Protein AF-A0AAD8BC76-F1 (afdb_monomer)

Mean predicted aligned error: 10.82 Å

Secondary structure (DSSP, 8-state):
-EEEEEEE-S-EEEEEE-SEEEEEEE-S-EEEEEE-SEEEEEEE-S-EEEEEE-SEEEEEEE-SEEEEEEE-SEEEEEEE-SEEEEEEE-SEEEEEEE-SEEEEEEE-SEEEEEEE-SEEEEEEE-SEEEEEEE-SEEEEEEE-SEEEEEEE-SEEEEEEE-SEEEEEEE-SEEEEEEE-SEEEEEEE-SEEEEEEE-SEEEEEEE-SEEEEEEE-SEEEEEEE-SEEEEEEE-SEEEEEEE-SEEEEEEE-SEEEEEEE-SEEEEEEE-SEEEEEEE-SEEEEEEE-SEEEEEEE-SEEEEEEE-SEEEEEEE-SEEEEEEE-SEEEEEEE-SEEEEEEE-SEEEEEEE-SEEEEEEE-SEEEEEEE-SEEEEEEE-SEEEEEEE-SEEEEEEE-SEEEEEEE-SEEEEEEE-SEEEEEEE-SEEEEEEE-SEEEEEEE-SEEEEEEE-SEEEEEEE-SEEEEEEE-SEEEEEEE-SEEEEEEE-SEEEEEEE-SEEEEEEE-SEEEEEEE-SEEEEEEE-SEEEEEEE-SEEEEEEE-SEEEEEEE-TEEE-

Structure (mmCIF, N/CA/C/O backbone):
data_AF-A0AAD8BC76-F1
#
_entry.id   AF-A0AAD8BC76-F1
#
loop_
_atom_site.group_PDB
_atom_site.id
_atom_site.type_symbol
_atom_site.label_atom_id
_atom_site.label_alt_id
_atom_site.label_comp_id
_atom_site.label_asym_id
_atom_site.label_entity_id
_atom_site.label_seq_id
_atom_site.pdbx_PDB_ins_code
_atom_site.Cartn_x
_atom_site.Cartn_y
_atom_site.Cartn_z
_atom_site.occupancy
_atom_site.B_iso_or_equiv
_atom_site.auth_seq_id
_atom_site.auth_comp_id
_atom_site.auth_asym_id
_atom_site.auth_atom_id
_atom_site.pdbx_PDB_model_num
ATOM 1 N N . MET A 1 1 ? -46.434 -8.918 62.837 1.00 54.94 1 MET A N 1
ATOM 2 C CA . MET A 1 1 ? -45.930 -7.985 63.876 1.00 54.94 1 MET A CA 1
ATOM 3 C C . MET A 1 1 ? -45.084 -6.885 63.249 1.00 54.94 1 MET A C 1
ATOM 5 O O . MET A 1 1 ? -44.309 -7.176 62.341 1.00 54.94 1 MET A O 1
ATOM 9 N N . ARG A 1 2 ? -45.252 -5.640 63.720 1.00 65.06 2 ARG A N 1
ATOM 10 C CA . ARG A 1 2 ? -44.377 -4.500 63.403 1.00 65.06 2 ARG A CA 1
ATOM 11 C C . ARG A 1 2 ? -43.345 -4.334 64.529 1.00 65.06 2 ARG A C 1
ATOM 13 O O . ARG A 1 2 ? -43.739 -4.364 65.686 1.00 65.06 2 ARG A O 1
ATOM 20 N N . CYS A 1 3 ? -42.068 -4.164 64.193 1.00 72.25 3 CYS A N 1
ATOM 21 C CA . CYS A 1 3 ? -40.969 -3.885 65.133 1.00 72.25 3 CYS A CA 1
ATOM 22 C C . CYS A 1 3 ? -40.515 -2.408 64.993 1.00 72.25 3 CYS A C 1
ATOM 24 O O . CYS A 1 3 ? -40.381 -1.932 63.861 1.00 72.25 3 CYS A O 1
ATOM 26 N N . ASP A 1 4 ? -40.249 -1.697 66.098 1.00 78.81 4 ASP A N 1
ATOM 27 C CA . ASP A 1 4 ? -39.513 -0.410 66.139 1.00 78.81 4 ASP A CA 1
ATOM 28 C C . ASP A 1 4 ? -38.579 -0.415 67.364 1.00 78.81 4 ASP A C 1
ATOM 30 O O . ASP A 1 4 ? -39.041 -0.346 68.499 1.00 78.81 4 ASP A O 1
ATOM 34 N N . LEU A 1 5 ? -37.275 -0.566 67.132 1.00 75.94 5 LEU A N 1
ATOM 35 C CA . LEU A 1 5 ? -36.228 -0.711 68.147 1.00 75.94 5 LEU A CA 1
ATOM 36 C C . LEU A 1 5 ? -35.259 0.485 68.052 1.00 75.94 5 LEU A C 1
ATOM 38 O O . LEU A 1 5 ? -34.800 0.820 66.956 1.00 75.94 5 LEU A O 1
ATOM 42 N N . ARG A 1 6 ? -34.920 1.141 69.176 1.00 80.62 6 ARG A N 1
ATOM 43 C CA . ARG A 1 6 ? -34.030 2.323 69.200 1.00 80.62 6 ARG A CA 1
ATOM 44 C C . ARG A 1 6 ? -33.035 2.314 70.368 1.00 80.62 6 ARG A C 1
ATOM 46 O O . ARG A 1 6 ? -33.428 1.952 71.467 1.00 80.62 6 ARG A O 1
ATOM 53 N N . ASN A 1 7 ? -31.827 2.841 70.129 1.00 71.75 7 ASN A N 1
ATOM 54 C CA . ASN A 1 7 ? -30.793 3.183 71.124 1.00 71.75 7 ASN A CA 1
ATOM 55 C C . ASN A 1 7 ? -30.302 1.991 71.971 1.00 71.75 7 ASN A C 1
ATOM 57 O O . ASN A 1 7 ? -30.657 1.871 73.141 1.00 71.75 7 ASN A O 1
ATOM 61 N N . PHE A 1 8 ? -29.435 1.148 71.403 1.00 66.19 8 PHE A N 1
ATOM 62 C CA . PHE A 1 8 ? -28.840 0.003 72.111 1.00 66.19 8 PHE A CA 1
ATOM 63 C C . PHE A 1 8 ? -27.307 0.078 72.128 1.00 66.19 8 PHE A C 1
ATOM 65 O O . PHE A 1 8 ? -26.685 0.428 71.120 1.00 66.19 8 PHE A O 1
ATOM 72 N N . GLY A 1 9 ? -26.704 -0.252 73.275 1.00 59.53 9 GLY A N 1
ATOM 73 C CA . GLY A 1 9 ? -25.257 -0.136 73.511 1.00 59.53 9 GLY A CA 1
ATOM 74 C C . GLY A 1 9 ? -24.481 -1.459 73.604 1.00 59.53 9 GLY A C 1
ATOM 75 O O . GLY A 1 9 ? -23.280 -1.458 73.363 1.00 59.53 9 GLY A O 1
ATOM 76 N N . GLU A 1 10 ? -25.140 -2.579 73.917 1.00 68.62 10 GLU A N 1
ATOM 77 C CA . GLU A 1 10 ? -24.494 -3.880 74.189 1.00 68.62 10 GLU A CA 1
ATOM 78 C C . GLU A 1 10 ? -24.547 -4.889 73.013 1.00 68.62 10 GLU A C 1
ATOM 80 O O . GLU A 1 10 ? -24.735 -4.508 71.855 1.00 68.62 10 GLU A O 1
ATOM 85 N N . LYS A 1 11 ? -24.337 -6.189 73.297 1.00 75.56 11 LYS A N 1
ATOM 86 C CA . LYS A 1 11 ? -24.374 -7.312 72.345 1.00 75.56 11 LYS A CA 1
ATOM 87 C C . LYS A 1 11 ? -25.778 -7.929 72.265 1.00 75.56 11 LYS A C 1
ATOM 89 O O . LYS A 1 11 ? -26.312 -8.339 73.288 1.00 75.56 11 LYS A O 1
ATOM 94 N N . TYR A 1 12 ? -26.344 -8.068 71.062 1.00 72.44 12 TYR A N 1
ATOM 95 C CA . TYR A 1 12 ? -27.711 -8.589 70.869 1.00 72.44 12 TYR A CA 1
ATOM 96 C C . TYR A 1 12 ? -27.808 -9.625 69.730 1.00 72.44 12 TYR A C 1
ATOM 98 O O . TYR A 1 12 ? -27.196 -9.442 68.679 1.00 72.44 12 TYR A O 1
ATOM 106 N N . ASP A 1 13 ? -28.625 -10.671 69.925 1.00 76.88 13 ASP A N 1
ATOM 107 C CA . ASP A 1 13 ? -29.062 -11.653 68.907 1.00 76.88 13 ASP A CA 1
ATOM 108 C C . ASP A 1 13 ? -30.597 -11.603 68.818 1.00 76.88 13 ASP A C 1
ATOM 110 O O . ASP A 1 13 ? -31.289 -11.951 69.777 1.00 76.88 13 ASP A O 1
ATOM 114 N N . LEU A 1 14 ? -31.139 -11.120 67.697 1.00 74.75 14 LEU A N 1
ATOM 115 C CA . LEU A 1 14 ? -32.585 -11.009 67.476 1.00 74.75 14 LEU A CA 1
ATOM 116 C C . LEU A 1 14 ? -32.988 -11.719 66.182 1.00 74.75 14 LEU A C 1
ATOM 118 O O . LEU A 1 14 ? -32.363 -11.566 65.130 1.00 74.75 14 LEU A O 1
ATOM 122 N N . ARG A 1 15 ? -34.087 -12.476 66.233 1.00 81.56 15 ARG A N 1
ATOM 123 C CA . ARG A 1 15 ? -34.521 -13.342 65.129 1.00 81.56 15 ARG A CA 1
ATOM 124 C C . ARG A 1 15 ? -36.005 -13.169 64.824 1.00 81.56 15 ARG A C 1
ATOM 126 O O . ARG A 1 15 ? -36.800 -12.933 65.725 1.00 81.56 15 ARG A O 1
ATOM 133 N N . ASN A 1 16 ? -36.365 -13.407 63.563 1.00 78.19 16 ASN A N 1
ATOM 134 C CA . ASN A 1 16 ? -37.738 -13.541 63.061 1.00 78.19 16 ASN A CA 1
ATOM 135 C C . ASN A 1 16 ? -38.572 -12.255 63.170 1.00 78.19 16 ASN A C 1
ATOM 137 O O . ASN A 1 16 ? -39.501 -12.131 63.966 1.00 78.19 16 ASN A O 1
ATOM 141 N N . PHE A 1 17 ? -38.284 -11.308 62.286 1.00 73.81 17 PHE A N 1
ATOM 142 C CA . PHE A 1 17 ? -39.037 -10.074 62.126 1.00 73.81 17 PHE A CA 1
ATOM 143 C C . PHE A 1 17 ? -40.103 -10.224 61.032 1.00 73.81 17 PHE A C 1
ATOM 145 O O . PHE A 1 17 ? -39.809 -10.619 59.903 1.00 73.81 17 PHE A O 1
ATOM 152 N N . GLY A 1 18 ? -41.353 -9.898 61.375 1.00 69.00 18 GLY A N 1
ATOM 153 C CA . GLY A 1 18 ? -42.517 -10.016 60.489 1.00 69.00 18 GLY A CA 1
ATOM 154 C C . GLY A 1 18 ? -42.582 -8.969 59.362 1.00 69.00 18 GLY A C 1
ATOM 155 O O . GLY A 1 18 ? -41.603 -8.668 58.685 1.00 69.00 18 GLY A O 1
ATOM 156 N N . GLU A 1 19 ? -43.769 -8.403 59.127 1.00 73.81 19 GLU A N 1
ATOM 157 C CA . GLU A 1 19 ? -44.063 -7.584 57.937 1.00 73.81 19 GLU A CA 1
ATOM 158 C C . GLU A 1 19 ? -43.306 -6.249 57.838 1.00 73.81 19 GLU A C 1
ATOM 160 O O . GLU A 1 19 ? -43.027 -5.783 56.731 1.00 73.81 19 GLU A O 1
ATOM 165 N N . ARG A 1 20 ? -43.004 -5.582 58.960 1.00 79.38 20 ARG A N 1
ATOM 166 C CA . ARG A 1 20 ? -42.225 -4.330 58.972 1.00 79.38 20 ARG A CA 1
ATOM 167 C C . ARG A 1 20 ? -41.359 -4.232 60.220 1.00 79.38 20 ARG A C 1
ATOM 169 O O . ARG A 1 20 ? -41.873 -4.407 61.320 1.00 79.38 20 ARG A O 1
ATOM 176 N N . CYS A 1 21 ? -40.089 -3.878 60.070 1.00 81.56 21 CYS A N 1
ATOM 177 C CA . CYS A 1 21 ? -39.179 -3.676 61.196 1.00 81.56 21 CYS A CA 1
ATOM 178 C C . CYS A 1 21 ? -38.303 -2.437 60.990 1.00 81.56 21 CYS A C 1
ATOM 180 O O . CYS A 1 21 ? -37.779 -2.212 59.899 1.00 81.56 21 CYS A O 1
ATOM 182 N N . LYS A 1 22 ? -38.170 -1.616 62.031 1.00 83.00 22 LYS A N 1
ATOM 183 C CA . LYS A 1 22 ? -37.277 -0.455 62.072 1.00 83.00 22 LYS A CA 1
ATOM 184 C C . LYS A 1 22 ? -36.306 -0.621 63.233 1.00 83.00 22 LYS A C 1
ATOM 186 O O . LYS A 1 22 ? -36.751 -0.875 64.347 1.00 83.00 22 LYS A O 1
ATOM 191 N N . VAL A 1 23 ? -35.010 -0.460 62.987 1.00 80.56 23 VAL A N 1
ATOM 192 C CA . VAL A 1 23 ? -33.983 -0.489 64.043 1.00 80.56 23 VAL A CA 1
ATOM 193 C C . VAL A 1 23 ? -33.061 0.708 63.871 1.00 80.56 23 VAL A C 1
ATOM 195 O O . VAL A 1 23 ? -32.634 1.006 62.752 1.00 80.56 23 VAL A O 1
ATOM 198 N N . ARG A 1 24 ? -32.782 1.433 64.956 1.00 84.19 24 ARG A N 1
ATOM 199 C CA . ARG A 1 24 ? -31.982 2.663 64.913 1.00 84.19 24 ARG A CA 1
ATOM 200 C C . ARG A 1 24 ? -30.987 2.759 66.063 1.00 84.19 24 ARG A C 1
ATOM 202 O O . ARG A 1 24 ? -31.338 2.420 67.189 1.00 84.19 24 ARG A O 1
ATOM 209 N N . ASN A 1 25 ? -29.834 3.363 65.778 1.00 78.62 25 ASN A N 1
ATOM 210 C CA . ASN A 1 25 ? -28.819 3.790 66.747 1.00 78.62 25 ASN A CA 1
ATOM 211 C C . ASN A 1 25 ? -28.280 2.624 67.583 1.00 78.62 25 ASN A C 1
ATOM 213 O O . ASN A 1 25 ? -28.744 2.363 68.694 1.00 78.62 25 ASN A O 1
ATOM 217 N N . PHE A 1 26 ? -27.291 1.932 67.033 1.00 73.75 26 PHE A N 1
ATOM 218 C CA . PHE A 1 26 ? -26.668 0.773 67.646 1.00 73.75 26 PHE A CA 1
ATOM 219 C C . PHE A 1 26 ? -25.158 0.985 67.766 1.00 73.75 26 PHE A C 1
ATOM 221 O O . PHE A 1 26 ? -24.488 1.237 66.765 1.00 73.75 26 PHE A O 1
ATOM 228 N N . GLY A 1 27 ? -24.619 0.902 68.980 1.00 69.12 27 GLY A N 1
ATOM 229 C CA . GLY A 1 27 ? -23.184 1.085 69.231 1.00 69.12 27 GLY A CA 1
ATOM 230 C C . GLY A 1 27 ? -22.379 -0.217 69.281 1.00 69.12 27 GLY A C 1
ATOM 231 O O . GLY A 1 27 ? -21.205 -0.208 68.931 1.00 69.12 27 GLY A O 1
ATOM 232 N N . GLY A 1 28 ? -23.008 -1.324 69.694 1.00 71.69 28 GLY A N 1
ATOM 233 C CA . GLY A 1 28 ? -22.334 -2.587 70.023 1.00 71.69 28 GLY A CA 1
ATOM 234 C C . GLY A 1 28 ? -22.345 -3.655 68.920 1.00 71.69 28 GLY A C 1
ATOM 235 O O . GLY A 1 28 ? -22.497 -3.358 67.736 1.00 71.69 28 GLY A O 1
ATOM 236 N N . MET A 1 29 ? -22.209 -4.925 69.320 1.00 77.88 29 MET A N 1
ATOM 237 C CA . MET A 1 29 ? -22.253 -6.095 68.426 1.00 77.88 29 MET A CA 1
ATOM 238 C C . MET A 1 29 ? -23.690 -6.580 68.167 1.00 77.88 29 MET A C 1
ATOM 240 O O . MET A 1 29 ? -24.432 -6.821 69.118 1.00 77.88 29 MET A O 1
ATOM 244 N N . CYS A 1 30 ? -24.080 -6.793 66.907 1.00 76.88 30 CYS A N 1
ATOM 245 C CA . CYS A 1 30 ? -25.434 -7.241 66.555 1.00 76.88 30 CYS A CA 1
ATOM 246 C C . CYS A 1 30 ? -25.470 -8.477 65.636 1.00 76.88 30 CYS A C 1
ATOM 248 O O . CYS A 1 30 ? -24.726 -8.539 64.662 1.00 76.88 30 CYS A O 1
ATOM 250 N N . ASP A 1 31 ? -26.359 -9.440 65.910 1.00 80.75 31 ASP A N 1
ATOM 251 C CA . ASP A 1 31 ? -26.755 -10.521 64.986 1.00 80.75 31 ASP A CA 1
ATOM 252 C C . ASP A 1 31 ? -28.277 -10.450 64.779 1.00 80.75 31 ASP A C 1
ATOM 254 O O . ASP A 1 31 ? -29.048 -10.707 65.705 1.00 80.75 31 ASP A O 1
ATOM 258 N N . LEU A 1 32 ? -28.727 -10.026 63.592 1.00 79.50 32 LEU A N 1
ATOM 259 C CA . LEU A 1 32 ? -30.155 -9.903 63.276 1.00 79.50 32 LEU A CA 1
ATOM 260 C C . LEU A 1 32 ? -30.534 -10.810 62.104 1.00 79.50 32 LEU A C 1
ATOM 262 O O . LEU A 1 32 ? -29.982 -10.693 61.005 1.00 79.50 32 LEU A O 1
ATOM 266 N N . ARG A 1 33 ? -31.531 -11.679 62.303 1.00 82.94 33 ARG A N 1
ATOM 267 C CA . ARG A 1 33 ? -31.908 -12.700 61.310 1.00 82.94 33 ARG A CA 1
ATOM 268 C C . ARG A 1 33 ? -33.392 -12.690 60.955 1.00 82.94 33 ARG A C 1
ATOM 270 O O . ARG A 1 33 ? -34.248 -12.515 61.820 1.00 82.94 33 ARG A O 1
ATOM 277 N N . ASN A 1 34 ? -33.683 -13.028 59.698 1.00 79.75 34 ASN A N 1
ATOM 278 C CA . ASN A 1 34 ? -35.011 -13.339 59.155 1.00 79.75 34 ASN A CA 1
ATOM 279 C C . ASN A 1 34 ? -35.990 -12.155 59.193 1.00 79.75 34 ASN A C 1
ATOM 281 O O . ASN A 1 34 ? -36.871 -12.093 60.043 1.00 79.75 34 ASN A O 1
ATOM 285 N N . PHE A 1 35 ? -35.879 -11.243 58.231 1.00 78.50 35 PHE A N 1
ATOM 286 C CA . PHE A 1 35 ? -36.813 -10.140 58.007 1.00 78.50 35 PHE A CA 1
ATOM 287 C C . PHE A 1 35 ? -37.760 -10.480 56.853 1.00 78.50 35 PHE A C 1
ATOM 289 O O . PHE A 1 35 ? -37.366 -10.400 55.695 1.00 78.50 35 PHE A O 1
ATOM 296 N N . GLY A 1 36 ? -39.012 -10.846 57.131 1.00 68.56 36 GLY A N 1
ATOM 297 C CA . GLY A 1 36 ? -39.945 -11.304 56.090 1.00 68.56 36 GLY A CA 1
ATOM 298 C C . GLY A 1 36 ? -40.450 -10.198 55.151 1.00 68.56 36 GLY A C 1
ATOM 299 O O . GLY A 1 36 ? -40.615 -10.424 53.952 1.00 68.56 36 GLY A O 1
ATOM 300 N N . GLY A 1 37 ? -40.690 -8.992 55.677 1.00 77.50 37 GLY A N 1
ATOM 301 C CA . GLY A 1 37 ? -41.317 -7.895 54.930 1.00 77.50 37 GLY A CA 1
ATOM 302 C C . GLY A 1 37 ? -40.382 -6.734 54.575 1.00 77.50 37 GLY A C 1
ATOM 303 O O . GLY A 1 37 ? -39.462 -6.892 53.773 1.00 77.50 37 GLY A O 1
ATOM 304 N N . MET A 1 38 ? -40.662 -5.539 55.105 1.00 81.81 38 MET A N 1
ATOM 305 C CA . MET A 1 38 ? -39.819 -4.347 54.925 1.00 81.81 38 MET A CA 1
ATOM 306 C C . MET A 1 38 ? -38.945 -4.099 56.154 1.00 81.81 38 MET A C 1
ATOM 308 O O . MET A 1 38 ? -39.469 -4.031 57.267 1.00 81.81 38 MET A O 1
ATOM 312 N N . CYS A 1 39 ? -37.651 -3.859 55.966 1.00 82.38 39 CYS A N 1
ATOM 313 C CA . CYS A 1 39 ? -36.760 -3.433 57.044 1.00 82.38 39 CYS A CA 1
ATOM 314 C C . CYS A 1 39 ? -36.077 -2.086 56.746 1.00 82.38 39 CYS A C 1
ATOM 316 O O . CYS A 1 39 ? -35.667 -1.834 55.614 1.00 82.38 39 CYS A O 1
ATOM 318 N N . ASP A 1 40 ? -35.946 -1.241 57.771 1.00 84.19 40 ASP A N 1
ATOM 319 C CA . ASP A 1 40 ? -35.204 0.033 57.752 1.00 84.19 40 ASP A CA 1
ATOM 320 C C . ASP A 1 40 ? -34.239 0.052 58.950 1.00 84.19 40 ASP A C 1
ATOM 322 O O . ASP A 1 40 ? -34.676 0.199 60.097 1.00 84.19 40 ASP A O 1
ATOM 326 N N . LEU A 1 41 ? -32.946 -0.162 58.692 1.00 83.06 41 LEU A N 1
ATOM 327 C CA . LEU A 1 41 ? -31.891 -0.235 59.709 1.00 83.06 41 LEU A CA 1
ATOM 328 C C . LEU A 1 41 ? -30.951 0.969 59.556 1.00 83.06 41 LEU A C 1
ATOM 330 O O . LEU A 1 41 ? -30.367 1.169 58.488 1.00 83.06 41 LEU A O 1
ATOM 334 N N . ARG A 1 42 ? -30.794 1.776 60.614 1.00 85.44 42 ARG A N 1
ATOM 335 C CA . ARG A 1 42 ? -29.984 3.007 60.576 1.00 85.44 42 ARG A CA 1
ATOM 336 C C . ARG A 1 42 ? -29.008 3.140 61.738 1.00 85.44 42 ARG A C 1
ATOM 338 O O . ARG A 1 42 ? -29.382 2.864 62.874 1.00 85.44 42 ARG A O 1
ATOM 345 N N . ASN A 1 43 ? -27.843 3.722 61.455 1.00 81.56 43 ASN A N 1
ATOM 346 C CA . ASN A 1 43 ? -26.842 4.174 62.428 1.00 81.56 43 ASN A CA 1
ATOM 347 C C . ASN A 1 43 ? -26.309 3.032 63.301 1.00 81.56 43 ASN A C 1
ATOM 349 O O . ASN A 1 43 ? -26.705 2.894 64.456 1.00 81.56 43 ASN A O 1
ATOM 353 N N . PHE A 1 44 ? -25.405 2.232 62.752 1.00 77.50 44 PHE A N 1
ATOM 354 C CA . PHE A 1 44 ? -24.735 1.149 63.466 1.00 77.50 44 PHE A CA 1
ATOM 355 C C . PHE A 1 44 ? -23.229 1.424 63.502 1.00 77.50 44 PHE A C 1
ATOM 357 O O . PHE A 1 44 ? -22.563 1.386 62.470 1.00 77.50 44 PHE A O 1
ATOM 364 N N . GLY A 1 45 ? -22.694 1.738 64.677 1.00 70.31 45 GLY A N 1
ATOM 365 C CA . GLY A 1 45 ? -21.266 1.992 64.867 1.00 70.31 45 GLY A CA 1
ATOM 366 C C . GLY A 1 45 ? -20.438 0.707 64.911 1.00 70.31 45 GLY A C 1
ATOM 367 O O . GLY A 1 45 ? -19.386 0.651 64.284 1.00 70.31 45 GLY A O 1
ATOM 368 N N . GLY A 1 46 ? -20.945 -0.320 65.601 1.00 70.62 46 GLY A N 1
ATOM 369 C CA . GLY A 1 46 ? -20.219 -1.560 65.880 1.00 70.62 46 GLY A CA 1
ATOM 370 C C . GLY A 1 46 ? -20.368 -2.671 64.834 1.00 70.62 46 GLY A C 1
ATOM 371 O O . GLY A 1 46 ? -20.921 -2.488 63.747 1.00 70.62 46 GLY A O 1
ATOM 372 N N . MET A 1 47 ? -19.847 -3.853 65.176 1.00 77.44 47 MET A N 1
ATOM 373 C CA . MET A 1 47 ? -19.865 -5.038 64.313 1.00 77.44 47 MET A CA 1
ATOM 374 C C . MET A 1 47 ? -21.265 -5.642 64.172 1.00 77.44 47 MET A C 1
ATOM 376 O O . MET A 1 47 ? -21.919 -5.933 65.173 1.00 77.44 47 MET A O 1
ATOM 380 N N . CYS A 1 48 ? -21.693 -5.925 62.941 1.00 76.62 48 CYS A N 1
ATOM 381 C CA . CYS A 1 48 ? -23.023 -6.478 62.683 1.00 76.62 48 CYS A CA 1
ATOM 382 C C . CYS A 1 48 ? -23.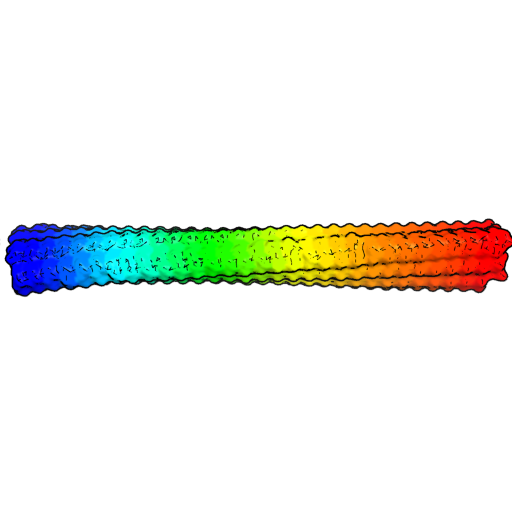047 -7.621 61.659 1.00 76.62 48 CYS A C 1
ATOM 384 O O . CYS A 1 48 ? -22.465 -7.511 60.580 1.00 76.62 48 CYS A O 1
ATOM 386 N N . ASP A 1 49 ? -23.790 -8.683 61.977 1.00 80.00 49 ASP A N 1
ATOM 387 C CA . ASP A 1 49 ? -24.155 -9.785 61.077 1.00 80.00 49 ASP A CA 1
ATOM 388 C C . ASP A 1 49 ? -25.664 -9.717 60.799 1.00 80.00 49 ASP A C 1
ATOM 390 O O . ASP A 1 49 ? -26.479 -9.804 61.720 1.00 80.00 49 ASP A O 1
ATOM 394 N N . LEU A 1 50 ? -26.053 -9.491 59.541 1.00 80.31 50 LEU A N 1
ATOM 395 C CA . LEU A 1 50 ? -27.462 -9.363 59.160 1.00 80.31 50 LEU A CA 1
ATOM 396 C C . LEU A 1 50 ? -27.840 -10.367 58.072 1.00 80.31 50 LEU A C 1
ATOM 398 O O . LEU A 1 50 ? -27.298 -10.337 56.963 1.00 80.31 50 LEU A O 1
ATOM 402 N N . ARG A 1 51 ? -28.824 -11.226 58.349 1.00 83.69 51 ARG A N 1
ATOM 403 C CA . ARG A 1 51 ? -29.175 -12.340 57.455 1.00 83.69 51 ARG A CA 1
ATOM 404 C C . ARG A 1 51 ? -30.651 -12.374 57.093 1.00 83.69 51 ARG A C 1
ATOM 406 O O . ARG A 1 51 ? -31.515 -12.192 57.949 1.00 83.69 51 ARG A O 1
ATOM 413 N N . ASN A 1 52 ? -30.913 -12.765 55.847 1.00 79.56 52 ASN A N 1
ATOM 414 C CA . ASN A 1 52 ? -32.230 -13.099 55.304 1.00 79.56 52 ASN A CA 1
ATOM 415 C C . ASN A 1 52 ? -33.201 -11.914 55.327 1.00 79.56 52 ASN A C 1
ATOM 417 O O . ASN A 1 52 ? -34.003 -11.760 56.245 1.00 79.56 52 ASN A O 1
ATOM 421 N N . PHE A 1 53 ? -33.161 -11.111 54.272 1.00 78.00 53 PHE A N 1
ATOM 422 C CA . PHE A 1 53 ? -34.086 -10.018 54.016 1.00 78.00 53 PHE A CA 1
ATOM 423 C C . PHE A 1 53 ? -35.055 -10.400 52.901 1.00 78.00 53 PHE A C 1
ATOM 425 O O . PHE A 1 53 ? -34.642 -10.766 51.806 1.00 78.00 53 PHE A O 1
ATOM 432 N N . GLY A 1 54 ? -36.350 -10.302 53.179 1.00 76.75 54 GLY A N 1
ATOM 433 C CA . GLY A 1 54 ? -37.430 -10.671 52.278 1.00 76.75 54 GLY A CA 1
ATOM 434 C C . GLY A 1 54 ? -37.663 -9.623 51.195 1.00 76.75 54 GLY A C 1
ATOM 435 O O . GLY A 1 54 ? -36.909 -9.506 50.232 1.00 76.75 54 GLY A O 1
ATOM 436 N N . MET A 1 55 ? -38.758 -8.870 51.288 1.00 77.00 55 MET A N 1
ATOM 437 C CA . MET A 1 55 ? -39.206 -8.062 50.148 1.00 77.00 55 MET A CA 1
ATOM 438 C C . MET A 1 55 ? -38.396 -6.782 49.915 1.00 77.00 55 MET A C 1
ATOM 440 O O . MET A 1 55 ? -38.089 -6.474 48.758 1.00 77.00 55 MET A O 1
ATOM 444 N N . ARG A 1 56 ? -38.084 -6.013 50.969 1.00 81.94 56 ARG A N 1
ATOM 445 C CA . ARG A 1 56 ? -37.389 -4.721 50.833 1.00 81.94 56 ARG A CA 1
ATOM 446 C C . ARG A 1 56 ? -36.497 -4.398 52.033 1.00 81.94 56 ARG A C 1
ATOM 448 O O . ARG A 1 56 ? -36.982 -4.407 53.162 1.00 81.94 56 ARG A O 1
ATOM 455 N N . CYS A 1 57 ? -35.249 -4.017 51.771 1.00 82.19 57 CYS A N 1
ATOM 456 C CA . CYS A 1 57 ? -34.293 -3.537 52.773 1.00 82.19 57 CYS A CA 1
ATOM 457 C C . CYS A 1 57 ? -33.773 -2.130 52.466 1.00 82.19 57 CYS A C 1
ATOM 459 O O . CYS A 1 57 ? -33.418 -1.846 51.326 1.00 82.19 57 CYS A O 1
ATOM 461 N N . ASP A 1 58 ? -33.717 -1.273 53.489 1.00 83.75 58 ASP A N 1
ATOM 462 C CA . ASP A 1 58 ? -33.001 0.011 53.492 1.00 83.75 58 ASP A CA 1
ATOM 463 C C . ASP A 1 58 ? -32.015 0.018 54.672 1.00 83.75 58 ASP A C 1
ATOM 465 O O . ASP A 1 58 ? -32.420 -0.121 55.830 1.00 83.75 58 ASP A O 1
ATOM 469 N N . LEU A 1 59 ? -30.719 0.100 54.372 1.00 83.00 59 LEU A N 1
ATOM 470 C CA . LEU A 1 59 ? -29.621 0.033 55.335 1.00 83.00 59 LEU A CA 1
ATOM 471 C C . LEU A 1 59 ? -28.773 1.303 55.230 1.00 83.00 59 LEU A C 1
ATOM 473 O O . LEU A 1 59 ? -28.188 1.566 54.179 1.00 83.00 59 LEU A O 1
ATOM 477 N N . ARG A 1 60 ? -28.662 2.084 56.310 1.00 85.75 60 ARG A N 1
ATOM 478 C CA . ARG A 1 60 ? -27.929 3.363 56.295 1.00 85.75 60 ARG A CA 1
ATOM 479 C C . ARG A 1 60 ? -26.962 3.527 57.460 1.00 85.75 60 ARG A C 1
ATOM 481 O O . ARG A 1 60 ? -27.339 3.264 58.599 1.00 85.75 60 ARG A O 1
ATOM 488 N N . ASN A 1 61 ? -25.794 4.101 57.172 1.00 81.19 61 ASN A N 1
ATOM 489 C CA . ASN A 1 61 ? -24.785 4.555 58.136 1.00 81.19 61 ASN A CA 1
ATOM 490 C C . ASN A 1 61 ? -24.236 3.416 59.006 1.00 81.19 61 ASN A C 1
ATOM 492 O O . ASN A 1 61 ? -24.754 3.148 60.092 1.00 81.19 61 ASN A O 1
ATOM 496 N N . PHE A 1 62 ? -23.175 2.771 58.530 1.00 77.88 62 PHE A N 1
ATOM 497 C CA . PHE A 1 62 ? -22.497 1.686 59.236 1.00 77.88 62 PHE A CA 1
ATOM 498 C C . PHE A 1 62 ? -20.989 1.948 59.341 1.00 77.88 62 PHE A C 1
ATOM 500 O O . PHE A 1 62 ? -20.345 2.313 58.354 1.00 77.88 62 PHE A O 1
ATOM 507 N N . GLY A 1 63 ? -20.449 1.789 60.549 1.00 66.00 63 GLY A N 1
ATOM 508 C CA . GLY A 1 63 ? -19.095 2.203 60.918 1.00 66.00 63 GLY A CA 1
ATOM 509 C C . GLY A 1 63 ? -18.016 1.174 60.596 1.00 66.00 63 GLY A C 1
ATOM 510 O O . GLY A 1 63 ? -17.258 1.368 59.653 1.00 66.00 63 GLY A O 1
ATOM 511 N N . GLU A 1 64 ? -17.924 0.101 61.385 1.00 72.44 64 GLU A N 1
ATOM 512 C CA . GLU A 1 64 ? -16.707 -0.727 61.430 1.00 72.44 64 GLU A CA 1
ATOM 513 C C . GLU A 1 64 ? -16.699 -1.961 60.517 1.00 72.44 64 GLU A C 1
ATOM 515 O O . GLU A 1 64 ? -15.954 -2.006 59.539 1.00 72.44 64 GLU A O 1
ATOM 520 N N . LYS A 1 65 ? -17.469 -3.007 60.845 1.00 74.75 65 LYS A N 1
ATOM 521 C CA . LYS A 1 65 ? -17.452 -4.279 60.105 1.00 74.75 65 LYS A CA 1
ATOM 522 C C . LYS A 1 65 ? -18.852 -4.857 59.981 1.00 74.75 65 LYS A C 1
ATOM 524 O O . LYS A 1 65 ? -19.573 -4.970 60.972 1.00 74.75 65 LYS A O 1
ATOM 529 N N . CYS A 1 66 ? -19.242 -5.232 58.769 1.00 70.75 66 CYS A N 1
ATOM 530 C CA . CYS A 1 66 ? -20.570 -5.777 58.496 1.00 70.75 66 CYS A CA 1
ATOM 531 C C . CYS A 1 66 ? -20.507 -6.977 57.539 1.00 70.75 66 CYS A C 1
ATOM 533 O O . CYS A 1 66 ? -20.017 -6.823 56.421 1.00 70.75 66 CYS A O 1
ATOM 535 N N . ASP A 1 67 ? -21.060 -8.126 57.947 1.00 73.62 67 ASP A N 1
ATOM 536 C CA . ASP A 1 67 ? -21.361 -9.274 57.065 1.00 73.62 67 ASP A CA 1
ATOM 537 C C . ASP A 1 67 ? -22.874 -9.316 56.844 1.00 73.62 67 ASP A C 1
ATOM 539 O O . ASP A 1 67 ? -23.654 -9.268 57.802 1.00 73.62 67 ASP A O 1
ATOM 543 N N . ARG A 1 68 ? -23.314 -9.343 55.584 1.00 77.94 68 ARG A N 1
ATOM 544 C CA . ARG A 1 68 ? -24.737 -9.453 55.272 1.00 77.94 68 ARG A CA 1
ATOM 545 C C . ARG A 1 68 ? -25.030 -10.385 54.131 1.00 77.94 68 ARG A C 1
ATOM 547 O O . ARG A 1 68 ? -24.369 -10.369 53.093 1.00 77.94 68 ARG A O 1
ATOM 554 N N . ARG A 1 69 ? -26.106 -11.150 54.297 1.00 81.12 69 ARG A N 1
ATOM 555 C CA . ARG A 1 69 ? -26.449 -12.223 53.367 1.00 81.12 69 ARG A CA 1
ATOM 556 C C . ARG A 1 69 ? -27.933 -12.273 53.065 1.00 81.12 69 ARG A C 1
ATOM 558 O O . ARG A 1 69 ? -28.765 -12.107 53.958 1.00 81.12 69 ARG A O 1
ATOM 565 N N . ASN A 1 70 ? -28.226 -12.647 51.823 1.00 77.88 70 ASN A N 1
ATOM 566 C CA . ASN A 1 70 ? -29.551 -12.995 51.321 1.00 77.88 70 ASN A CA 1
ATOM 567 C C . ASN A 1 70 ? -30.507 -11.803 51.355 1.00 77.88 70 ASN A C 1
ATOM 569 O O . ASN A 1 70 ? -31.360 -11.684 52.232 1.00 77.88 70 ASN A O 1
ATOM 573 N N . PHE A 1 71 ? -30.370 -10.932 50.367 1.00 78.19 71 PHE A N 1
ATOM 574 C CA . PHE A 1 71 ? -31.284 -9.843 50.088 1.00 78.19 71 PHE A CA 1
ATOM 575 C C . PHE A 1 71 ? -32.273 -10.268 49.009 1.00 78.19 71 PHE A C 1
ATOM 577 O O . PHE A 1 71 ? -31.874 -10.693 47.925 1.00 78.19 71 PHE A O 1
ATOM 584 N N . GLY A 1 72 ? -33.567 -10.165 49.299 1.00 74.06 72 GLY A N 1
ATOM 585 C CA . GLY A 1 72 ? -34.608 -10.525 48.349 1.00 74.06 72 GLY A CA 1
ATOM 586 C C . GLY A 1 72 ? -34.799 -9.466 47.264 1.00 74.06 72 GLY A C 1
ATOM 587 O O . GLY A 1 72 ? -33.870 -9.101 46.546 1.00 74.06 72 GLY A O 1
ATOM 588 N N . LYS A 1 73 ? -36.034 -9.002 47.059 1.00 79.38 73 LYS A N 1
ATOM 589 C CA . LYS A 1 73 ? -36.400 -8.353 45.784 1.00 79.38 73 LYS A CA 1
ATOM 590 C C . LYS A 1 73 ? -35.809 -6.954 45.579 1.00 79.38 73 LYS A C 1
ATOM 592 O O . LYS A 1 73 ? -35.536 -6.587 44.435 1.00 79.38 73 LYS A O 1
ATOM 597 N N . ARG A 1 74 ? -35.672 -6.144 46.633 1.00 83.31 74 ARG A N 1
ATOM 598 C CA . ARG A 1 74 ? -35.133 -4.774 46.542 1.00 83.31 74 ARG A CA 1
ATOM 599 C C . ARG A 1 74 ? -34.266 -4.436 47.746 1.00 83.31 74 ARG A C 1
ATOM 601 O O . ARG A 1 74 ? -34.754 -4.522 48.871 1.00 83.31 74 ARG A O 1
ATOM 608 N N . CYS A 1 75 ? -33.045 -3.970 47.509 1.00 84.06 75 CYS A N 1
ATOM 609 C CA . CYS A 1 75 ? -32.188 -3.457 48.570 1.00 84.06 75 CYS A CA 1
ATOM 610 C C . CYS A 1 75 ? -31.574 -2.100 48.250 1.00 84.06 75 CYS A C 1
ATOM 612 O O . CYS A 1 75 ? -31.150 -1.847 47.126 1.00 84.06 75 CYS A O 1
ATOM 614 N N . GLU A 1 76 ? -31.496 -1.254 49.266 1.00 84.56 76 GLU A N 1
ATOM 615 C CA . GLU A 1 76 ? -30.808 0.028 49.239 1.00 84.56 76 GLU A CA 1
ATOM 616 C C . GLU A 1 76 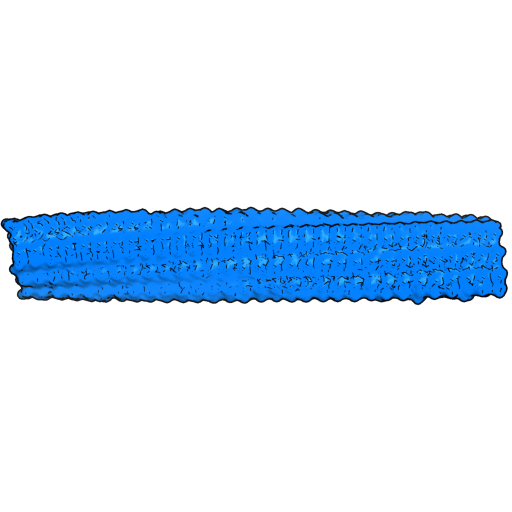? -29.838 0.068 50.422 1.00 84.56 76 GLU A C 1
ATOM 618 O O . GLU A 1 76 ? -30.241 -0.143 51.566 1.00 84.56 76 GLU A O 1
ATOM 623 N N . VAL A 1 77 ? -28.553 0.288 50.151 1.00 84.50 77 VAL A N 1
ATOM 624 C CA . VAL A 1 77 ? -27.505 0.305 51.179 1.00 84.50 77 VAL A CA 1
ATOM 625 C C . VAL A 1 77 ? -26.646 1.545 50.987 1.00 84.50 77 VAL A C 1
ATOM 627 O O . VAL A 1 77 ? -26.150 1.798 49.889 1.00 84.50 77 VAL A O 1
ATOM 630 N N . ARG A 1 78 ? -26.484 2.344 52.045 1.00 87.94 78 ARG A N 1
ATOM 631 C CA . ARG A 1 78 ? -25.781 3.629 51.979 1.00 87.94 78 ARG A CA 1
ATOM 632 C C . ARG A 1 78 ? -24.838 3.860 53.151 1.00 87.94 78 ARG A C 1
ATOM 634 O O . ARG A 1 78 ? -25.200 3.570 54.291 1.00 87.94 78 ARG A O 1
ATOM 641 N N . ASN A 1 79 ? -23.721 4.523 52.857 1.00 82.31 79 ASN A N 1
ATOM 642 C CA . ASN A 1 79 ? -22.767 5.097 53.811 1.00 82.31 79 ASN A CA 1
ATOM 643 C C . ASN A 1 79 ? -22.112 4.044 54.721 1.00 82.31 79 ASN A C 1
ATOM 645 O O . ASN A 1 79 ? -22.599 3.761 55.819 1.00 82.31 79 ASN A O 1
ATOM 649 N N . PHE A 1 80 ? -20.991 3.496 54.259 1.00 80.50 80 PHE A N 1
ATOM 650 C CA . PHE A 1 80 ? -20.162 2.534 54.983 1.00 80.50 80 PHE A CA 1
ATOM 651 C C . PHE A 1 80 ? -18.743 3.066 55.106 1.00 80.50 80 PHE A C 1
ATOM 653 O O . PHE A 1 80 ? -18.131 3.407 54.097 1.00 80.50 80 PHE A O 1
ATOM 660 N N . GLY A 1 81 ? -18.232 3.139 56.333 1.00 75.06 81 GLY A N 1
ATOM 661 C CA . GLY A 1 81 ? -16.865 3.593 56.595 1.00 75.06 81 GLY A CA 1
ATOM 662 C C . GLY A 1 81 ? -15.832 2.472 56.503 1.00 75.06 81 GLY A C 1
ATOM 663 O O . GLY A 1 81 ? -14.766 2.678 55.936 1.00 75.06 81 GLY A O 1
ATOM 664 N N . GLY A 1 82 ? -16.155 1.293 57.038 1.00 76.44 82 GLY A N 1
ATOM 665 C CA . GLY A 1 82 ? -15.206 0.196 57.222 1.00 76.44 82 GLY A CA 1
ATOM 666 C C . GLY A 1 82 ? -15.410 -1.008 56.300 1.00 76.44 82 GLY A C 1
ATOM 667 O O . GLY A 1 82 ? -15.808 -0.874 55.144 1.00 76.44 82 GLY A O 1
ATOM 668 N N . MET A 1 83 ? -15.097 -2.201 56.811 1.00 82.06 83 MET A N 1
ATOM 669 C CA . MET A 1 83 ? -15.097 -3.454 56.050 1.00 82.06 83 MET A CA 1
ATOM 670 C C . MET A 1 83 ? -16.514 -3.984 55.806 1.00 82.06 83 MET A C 1
ATOM 672 O O . MET A 1 83 ? -17.276 -4.212 56.752 1.00 82.06 83 MET A O 1
ATOM 676 N N . CYS A 1 84 ? -16.843 -4.255 54.544 1.00 82.50 84 CYS A N 1
ATOM 677 C CA . CYS A 1 84 ? -18.150 -4.759 54.140 1.00 82.50 84 CYS A CA 1
ATOM 678 C C . CYS A 1 84 ? -18.052 -6.081 53.351 1.00 82.50 84 CYS A C 1
ATOM 680 O O . CYS A 1 84 ? -17.304 -6.170 52.385 1.00 82.50 84 CYS A O 1
ATOM 682 N N . ASP A 1 85 ? -18.817 -7.104 53.746 1.0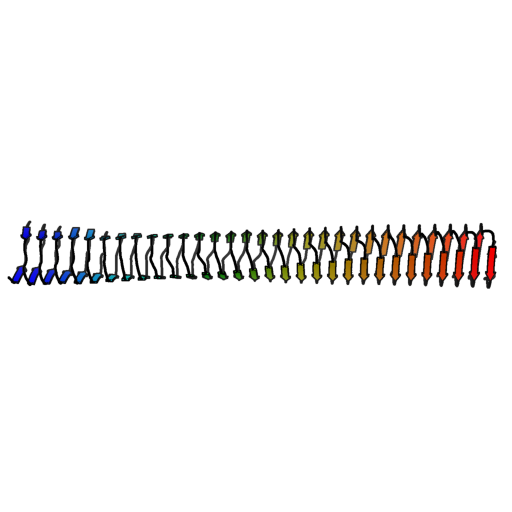0 84.31 85 ASP A N 1
ATOM 683 C CA . ASP A 1 85 ? -19.040 -8.331 52.958 1.00 84.31 85 ASP A CA 1
ATOM 684 C C . ASP A 1 85 ? -20.547 -8.475 52.716 1.00 84.31 85 ASP A C 1
ATOM 686 O O . ASP A 1 85 ? -21.314 -8.687 53.660 1.00 84.31 85 ASP A O 1
ATOM 690 N N . LEU A 1 86 ? -20.995 -8.280 51.472 1.00 84.19 86 LEU A N 1
ATOM 691 C CA . LEU A 1 86 ? -22.409 -8.375 51.104 1.00 84.19 86 LEU A CA 1
ATOM 692 C C . LEU A 1 86 ? -22.614 -9.458 50.047 1.00 84.19 86 LEU A C 1
ATOM 694 O O . LEU A 1 86 ? -22.027 -9.413 48.963 1.00 84.19 86 LEU A O 1
ATOM 698 N N . ARG A 1 87 ? -23.510 -10.407 50.335 1.00 87.94 87 ARG A N 1
ATOM 699 C CA . ARG A 1 87 ? -23.748 -11.571 49.473 1.00 87.94 87 ARG A CA 1
ATOM 700 C C . ARG A 1 87 ? -25.221 -11.794 49.153 1.00 87.94 87 ARG A C 1
ATOM 702 O O . ARG A 1 87 ? -26.083 -11.649 50.021 1.00 87.94 87 ARG A O 1
ATOM 709 N N . ASN A 1 88 ? -25.466 -12.305 47.947 1.00 83.81 88 ASN A N 1
ATOM 710 C CA . ASN A 1 88 ? -26.742 -12.841 47.466 1.00 83.81 88 ASN A CA 1
ATOM 711 C C . ASN A 1 88 ? -27.855 -11.785 47.396 1.00 83.81 88 ASN A C 1
ATOM 713 O O . ASN A 1 88 ? -28.693 -11.694 48.290 1.00 83.81 88 ASN A O 1
ATOM 717 N N . PHE A 1 89 ? -27.893 -11.023 46.306 1.00 83.75 89 PHE A N 1
ATOM 718 C CA . PHE A 1 89 ? -28.946 -10.063 45.984 1.00 83.75 89 PHE A CA 1
ATOM 719 C C . PHE A 1 89 ? -29.818 -10.604 44.850 1.00 83.75 89 PHE A C 1
ATOM 721 O O . PHE A 1 89 ? -29.394 -10.647 43.697 1.00 83.75 89 PHE A O 1
ATOM 728 N N . GLY A 1 90 ? -31.047 -11.014 45.164 1.00 73.12 90 GLY A N 1
ATOM 729 C CA . GLY A 1 90 ? -31.915 -11.702 44.202 1.00 73.12 90 GLY A CA 1
ATOM 730 C C . GLY A 1 90 ? -32.619 -10.793 43.189 1.00 73.12 90 GLY A C 1
ATOM 731 O O . GLY A 1 90 ? -33.087 -11.275 42.162 1.00 73.12 90 GLY A O 1
ATOM 732 N N . GLY A 1 91 ? -32.741 -9.492 43.464 1.00 80.12 91 GLY A N 1
ATOM 733 C CA . GLY A 1 91 ? -33.517 -8.573 42.627 1.00 80.12 91 GLY A CA 1
ATOM 734 C C . GLY A 1 91 ? -32.764 -7.318 42.203 1.00 80.12 91 GLY A C 1
ATOM 735 O O . GLY A 1 91 ? -31.810 -7.383 41.434 1.00 80.12 91 GLY A O 1
ATOM 736 N N . MET A 1 92 ? -33.251 -6.162 42.655 1.00 85.69 92 MET A N 1
ATOM 737 C CA . MET A 1 92 ? -32.636 -4.858 42.401 1.00 85.69 92 MET A CA 1
ATOM 738 C C . MET A 1 92 ? -31.852 -4.391 43.624 1.00 85.69 92 MET A C 1
ATOM 740 O O . MET A 1 92 ? -32.403 -4.375 44.728 1.00 85.69 92 MET A O 1
ATOM 744 N N . CYS A 1 93 ? -30.619 -3.940 43.432 1.00 86.69 93 CYS A N 1
ATOM 745 C CA . CYS A 1 93 ? -29.824 -3.331 44.493 1.00 86.69 93 CYS A CA 1
ATOM 746 C C . CYS A 1 93 ? -29.251 -1.966 44.084 1.00 86.69 93 CYS A C 1
ATOM 748 O O . CYS A 1 93 ? -28.792 -1.787 42.956 1.00 86.69 93 CYS A O 1
ATOM 750 N N . ASP A 1 94 ? -29.249 -1.028 45.028 1.00 88.31 94 ASP A N 1
ATOM 751 C CA . ASP A 1 94 ? -28.577 0.273 44.932 1.00 88.31 94 ASP A CA 1
ATOM 752 C C . ASP A 1 94 ? -27.628 0.412 46.133 1.00 88.31 94 ASP A C 1
ATOM 754 O O . ASP A 1 94 ? -28.084 0.506 47.280 1.00 88.31 94 ASP A O 1
ATOM 758 N N . LEU A 1 95 ? -26.318 0.354 45.880 1.00 88.62 95 LEU A N 1
ATOM 759 C CA . LEU A 1 95 ? -25.271 0.449 46.900 1.00 88.62 95 LEU A CA 1
ATOM 760 C C . LEU A 1 95 ? -24.477 1.746 46.683 1.00 88.62 95 LEU A C 1
ATOM 762 O O . LEU A 1 95 ? -23.894 1.948 45.615 1.00 88.62 95 LEU A O 1
ATOM 766 N N . ARG A 1 96 ? -24.438 2.629 47.693 1.00 91.06 96 ARG A N 1
ATOM 767 C CA . ARG A 1 96 ? -23.749 3.929 47.599 1.00 91.06 96 ARG A CA 1
ATOM 768 C C . ARG A 1 96 ? -22.832 4.235 48.778 1.00 91.06 96 ARG A C 1
ATOM 770 O O . ARG A 1 96 ? -23.222 4.031 49.926 1.00 91.06 96 ARG A O 1
ATOM 777 N N . ASN A 1 97 ? -21.708 4.887 48.485 1.00 86.56 97 ASN A N 1
ATOM 778 C CA . ASN A 1 97 ? -20.779 5.481 49.453 1.00 86.56 97 ASN A CA 1
ATOM 779 C C . ASN A 1 97 ? -20.174 4.443 50.411 1.00 86.56 97 ASN A C 1
ATOM 781 O O . ASN A 1 97 ? -20.582 4.343 51.569 1.00 86.56 97 ASN A O 1
ATOM 785 N N . PHE A 1 98 ? -19.192 3.693 49.927 1.00 85.12 98 PHE A N 1
ATOM 786 C CA . PHE A 1 98 ? -18.406 2.747 50.717 1.00 85.12 98 PHE A CA 1
ATOM 787 C C . PHE A 1 98 ? -16.956 3.228 50.739 1.00 85.12 98 PHE A C 1
ATOM 789 O O . PHE A 1 98 ? -16.314 3.237 49.701 1.00 85.12 98 PHE A O 1
ATOM 796 N N . GLY A 1 99 ? -16.454 3.687 51.882 1.00 79.00 99 GLY A N 1
ATOM 797 C CA . GLY A 1 99 ? -15.105 4.253 52.000 1.00 79.00 99 GLY A CA 1
ATOM 798 C C . GLY A 1 99 ? -14.001 3.207 52.167 1.00 79.00 99 GLY A C 1
ATOM 799 O O . GLY A 1 99 ? -12.902 3.402 51.657 1.00 79.00 99 GLY A O 1
ATOM 800 N N . GLY A 1 100 ? -14.304 2.103 52.854 1.00 80.25 100 GLY A N 1
ATOM 801 C CA . GLY A 1 100 ? -13.342 1.053 53.185 1.00 80.25 100 GLY A CA 1
ATOM 802 C C . GLY A 1 100 ? -13.299 -0.105 52.186 1.00 80.25 100 GLY A C 1
ATOM 803 O O . GLY A 1 100 ? -13.710 0.008 51.032 1.00 80.25 100 GLY A O 1
ATOM 804 N N . MET A 1 101 ? -12.797 -1.250 52.655 1.00 84.69 101 MET A N 1
ATOM 805 C CA . MET A 1 101 ? -12.713 -2.476 51.860 1.00 84.69 101 MET A CA 1
ATOM 806 C C . MET A 1 101 ? -14.077 -3.149 51.708 1.00 84.69 101 MET A C 1
ATOM 808 O O . MET A 1 101 ? -14.755 -3.408 52.706 1.00 84.69 101 MET A O 1
ATOM 812 N N . CYS A 1 102 ? -14.431 -3.519 50.481 1.00 85.94 102 CYS A N 1
ATOM 813 C CA . CYS A 1 102 ? -15.704 -4.170 50.195 1.00 85.94 102 CYS A CA 1
ATOM 814 C C . CYS A 1 102 ? -15.575 -5.418 49.320 1.00 85.94 102 CYS A C 1
ATOM 816 O O . CYS A 1 102 ? -14.919 -5.394 48.283 1.00 85.94 102 CYS A O 1
ATOM 818 N N . ASP A 1 103 ? -16.250 -6.492 49.733 1.00 87.00 103 ASP A N 1
ATOM 819 C CA . ASP A 1 103 ? -16.441 -7.730 48.972 1.00 87.00 103 ASP A CA 1
ATOM 820 C C . ASP A 1 103 ? -17.940 -7.902 48.687 1.00 87.00 103 ASP A C 1
ATOM 822 O O . ASP A 1 103 ? -18.758 -8.063 49.598 1.00 87.00 103 ASP A O 1
ATOM 826 N N . LEU A 1 104 ? -18.315 -7.802 47.414 1.00 88.19 104 LEU A N 1
ATOM 827 C CA . LEU A 1 104 ? -19.695 -7.860 46.952 1.00 88.19 104 LEU A CA 1
ATOM 828 C C . LEU A 1 104 ? -19.873 -9.061 46.023 1.00 88.19 104 LEU A C 1
ATOM 830 O O . LEU A 1 104 ? -19.248 -9.137 44.962 1.00 88.19 104 LEU A O 1
ATOM 834 N N . ARG A 1 105 ? -20.766 -9.989 46.389 1.00 90.62 105 ARG A N 1
ATOM 835 C CA . ARG A 1 105 ? -20.959 -11.244 45.644 1.00 90.62 105 ARG A CA 1
ATOM 836 C C . ARG A 1 105 ? -22.415 -11.549 45.317 1.00 90.62 105 ARG A C 1
ATOM 838 O O . ARG A 1 105 ? -23.289 -11.422 46.173 1.00 90.62 105 ARG A O 1
ATOM 845 N N . ASN A 1 106 ? -22.619 -12.124 44.133 1.00 85.94 106 ASN A N 1
ATOM 846 C CA . ASN A 1 106 ? -23.869 -12.725 43.661 1.00 85.94 106 ASN A CA 1
ATOM 847 C C . ASN A 1 106 ? -25.019 -11.715 43.580 1.00 85.94 106 ASN A C 1
ATOM 849 O O . ASN A 1 106 ? -25.785 -11.536 44.530 1.00 85.94 106 ASN A O 1
ATOM 853 N N . PHE A 1 107 ? -25.163 -11.103 42.414 1.00 86.81 107 PHE A N 1
ATOM 854 C CA . PHE A 1 107 ? -26.212 -10.151 42.088 1.00 86.81 107 PHE A CA 1
ATOM 855 C C . PHE A 1 107 ? -26.999 -10.643 40.879 1.00 86.81 107 PHE A C 1
ATOM 857 O O . PHE A 1 107 ? -26.421 -10.906 39.825 1.00 86.81 107 PHE A O 1
ATOM 864 N N . GLY A 1 108 ? -28.316 -10.742 41.040 1.00 81.56 108 GLY A N 1
ATOM 865 C CA . GLY A 1 108 ? -29.223 -11.195 39.991 1.00 81.56 108 GLY A CA 1
ATOM 866 C C . GLY A 1 108 ? -29.495 -10.115 38.942 1.00 81.56 108 GLY A C 1
ATOM 867 O O . GLY A 1 108 ? -28.654 -9.787 38.107 1.00 81.56 108 GLY A O 1
ATOM 868 N N . MET A 1 109 ? -30.709 -9.557 38.977 1.00 81.81 109 MET A N 1
ATOM 869 C CA . MET A 1 109 ? -31.275 -8.826 37.835 1.00 81.81 109 MET A CA 1
ATOM 870 C C . MET A 1 109 ? -30.668 -7.436 37.583 1.00 81.81 109 MET A C 1
ATOM 872 O O . MET A 1 109 ? -30.395 -7.075 36.437 1.00 81.81 109 MET A O 1
ATOM 876 N N . ARG A 1 110 ? -30.503 -6.592 38.612 1.00 87.31 110 ARG A N 1
ATOM 877 C CA . ARG A 1 110 ? -29.991 -5.226 38.394 1.00 87.31 110 ARG A CA 1
ATOM 878 C C . ARG A 1 110 ? -29.244 -4.657 39.592 1.00 87.31 110 ARG A C 1
ATOM 880 O O . ARG A 1 110 ? -29.790 -4.600 40.692 1.00 87.31 110 ARG A O 1
ATOM 887 N N . CYS A 1 111 ? -28.056 -4.128 39.330 1.00 88.75 111 CYS A N 1
ATOM 888 C CA . CYS A 1 111 ? -27.213 -3.432 40.298 1.00 88.75 111 CYS A CA 1
ATOM 889 C C . CYS A 1 111 ? -26.849 -2.022 39.834 1.00 88.75 111 CYS A C 1
ATOM 891 O O . CYS A 1 111 ? -26.500 -1.812 38.672 1.00 88.75 111 CYS A O 1
ATOM 893 N N . ASP A 1 112 ? -26.904 -1.076 40.769 1.00 90.38 112 ASP A N 1
ATOM 894 C CA . ASP A 1 112 ? -26.272 0.241 40.669 1.00 90.38 112 ASP A CA 1
ATOM 895 C C . ASP A 1 112 ? -25.307 0.391 41.856 1.00 90.38 112 ASP A C 1
ATOM 897 O O . ASP A 1 112 ? -25.724 0.327 43.016 1.00 90.38 112 ASP A O 1
ATOM 901 N N . LEU A 1 113 ? -24.013 0.509 41.561 1.00 90.75 113 LEU A N 1
ATOM 902 C CA . LEU A 1 113 ? -22.932 0.633 42.536 1.00 90.75 113 LEU A CA 1
ATOM 903 C C . LEU A 1 113 ? -22.242 1.982 42.340 1.00 90.75 113 LEU A C 1
ATOM 905 O O . LEU A 1 113 ? -21.709 2.254 41.261 1.00 90.75 113 LEU A O 1
ATOM 909 N N . ARG A 1 114 ? -22.225 2.833 43.372 1.00 92.81 114 ARG A N 1
ATOM 910 C CA . ARG A 1 114 ? -21.629 4.176 43.282 1.00 92.81 114 ARG A CA 1
ATOM 911 C C . ARG A 1 114 ? -20.742 4.525 44.464 1.00 92.81 114 ARG A C 1
ATOM 913 O O . ARG A 1 114 ? -21.154 4.350 45.608 1.00 92.81 114 ARG A O 1
ATOM 920 N N . ASN A 1 115 ? -19.620 5.177 44.170 1.00 88.62 115 ASN A N 1
ATOM 921 C CA . ASN A 1 115 ? -18.708 5.773 45.149 1.00 88.62 115 ASN A CA 1
ATOM 922 C C . ASN A 1 115 ? -18.155 4.725 46.114 1.00 88.62 115 ASN A C 1
ATOM 924 O O . ASN A 1 115 ? -18.637 4.569 47.239 1.00 88.62 115 ASN A O 1
ATOM 928 N N . PHE A 1 116 ? -17.142 4.019 45.648 1.00 87.50 116 PHE A N 1
ATOM 929 C CA . PHE A 1 116 ? -16.416 3.031 46.420 1.00 87.50 116 PHE A CA 1
ATOM 930 C C . PHE A 1 116 ? -14.958 3.475 46.575 1.00 87.50 116 PHE A C 1
ATOM 932 O O . PHE A 1 116 ? -14.383 4.041 45.649 1.00 87.50 116 PHE A O 1
ATOM 939 N N . GLY A 1 117 ? -14.409 3.293 47.770 1.00 82.00 117 GLY A N 1
ATOM 940 C CA . GLY A 1 117 ? -13.122 3.821 48.203 1.00 82.00 117 GLY A CA 1
ATOM 941 C C . GLY A 1 1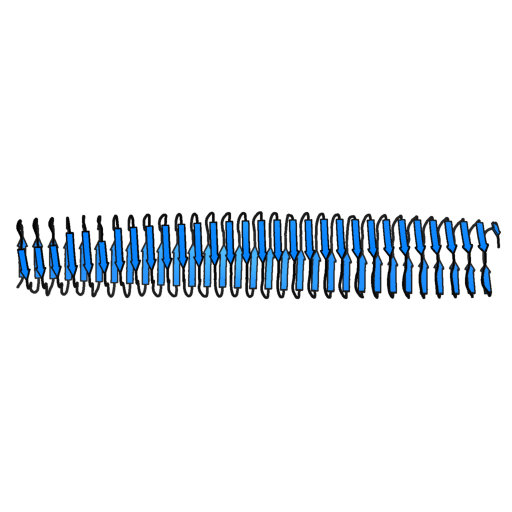17 ? -11.969 2.871 47.912 1.00 82.00 117 GLY A C 1
ATOM 942 O O . GLY A 1 117 ? -11.790 2.452 46.778 1.00 82.00 117 GLY A O 1
ATOM 943 N N . GLU A 1 118 ? -11.167 2.567 48.929 1.00 83.12 118 GLU A N 1
ATOM 944 C CA . GLU A 1 118 ? -9.797 2.053 48.776 1.00 83.12 118 GLU A CA 1
ATOM 945 C C . GLU A 1 118 ? -9.663 0.722 48.019 1.00 83.12 118 GLU A C 1
ATOM 947 O O . GLU A 1 118 ? -8.758 0.574 47.193 1.00 83.12 118 GLU A O 1
ATOM 952 N N . LYS A 1 119 ? -10.519 -0.269 48.309 1.00 87.88 119 LYS A N 1
ATOM 953 C CA . LYS A 1 119 ? -10.417 -1.598 47.691 1.00 87.88 119 LYS A CA 1
ATOM 954 C C . LYS A 1 119 ? -11.762 -2.289 47.540 1.00 87.88 119 LYS A C 1
ATOM 956 O O . LYS A 1 119 ? -12.495 -2.442 48.518 1.00 87.88 119 LYS A O 1
ATOM 961 N N . CYS A 1 120 ? -12.044 -2.778 46.336 1.00 88.75 120 CYS A N 1
ATOM 962 C CA . CYS A 1 120 ? -13.307 -3.436 46.020 1.00 88.75 120 CYS A CA 1
ATOM 963 C C . CYS A 1 120 ? -13.136 -4.719 45.213 1.00 88.75 120 CYS A C 1
ATOM 965 O O . CYS A 1 120 ? -12.593 -4.697 44.111 1.00 88.75 120 CYS A O 1
ATOM 967 N N . ASP A 1 121 ? -13.709 -5.804 45.728 1.00 90.06 121 ASP A N 1
ATOM 968 C CA . ASP A 1 121 ? -13.889 -7.070 45.024 1.00 90.06 121 ASP A CA 1
ATOM 969 C C . ASP A 1 121 ? -15.374 -7.221 44.658 1.00 90.06 121 ASP A C 1
ATOM 971 O O . ASP A 1 121 ? -16.236 -7.311 45.534 1.00 90.06 121 ASP A O 1
ATOM 975 N N . LEU A 1 122 ? -15.688 -7.269 43.363 1.00 90.75 122 LEU A N 1
ATOM 976 C CA . LEU A 1 122 ? -17.045 -7.454 42.848 1.00 90.75 122 LEU A CA 1
ATOM 977 C C . LEU A 1 122 ? -17.116 -8.765 42.059 1.00 90.75 122 LEU A C 1
ATOM 979 O O . LEU A 1 122 ? -16.391 -8.946 41.077 1.00 90.75 122 LEU A O 1
ATOM 983 N N . ARG A 1 123 ? -18.000 -9.689 42.451 1.00 93.25 123 ARG A N 1
ATOM 984 C CA . ARG A 1 123 ? -18.121 -11.004 41.799 1.00 93.25 123 ARG A CA 1
ATOM 985 C C . ARG A 1 123 ? -19.562 -11.387 41.478 1.00 93.25 123 ARG A C 1
ATOM 987 O O . ARG A 1 123 ? -20.436 -11.291 42.336 1.00 93.25 123 ARG A O 1
ATOM 994 N N . ASN A 1 124 ? -19.751 -11.969 40.294 1.00 89.25 124 ASN A N 1
ATOM 995 C CA . ASN A 1 124 ? -20.988 -12.608 39.830 1.00 89.25 124 ASN A CA 1
ATOM 996 C C . ASN A 1 124 ? -22.176 -11.637 39.745 1.00 89.25 124 ASN A C 1
ATOM 998 O O . ASN A 1 124 ? -22.973 -11.522 40.675 1.00 89.25 124 ASN A O 1
ATOM 1002 N N . PHE A 1 125 ? -22.305 -10.982 38.598 1.00 89.31 125 PHE A N 1
ATOM 1003 C CA . PHE A 1 125 ? -23.415 -10.101 38.247 1.00 89.31 125 PHE A CA 1
ATOM 1004 C C . PHE A 1 125 ? -24.062 -10.631 36.978 1.00 89.31 125 PHE A C 1
ATOM 1006 O O . PHE A 1 125 ? -23.354 -10.820 36.000 1.00 89.31 125 PHE A O 1
ATOM 1013 N N . GLU A 1 126 ? -25.360 -10.913 36.962 1.00 82.62 126 GLU A N 1
ATOM 1014 C CA . GLU A 1 126 ? -25.929 -11.722 35.873 1.00 82.62 126 GLU A CA 1
ATOM 1015 C C . GLU A 1 126 ? -26.433 -10.906 34.677 1.00 82.62 126 GLU A C 1
ATOM 1017 O O . GLU A 1 126 ? -26.058 -11.193 33.538 1.00 82.62 126 GLU A O 1
ATOM 1022 N N . GLU A 1 127 ? -27.282 -9.900 34.907 1.00 86.56 127 GLU A N 1
ATOM 1023 C CA . GLU A 1 127 ? -28.012 -9.241 33.813 1.00 86.56 127 GLU A CA 1
ATOM 1024 C C . GLU A 1 127 ? -27.558 -7.812 33.502 1.00 86.56 127 GLU A C 1
ATOM 1026 O O . GLU A 1 127 ? -27.162 -7.521 32.370 1.00 86.56 127 GLU A O 1
ATOM 1031 N N . ARG A 1 128 ? -27.706 -6.879 34.451 1.00 89.12 128 ARG A N 1
ATOM 1032 C CA . ARG A 1 128 ? -27.422 -5.454 34.227 1.00 89.12 128 ARG A CA 1
ATOM 1033 C C . ARG A 1 128 ? -26.686 -4.849 35.405 1.00 89.12 128 ARG A C 1
ATOM 1035 O O . ARG A 1 128 ? -27.248 -4.786 36.499 1.00 89.12 128 ARG A O 1
ATOM 1042 N N . CYS A 1 129 ? -25.495 -4.314 35.150 1.00 90.50 129 CYS A N 1
ATOM 1043 C CA . CYS A 1 129 ? -24.760 -3.566 36.161 1.00 90.50 129 CYS A CA 1
ATOM 1044 C C . CYS A 1 129 ? -24.282 -2.204 35.683 1.00 90.50 129 CYS A C 1
ATOM 1046 O O . CYS A 1 129 ? -23.665 -2.085 34.625 1.00 90.50 129 CYS A O 1
ATOM 1048 N N . GLU A 1 130 ? -24.535 -1.196 36.513 1.00 91.00 130 GLU A N 1
ATOM 1049 C CA . GLU A 1 130 ? -23.916 0.121 36.431 1.00 91.00 130 GLU A CA 1
ATOM 1050 C C . GLU A 1 130 ? -22.980 0.280 37.633 1.00 91.00 130 GLU A C 1
ATOM 1052 O O . GLU A 1 130 ? -23.411 0.160 38.780 1.00 91.00 130 GLU A O 1
ATOM 1057 N N . VAL A 1 131 ? -21.698 0.535 37.376 1.00 91.25 131 VAL A N 1
ATOM 1058 C CA . VAL A 1 131 ? -20.670 0.678 38.415 1.00 91.25 131 VAL A CA 1
ATOM 1059 C C . VAL A 1 131 ? -19.913 1.973 38.160 1.00 91.25 131 VAL A C 1
ATOM 1061 O O . VAL A 1 131 ? -19.370 2.182 37.072 1.00 91.25 131 VAL A O 1
ATOM 1064 N N . ARG A 1 132 ? -19.920 2.884 39.136 1.00 93.44 132 ARG A N 1
ATOM 1065 C CA . ARG A 1 132 ? -19.359 4.230 38.976 1.00 93.44 132 ARG A CA 1
ATOM 1066 C C . ARG A 1 132 ? -18.528 4.669 40.170 1.00 93.44 132 ARG A C 1
ATOM 1068 O O . ARG A 1 132 ? -18.952 4.496 41.310 1.00 93.44 132 ARG A O 1
ATOM 1075 N N . ASN A 1 133 ? -17.434 5.370 39.879 1.00 89.00 133 ASN A N 1
ATOM 1076 C CA . ASN A 1 133 ? -16.578 6.051 40.851 1.00 89.00 133 ASN A CA 1
ATOM 1077 C C . ASN A 1 133 ? -15.989 5.074 41.874 1.00 89.00 133 ASN A C 1
ATOM 1079 O O . ASN A 1 133 ? -16.454 4.996 43.012 1.00 89.00 133 ASN A O 1
ATOM 1083 N N . PHE A 1 134 ? -14.984 4.322 41.448 1.00 89.06 134 PHE A N 1
ATOM 1084 C CA . PHE A 1 134 ? -14.252 3.400 42.303 1.00 89.06 134 PHE A CA 1
ATOM 1085 C C . PHE A 1 134 ? -12.810 3.883 42.446 1.00 89.06 134 PHE A C 1
ATOM 1087 O O . PHE A 1 134 ? -12.102 4.035 41.451 1.00 89.06 134 PHE A O 1
ATOM 1094 N N . GLY A 1 135 ? -12.398 4.173 43.676 1.00 78.88 135 GLY A N 1
ATOM 1095 C CA . GLY A 1 135 ? -11.033 4.551 44.021 1.00 78.88 135 GLY A CA 1
ATOM 1096 C C . GLY A 1 135 ? -10.111 3.340 44.167 1.00 78.88 135 GLY A C 1
ATOM 1097 O O . GLY A 1 135 ? -10.556 2.197 44.207 1.00 78.88 135 GLY A O 1
ATOM 1098 N N . GLY A 1 136 ? -8.805 3.606 44.231 1.00 85.56 136 GLY A N 1
ATOM 1099 C CA . GLY A 1 136 ? -7.791 2.614 44.595 1.00 85.56 136 GLY A CA 1
ATOM 1100 C C . GLY A 1 136 ? -7.771 1.353 43.721 1.00 85.56 136 GLY A C 1
ATOM 1101 O O . GLY A 1 136 ? -7.540 1.432 42.513 1.00 85.56 136 GLY A O 1
ATOM 1102 N N . MET A 1 137 ? -7.952 0.191 44.360 1.00 88.56 137 MET A N 1
ATOM 1103 C CA . MET A 1 137 ? -7.808 -1.143 43.765 1.00 88.56 137 MET A CA 1
ATOM 1104 C C . MET A 1 137 ? -9.148 -1.844 43.544 1.00 88.56 137 MET A C 1
ATOM 1106 O O . MET A 1 137 ? -9.904 -2.065 44.491 1.00 88.56 137 MET A O 1
ATOM 1110 N N . CYS A 1 138 ? -9.403 -2.294 42.319 1.00 90.56 138 CYS A N 1
ATOM 1111 C CA . CYS A 1 138 ? -10.649 -2.970 41.961 1.00 90.56 138 CYS A CA 1
ATOM 1112 C C . CYS A 1 138 ? -10.409 -4.318 41.269 1.00 90.56 138 CYS A C 1
ATOM 1114 O O . CYS A 1 138 ? -9.693 -4.372 40.271 1.00 90.56 138 CYS A O 1
ATOM 1116 N N . ASP A 1 139 ? -11.057 -5.383 41.751 1.00 91.88 139 ASP A N 1
ATOM 1117 C CA . ASP A 1 139 ? -11.131 -6.694 41.086 1.00 91.88 139 ASP A CA 1
ATOM 1118 C C . ASP A 1 139 ? -12.595 -7.017 40.757 1.00 91.88 139 ASP A C 1
ATOM 1120 O O . ASP A 1 139 ? -13.440 -7.190 41.639 1.00 91.88 139 ASP A O 1
ATOM 1124 N N . LEU A 1 140 ? -12.912 -7.058 39.466 1.00 93.12 140 LEU A N 1
ATOM 1125 C CA . LEU A 1 140 ? -14.257 -7.266 38.946 1.00 93.12 140 LEU A CA 1
ATOM 1126 C C . LEU A 1 140 ? -14.296 -8.564 38.143 1.00 93.12 140 LEU A C 1
ATOM 1128 O O . LEU A 1 140 ? -13.655 -8.684 37.097 1.00 93.12 140 LEU A O 1
ATOM 1132 N N . ARG A 1 141 ? -15.105 -9.530 38.594 1.00 94.38 141 ARG A N 1
ATOM 1133 C CA . ARG A 1 141 ? -15.206 -10.854 37.966 1.00 94.38 141 ARG A CA 1
ATOM 1134 C C . ARG A 1 141 ? -16.637 -11.258 37.651 1.00 94.38 141 ARG A C 1
ATOM 1136 O O . ARG A 1 141 ? -17.522 -11.152 38.498 1.00 94.38 141 ARG A O 1
ATOM 1143 N N . ASN A 1 142 ? -16.814 -11.866 36.481 1.00 91.44 142 ASN A N 1
ATOM 1144 C CA . ASN A 1 142 ? -18.052 -12.518 36.048 1.00 91.44 142 ASN A CA 1
ATOM 1145 C C . ASN A 1 142 ? -19.238 -11.544 35.999 1.00 91.44 142 ASN A C 1
ATOM 1147 O O . ASN A 1 142 ? -20.183 -11.653 36.780 1.00 91.44 142 ASN A O 1
ATOM 1151 N N . PHE A 1 143 ? -19.188 -10.602 35.064 1.00 90.50 143 PHE A N 1
ATOM 1152 C CA . PHE A 1 143 ? -20.295 -9.697 34.768 1.00 90.50 143 PHE A CA 1
ATOM 1153 C C . PHE A 1 143 ? -20.985 -10.154 33.483 1.00 90.50 143 PHE A C 1
ATOM 1155 O O . PHE A 1 143 ? -20.509 -9.915 32.375 1.00 90.50 143 PHE A O 1
ATOM 1162 N N . GLY A 1 144 ? -22.102 -10.846 33.633 1.00 82.94 144 GLY A N 1
ATOM 1163 C CA . GLY A 1 144 ? -23.009 -11.235 32.570 1.00 82.94 144 GLY A CA 1
ATOM 1164 C C . GLY A 1 144 ? -23.810 -10.064 31.994 1.00 82.94 144 GLY A C 1
ATOM 1165 O O . GLY A 1 144 ? -23.818 -8.945 32.505 1.00 82.94 144 GLY A O 1
ATOM 1166 N N . GLY A 1 145 ? -24.471 -10.341 30.869 1.00 88.12 145 GLY A N 1
ATOM 1167 C CA . GLY A 1 145 ? -25.416 -9.417 30.248 1.00 88.12 145 GLY A CA 1
ATOM 1168 C C . GLY A 1 145 ? -24.796 -8.099 29.767 1.00 88.12 145 GLY A C 1
ATOM 1169 O O . GLY A 1 145 ? -24.020 -8.100 28.804 1.00 88.12 145 GLY A O 1
ATOM 1170 N N . MET A 1 146 ? -25.229 -6.985 30.366 1.00 90.31 146 MET A N 1
ATOM 1171 C CA . MET A 1 146 ? -24.855 -5.610 30.021 1.00 90.31 146 MET A CA 1
ATOM 1172 C C . MET A 1 146 ? -24.157 -4.912 31.191 1.00 90.31 146 MET A C 1
ATOM 1174 O O . MET A 1 146 ? -24.735 -4.782 32.271 1.00 90.31 146 MET A O 1
ATOM 1178 N N . CYS A 1 147 ? -22.952 -4.401 30.944 1.00 91.81 147 CYS A N 1
ATOM 1179 C CA . CYS A 1 147 ? -22.147 -3.706 31.942 1.00 91.81 147 CYS A CA 1
ATOM 1180 C C . CYS A 1 147 ? -21.787 -2.271 31.500 1.00 91.81 147 CYS A C 1
ATOM 1182 O O . CYS A 1 147 ? -21.380 -2.063 30.357 1.00 91.81 147 CYS A O 1
ATOM 1184 N N . ASP A 1 148 ? -21.946 -1.285 32.389 1.00 92.56 148 ASP A N 1
ATOM 1185 C CA . ASP A 1 148 ? -21.458 0.100 32.225 1.00 92.56 148 ASP A CA 1
ATOM 1186 C C . ASP A 1 148 ? -20.559 0.441 33.420 1.00 92.56 148 ASP A C 1
ATOM 1188 O O . ASP A 1 148 ? -21.044 0.596 34.546 1.00 92.56 148 ASP A O 1
ATOM 1192 N N . LEU A 1 149 ? -19.249 0.510 33.178 1.00 93.38 149 LEU A N 1
ATOM 1193 C CA . LEU A 1 149 ? -18.222 0.768 34.184 1.00 93.38 149 LEU A CA 1
ATOM 1194 C C . LEU A 1 149 ? -17.576 2.132 33.916 1.00 93.38 149 LEU A C 1
ATOM 1196 O O . LEU A 1 149 ? -17.010 2.357 32.842 1.00 93.38 149 LEU A O 1
ATOM 1200 N N . ARG A 1 150 ? -17.642 3.050 34.890 1.00 94.50 150 ARG A N 1
ATOM 1201 C CA . ARG A 1 150 ? -17.089 4.407 34.746 1.00 94.50 150 ARG A CA 1
ATOM 1202 C C . ARG A 1 150 ? -16.260 4.864 35.932 1.00 94.50 150 ARG A C 1
ATOM 1204 O O . ARG A 1 150 ? -16.696 4.718 37.071 1.00 94.50 150 ARG A O 1
ATOM 1211 N N . ASN A 1 151 ? -15.177 5.576 35.630 1.00 91.19 151 ASN A N 1
ATOM 1212 C CA . ASN A 1 151 ? -14.325 6.271 36.596 1.00 91.19 151 ASN A CA 1
ATOM 1213 C C . ASN A 1 151 ? -13.737 5.303 37.624 1.00 91.19 151 ASN A C 1
ATOM 1215 O O . ASN A 1 151 ? -14.225 5.197 38.752 1.00 91.19 151 ASN A O 1
ATOM 1219 N N . PHE A 1 152 ? -12.692 4.606 37.207 1.00 90.50 152 PHE A N 1
ATOM 1220 C CA . PHE A 1 152 ? -11.927 3.721 38.064 1.00 90.50 152 PHE A CA 1
ATOM 1221 C C . PHE A 1 152 ? -10.526 4.287 38.296 1.00 90.50 152 PHE A C 1
ATOM 1223 O O . PHE A 1 152 ? -9.922 4.846 37.380 1.00 90.50 152 PHE A O 1
ATOM 1230 N N . GLY A 1 153 ? -10.055 4.165 39.535 1.00 83.06 153 GLY A N 1
ATOM 1231 C CA . GLY A 1 153 ? -8.798 4.719 40.026 1.00 83.06 153 GLY A CA 1
ATOM 1232 C C . GLY A 1 153 ? -7.552 3.965 39.560 1.00 83.06 153 GLY A C 1
ATOM 1233 O O . GLY A 1 153 ? -7.450 3.539 38.413 1.00 83.06 153 GLY A O 1
ATOM 1234 N N . GLU A 1 154 ? -6.578 3.850 40.460 1.00 84.56 154 GLU A N 1
ATOM 1235 C CA . GLU A 1 154 ? -5.190 3.484 40.151 1.00 84.56 154 GLU A CA 1
ATOM 1236 C C . GLU A 1 154 ? -5.025 2.112 39.488 1.00 84.56 154 GLU A C 1
ATOM 1238 O O . GLU A 1 154 ? -4.288 2.005 38.505 1.00 84.56 154 GLU A O 1
ATOM 1243 N N . MET A 1 155 ? -5.678 1.066 40.010 1.00 90.12 155 MET A N 1
ATOM 1244 C CA . MET A 1 155 ? -5.443 -0.314 39.568 1.00 90.12 155 MET A CA 1
ATOM 1245 C C . MET A 1 155 ? -6.735 -1.113 39.416 1.00 90.12 155 MET A C 1
ATOM 1247 O O . MET A 1 155 ? -7.510 -1.252 40.364 1.00 90.12 155 MET A O 1
ATOM 1251 N N . CYS A 1 156 ? -6.938 -1.693 38.232 1.00 91.31 156 CYS A N 1
ATOM 1252 C CA . CYS A 1 156 ? -8.136 -2.465 37.903 1.00 91.31 156 CYS A CA 1
ATOM 1253 C C . CYS A 1 156 ? -7.811 -3.808 37.246 1.00 91.31 156 CYS A C 1
ATOM 1255 O O . CYS A 1 156 ? -7.089 -3.854 36.251 1.00 91.31 156 CYS A O 1
ATOM 1257 N N . ASP A 1 157 ? -8.414 -4.882 37.755 1.00 93.12 157 ASP A N 1
ATOM 1258 C CA . ASP A 1 157 ? -8.447 -6.209 37.131 1.00 93.12 157 ASP A CA 1
ATOM 1259 C C . ASP A 1 157 ? -9.901 -6.551 36.771 1.00 93.12 157 ASP A C 1
ATOM 1261 O O . ASP A 1 157 ? -10.786 -6.596 37.627 1.00 93.12 157 ASP A O 1
ATOM 1265 N N . LEU A 1 158 ? -10.164 -6.742 35.481 1.00 93.81 158 LEU A N 1
ATOM 1266 C CA . LEU A 1 158 ? -11.486 -6.966 34.907 1.00 93.81 158 LEU A CA 1
ATOM 1267 C C . LEU A 1 158 ? -11.500 -8.313 34.185 1.00 93.81 158 LEU A C 1
ATOM 1269 O O . LEU A 1 158 ? -10.845 -8.478 33.153 1.00 93.81 158 LEU A O 1
ATOM 1273 N N . ARG A 1 159 ? -12.287 -9.277 34.676 1.00 95.25 159 ARG A N 1
ATOM 1274 C CA . ARG A 1 159 ? -12.343 -10.633 34.109 1.00 95.25 159 ARG A CA 1
ATOM 1275 C C . ARG A 1 159 ? -13.756 -11.112 33.819 1.00 95.25 159 ARG A C 1
ATOM 1277 O O . ARG A 1 159 ? -14.629 -11.066 34.682 1.00 95.25 159 ARG A O 1
ATOM 1284 N N . ASN A 1 160 ? -13.921 -11.725 32.648 1.00 93.06 160 ASN A N 1
ATOM 1285 C CA . ASN A 1 160 ? -15.140 -12.412 32.213 1.00 93.06 160 ASN A CA 1
ATOM 1286 C C . ASN A 1 160 ? -16.348 -11.470 32.150 1.00 93.06 160 ASN A C 1
ATOM 1288 O O . ASN A 1 160 ? -17.213 -11.458 33.029 1.00 93.06 160 ASN A O 1
ATOM 1292 N N . PHE A 1 161 ? -16.407 -10.707 31.068 1.00 91.94 161 PHE A N 1
ATOM 1293 C CA . PHE A 1 161 ? -17.476 -9.765 30.784 1.00 91.94 161 PHE A CA 1
ATOM 1294 C C . PHE A 1 161 ? -18.325 -10.248 29.607 1.00 91.94 161 PHE A C 1
ATOM 1296 O O . PHE A 1 161 ? -17.810 -10.698 28.585 1.00 91.94 161 PHE A O 1
ATOM 1303 N N . GLY A 1 162 ? -19.643 -10.186 29.784 1.00 84.81 162 GLY A N 1
ATOM 1304 C CA . GLY A 1 162 ? -20.645 -10.847 28.961 1.00 84.81 162 GLY A CA 1
ATOM 1305 C C . GLY A 1 162 ? -20.932 -10.167 27.623 1.00 84.81 162 GLY A C 1
ATOM 1306 O O . GLY A 1 162 ? -20.048 -9.849 26.834 1.00 84.81 162 GLY A O 1
ATOM 1307 N N . MET A 1 163 ? -22.215 -10.023 27.292 1.00 86.38 163 MET A N 1
ATOM 1308 C CA . MET A 1 163 ? -22.642 -9.731 25.921 1.00 86.38 163 MET A CA 1
ATOM 1309 C C . MET A 1 163 ? -22.298 -8.318 25.444 1.00 86.38 163 MET A C 1
ATOM 1311 O O . MET A 1 163 ? -21.974 -8.154 24.263 1.00 86.38 163 MET A O 1
ATOM 1315 N N . ARG A 1 164 ? -22.427 -7.310 26.315 1.00 91.44 164 ARG A N 1
ATOM 1316 C CA . ARG A 1 164 ? -22.143 -5.905 25.995 1.00 91.44 164 ARG A CA 1
ATOM 1317 C C . ARG A 1 164 ? -21.490 -5.203 27.170 1.00 91.44 164 ARG A C 1
ATOM 1319 O O . ARG A 1 164 ? -22.040 -5.241 28.266 1.00 91.44 164 ARG A O 1
ATOM 1326 N N . CYS A 1 165 ? -20.398 -4.500 26.906 1.00 92.19 165 CYS A N 1
ATOM 1327 C CA . CYS A 1 165 ? -19.707 -3.728 27.926 1.00 92.19 165 CYS A CA 1
ATOM 1328 C C . CYS A 1 165 ? -19.236 -2.370 27.418 1.00 92.19 165 CYS A C 1
ATOM 1330 O O . CYS A 1 165 ? -18.679 -2.283 26.323 1.00 92.19 165 CYS A O 1
ATOM 1332 N N . ASP A 1 166 ? -19.477 -1.341 28.227 1.00 93.56 166 ASP A N 1
ATOM 1333 C CA . ASP A 1 166 ? -18.993 0.029 28.052 1.00 93.56 166 ASP A CA 1
ATOM 1334 C C . ASP A 1 166 ? -18.080 0.365 29.238 1.00 93.56 166 ASP A C 1
ATOM 1336 O O . ASP A 1 166 ? -18.511 0.333 30.392 1.00 93.56 166 ASP A O 1
ATOM 1340 N N . LEU A 1 167 ? -16.805 0.616 28.950 1.00 93.94 167 LEU A N 1
ATOM 1341 C CA . LEU A 1 167 ? -15.763 0.918 29.924 1.00 93.94 167 LEU A CA 1
ATOM 1342 C C . LEU A 1 167 ? -15.216 2.316 29.651 1.00 93.94 167 LEU A C 1
ATOM 1344 O O 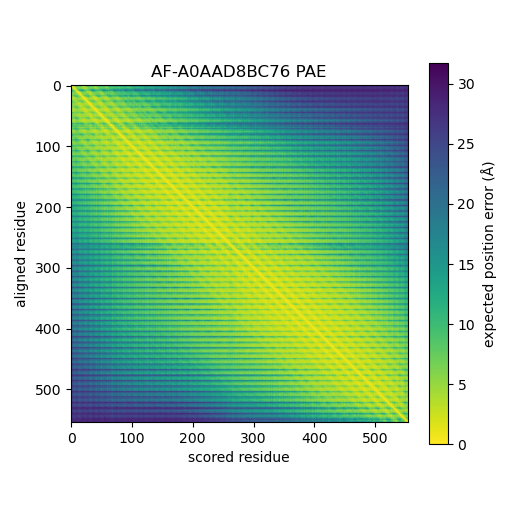. LEU A 1 167 ? -14.698 2.577 28.561 1.00 93.94 167 LEU A O 1
ATOM 1348 N N . ARG A 1 168 ? -15.291 3.217 30.635 1.00 95.06 168 ARG A N 1
ATOM 1349 C CA . ARG A 1 168 ? -14.815 4.599 30.479 1.00 95.06 168 ARG A CA 1
ATOM 1350 C C . ARG A 1 168 ? -14.001 5.085 31.665 1.00 95.06 168 ARG A C 1
ATOM 1352 O O . ARG A 1 168 ? -14.450 4.963 32.801 1.00 95.06 168 ARG A O 1
ATOM 1359 N N . ASN A 1 169 ? -12.904 5.778 31.364 1.00 92.06 169 ASN A N 1
ATOM 1360 C CA . ASN A 1 169 ? -12.063 6.492 32.328 1.00 92.06 169 ASN A CA 1
ATOM 1361 C C . ASN A 1 169 ? -11.484 5.548 33.386 1.00 92.06 169 ASN A C 1
ATOM 1363 O O . ASN A 1 169 ? -12.018 5.427 34.490 1.00 92.06 169 ASN A O 1
ATOM 1367 N N . PHE A 1 170 ? -10.392 4.890 33.031 1.00 91.88 170 PHE A N 1
ATOM 1368 C CA . PHE A 1 170 ? -9.641 4.033 33.936 1.00 91.88 170 PHE A CA 1
ATOM 1369 C C . PHE A 1 170 ? -8.236 4.602 34.143 1.00 91.88 170 PHE A C 1
ATOM 1371 O O . PHE A 1 170 ? -7.658 5.176 33.213 1.00 91.88 170 PHE A O 1
ATOM 1378 N N . GLY A 1 171 ? -7.732 4.486 35.372 1.00 84.06 171 GLY A N 1
ATOM 1379 C CA . GLY A 1 171 ? -6.464 5.066 35.800 1.00 84.06 171 GLY A CA 1
ATOM 1380 C C . GLY A 1 171 ? -5.233 4.328 35.283 1.00 84.06 171 GLY A C 1
ATOM 1381 O O . GLY A 1 171 ? -5.186 3.885 34.140 1.00 84.06 171 GLY A O 1
ATOM 1382 N N . GLU A 1 172 ? -4.193 4.270 36.111 1.00 86.50 172 GLU A N 1
ATOM 1383 C CA . GLU A 1 172 ? -2.822 4.016 35.660 1.00 86.50 172 GLU A CA 1
ATOM 1384 C C . GLU A 1 172 ? -2.528 2.584 35.217 1.00 86.50 172 GLU A C 1
ATOM 1386 O O . GLU A 1 172 ? -1.652 2.397 34.373 1.00 86.50 172 GLU A O 1
ATOM 1391 N N . LYS A 1 173 ? -3.172 1.566 35.801 1.00 92.06 173 LYS A N 1
ATOM 1392 C CA . LYS A 1 173 ? -2.896 0.160 35.468 1.00 92.06 173 LYS A CA 1
ATOM 1393 C C . LYS A 1 173 ? -4.171 -0.648 35.330 1.00 92.06 173 LYS A C 1
ATOM 1395 O O . LYS A 1 173 ? -4.927 -0.802 36.289 1.00 92.06 173 LYS A O 1
ATOM 1400 N N . CYS A 1 174 ? -4.373 -1.220 34.150 1.00 92.31 174 CYS A N 1
ATOM 1401 C CA . CYS A 1 174 ? -5.579 -1.977 33.840 1.00 92.31 174 CYS A CA 1
ATOM 1402 C C . CYS A 1 174 ? -5.255 -3.318 33.176 1.00 92.31 174 CYS A C 1
ATOM 1404 O O . CYS A 1 174 ? -4.564 -3.355 32.160 1.00 92.31 174 CYS A O 1
ATOM 1406 N N . ASP A 1 175 ? -5.806 -4.405 33.717 1.00 94.00 175 ASP A N 1
ATOM 1407 C CA . ASP A 1 175 ? -5.798 -5.740 33.107 1.00 94.00 175 ASP A CA 1
ATOM 1408 C C . ASP A 1 175 ? -7.238 -6.139 32.756 1.00 94.00 175 ASP A C 1
ATOM 1410 O O . ASP A 1 175 ? -8.112 -6.197 33.622 1.00 94.00 175 ASP A O 1
ATOM 1414 N N . LEU A 1 176 ? -7.506 -6.360 31.470 1.00 94.38 176 LEU A N 1
ATOM 1415 C CA . LEU A 1 176 ? -8.824 -6.682 30.936 1.00 94.38 176 LEU A CA 1
ATOM 1416 C C . LEU A 1 176 ? -8.767 -8.030 30.227 1.00 94.38 176 LEU A C 1
ATOM 1418 O O . LEU A 1 176 ? -8.105 -8.176 29.198 1.00 94.38 176 LEU A O 1
ATOM 1422 N N . ARG A 1 177 ? -9.524 -9.013 30.722 1.00 95.81 177 ARG A N 1
ATOM 1423 C CA . ARG A 1 177 ? -9.528 -10.375 30.174 1.00 95.81 177 ARG A CA 1
ATOM 1424 C C . ARG A 1 177 ? -10.926 -10.905 29.907 1.00 95.81 177 ARG A C 1
ATOM 1426 O O . ARG A 1 177 ? -11.799 -10.859 30.771 1.00 95.81 177 ARG A O 1
ATOM 1433 N N . ASN A 1 178 ? -11.073 -11.552 28.753 1.00 93.69 178 ASN A N 1
ATOM 1434 C CA . ASN A 1 178 ? -12.264 -12.302 28.347 1.00 93.69 178 ASN A CA 1
ATOM 1435 C C . ASN A 1 178 ? -13.510 -11.415 28.280 1.00 93.69 178 ASN A C 1
ATOM 1437 O O . ASN A 1 178 ? -14.385 -11.451 29.147 1.00 93.69 178 ASN A O 1
ATOM 1441 N N . PHE A 1 179 ? -13.585 -10.636 27.216 1.00 92.75 179 PHE A N 1
ATOM 1442 C CA . PHE A 1 179 ? -14.696 -9.746 26.931 1.00 92.75 179 PHE A CA 1
ATOM 1443 C C . PHE A 1 179 ? -15.522 -10.311 25.774 1.00 92.75 179 PHE A C 1
ATOM 1445 O O . PHE A 1 179 ? -14.969 -10.768 24.773 1.00 92.75 179 PHE A O 1
ATOM 1452 N N . GLY A 1 180 ? -16.846 -10.342 25.939 1.00 85.50 180 GLY A N 1
ATOM 1453 C CA . GLY A 1 180 ? -17.755 -11.016 25.019 1.00 85.50 180 GLY A CA 1
ATOM 1454 C C . GLY A 1 180 ? -17.992 -10.263 23.711 1.00 85.50 180 GLY A C 1
ATOM 1455 O O . GLY A 1 180 ? -17.068 -9.814 23.054 1.00 85.50 180 GLY A O 1
ATOM 1456 N N . LYS A 1 181 ? -19.242 -10.218 23.239 1.00 88.06 181 LYS A N 1
ATOM 1457 C CA . LYS A 1 181 ? -19.530 -9.969 21.810 1.00 88.06 181 LYS A CA 1
ATOM 1458 C C . LYS A 1 181 ? -19.363 -8.517 21.351 1.00 88.06 181 LYS A C 1
ATOM 1460 O O . LYS A 1 181 ? -19.168 -8.300 20.154 1.00 88.06 181 LYS A O 1
ATOM 1465 N N . ARG A 1 182 ? -19.574 -7.536 22.233 1.00 92.00 182 ARG A N 1
ATOM 1466 C CA . ARG A 1 182 ? -19.524 -6.103 21.904 1.00 92.00 182 ARG A CA 1
ATOM 1467 C C . ARG A 1 182 ? -18.910 -5.317 23.046 1.00 92.00 182 ARG A C 1
ATOM 1469 O O . ARG A 1 182 ? -19.489 -5.280 24.133 1.00 92.00 182 ARG A O 1
ATOM 1476 N N . CYS A 1 183 ? -17.797 -4.653 22.779 1.00 92.19 183 CYS A N 1
ATOM 1477 C CA . CYS A 1 183 ? -17.078 -3.900 23.797 1.00 92.19 183 CYS A CA 1
ATOM 1478 C C . CYS A 1 183 ? -16.698 -2.518 23.286 1.00 92.19 183 CYS A C 1
ATOM 1480 O O . CYS A 1 183 ? -16.153 -2.380 22.192 1.00 92.19 183 CYS A O 1
ATOM 1482 N N . GLU A 1 184 ? -16.987 -1.514 24.100 1.00 93.38 184 GLU A N 1
ATOM 1483 C CA . GLU A 1 184 ? -16.556 -0.136 23.915 1.00 93.38 184 GLU A CA 1
ATOM 1484 C C . GLU A 1 184 ? -15.666 0.220 25.103 1.00 93.38 184 GLU A C 1
ATOM 1486 O O . GLU A 1 184 ? -16.087 0.097 26.252 1.00 93.38 184 GLU A O 1
ATOM 1491 N N . VAL A 1 185 ? -14.418 0.595 24.836 1.00 93.38 185 VAL A N 1
ATOM 1492 C CA . VAL A 1 185 ? -13.422 0.868 25.878 1.00 93.38 185 VAL A CA 1
ATOM 1493 C C . VAL A 1 185 ? -12.751 2.192 25.558 1.00 93.38 185 VAL A C 1
ATOM 1495 O O . VAL A 1 185 ? -12.204 2.374 24.467 1.00 93.38 185 VAL A O 1
ATOM 1498 N N . ARG A 1 186 ? -12.841 3.149 26.481 1.00 94.75 186 ARG A N 1
ATOM 1499 C CA . ARG A 1 186 ? -12.381 4.520 26.252 1.00 94.75 186 ARG A CA 1
ATOM 1500 C C . ARG A 1 186 ? -11.629 5.103 27.434 1.00 94.75 186 ARG A C 1
ATOM 1502 O O . ARG A 1 186 ? -12.069 4.961 28.572 1.00 94.75 186 ARG A O 1
ATOM 1509 N N . ASN A 1 187 ? -10.598 5.883 27.116 1.00 91.56 187 ASN A N 1
ATOM 1510 C CA . ASN A 1 187 ? -9.837 6.709 28.055 1.00 91.56 187 ASN A CA 1
ATOM 1511 C C . ASN A 1 187 ? -9.174 5.867 29.149 1.00 91.56 187 ASN A C 1
ATOM 1513 O O . ASN A 1 187 ? -9.674 5.774 30.271 1.00 91.56 187 ASN A O 1
ATOM 1517 N N . PHE A 1 188 ? -8.055 5.251 28.797 1.00 91.06 188 PHE A N 1
ATOM 1518 C CA . PHE A 1 188 ? -7.248 4.452 29.709 1.00 91.06 188 PHE A CA 1
ATOM 1519 C C . PHE A 1 188 ? -5.862 5.080 29.834 1.00 91.06 188 PHE A C 1
ATOM 1521 O O . PHE A 1 188 ? -5.232 5.406 28.824 1.00 91.06 188 PHE A O 1
ATOM 1528 N N . GLY A 1 189 ? -5.414 5.298 31.068 1.00 83.31 189 GLY A N 1
ATOM 1529 C CA . GLY A 1 189 ? -4.100 5.860 31.363 1.00 83.31 189 GLY A CA 1
ATOM 1530 C C . GLY A 1 189 ? -3.016 4.794 31.543 1.00 83.31 189 GLY A C 1
ATOM 1531 O O . GLY A 1 189 ? -3.298 3.625 31.780 1.00 83.31 189 GLY A O 1
ATOM 1532 N N . GLY A 1 190 ? -1.756 5.226 31.467 1.00 87.31 190 GLY A N 1
ATOM 1533 C CA . GLY A 1 190 ? -0.603 4.457 31.942 1.00 87.31 190 GLY A CA 1
ATOM 1534 C C . GLY A 1 190 ? -0.322 3.144 31.200 1.00 87.31 190 GLY A C 1
ATOM 1535 O O . GLY A 1 190 ? 0.261 3.158 30.121 1.00 87.31 190 GLY A O 1
ATOM 1536 N N . MET A 1 191 ? -0.625 2.010 31.833 1.00 91.19 191 MET A N 1
ATOM 1537 C CA . MET A 1 191 ? -0.299 0.654 31.387 1.00 91.19 191 MET A CA 1
ATOM 1538 C C . MET A 1 191 ? -1.556 -0.201 31.258 1.00 91.19 191 MET A C 1
ATOM 1540 O O . MET A 1 191 ? -2.276 -0.420 32.233 1.00 91.19 191 MET A O 1
ATOM 1544 N N . CYS A 1 192 ? -1.785 -0.741 30.065 1.00 92.88 192 CYS A N 1
ATOM 1545 C CA . CYS A 1 192 ? -2.976 -1.529 29.763 1.00 92.88 192 CYS A CA 1
ATOM 1546 C C . CYS A 1 192 ? -2.622 -2.879 29.132 1.00 92.88 192 CYS A C 1
ATOM 1548 O O . CYS A 1 192 ? -1.926 -2.923 28.119 1.00 92.88 192 CYS A O 1
ATOM 1550 N N . ASP A 1 193 ? -3.153 -3.967 29.693 1.00 94.56 193 ASP A N 1
ATOM 1551 C CA . ASP A 1 193 ? -3.113 -5.313 29.107 1.00 94.56 193 ASP A CA 1
ATOM 1552 C C . ASP A 1 193 ? -4.545 -5.751 28.771 1.00 94.56 193 ASP A C 1
ATOM 1554 O O . ASP A 1 193 ? -5.403 -5.848 29.649 1.00 94.56 193 ASP A O 1
ATOM 1558 N N . LEU A 1 194 ? -4.833 -5.953 27.485 1.00 94.94 194 LEU A N 1
ATOM 1559 C CA . LEU A 1 194 ? -6.151 -6.337 26.986 1.00 94.94 194 LEU A CA 1
ATOM 1560 C C . LEU A 1 194 ? -6.052 -7.683 26.273 1.00 94.94 194 LEU A C 1
ATOM 1562 O O . LEU A 1 194 ? -5.398 -7.809 25.235 1.00 94.94 194 LEU A O 1
ATOM 1566 N N . ARG A 1 195 ? -6.766 -8.690 26.782 1.00 95.88 195 ARG A N 1
ATOM 1567 C CA . ARG A 1 195 ? -6.733 -10.058 26.252 1.00 95.88 195 ARG A CA 1
ATOM 1568 C C . ARG A 1 195 ? -8.115 -10.629 25.987 1.00 95.88 195 ARG A C 1
ATOM 1570 O O . ARG A 1 195 ? -9.002 -10.573 26.838 1.00 95.88 195 ARG A O 1
ATOM 1577 N N . ASN A 1 196 ? -8.239 -11.320 24.855 1.00 93.81 196 ASN A N 1
ATOM 1578 C CA . ASN A 1 196 ? -9.407 -12.124 24.482 1.00 93.81 196 ASN A CA 1
ATOM 1579 C C . ASN A 1 196 ? -10.690 -11.284 24.395 1.00 93.81 196 ASN A C 1
ATOM 1581 O O . ASN A 1 196 ? -11.598 -11.408 25.220 1.00 93.81 196 ASN A O 1
ATOM 1585 N N . PHE A 1 197 ? -10.762 -10.440 23.375 1.00 92.75 197 PHE A N 1
ATOM 1586 C CA . PHE A 1 197 ? -11.916 -9.591 23.096 1.00 92.75 197 PHE A CA 1
ATOM 1587 C C . PHE A 1 197 ? -12.691 -10.133 21.891 1.00 92.75 197 PHE A C 1
ATOM 1589 O O . PHE A 1 197 ? -12.161 -10.239 20.785 1.00 92.75 197 PHE A O 1
ATOM 1596 N N . GLY A 1 198 ? -13.948 -10.520 22.103 1.00 85.56 198 GLY A N 1
ATOM 1597 C CA . GLY A 1 198 ? -14.775 -11.187 21.103 1.00 85.56 198 GLY A CA 1
ATOM 1598 C C . GLY A 1 198 ? -15.575 -10.247 20.195 1.00 85.56 198 GLY A C 1
ATOM 1599 O O . GLY A 1 198 ? -15.901 -9.114 20.527 1.00 85.56 198 GLY A O 1
ATOM 1600 N N . GLY A 1 199 ? -15.980 -10.770 19.033 1.00 87.50 199 GLY A N 1
ATOM 1601 C CA . GLY A 1 199 ? -16.997 -10.150 18.177 1.00 87.50 199 GLY A CA 1
ATOM 1602 C C . GLY A 1 199 ? -16.604 -8.793 17.583 1.00 87.50 199 GLY A C 1
ATOM 1603 O O . GLY A 1 199 ? -15.972 -8.760 16.528 1.00 87.50 199 GLY A O 1
ATOM 1604 N N . MET A 1 200 ? -17.065 -7.706 18.208 1.00 91.81 200 MET A N 1
ATOM 1605 C CA . MET A 1 200 ? -16.878 -6.316 17.778 1.00 91.81 200 MET A CA 1
ATOM 1606 C C . MET A 1 200 ? -16.322 -5.460 18.917 1.00 91.81 200 MET A C 1
ATOM 1608 O O . MET A 1 200 ? -16.943 -5.369 19.978 1.00 91.81 200 MET A O 1
ATOM 1612 N N . CYS A 1 201 ? -15.205 -4.780 18.678 1.00 92.88 201 CYS A N 1
ATOM 1613 C CA . CYS A 1 201 ? -14.546 -3.957 19.692 1.00 92.88 201 CYS A CA 1
ATOM 1614 C C . CYS A 1 201 ? -14.211 -2.567 19.144 1.00 92.88 201 CYS A C 1
ATOM 1616 O O . CYS A 1 201 ? -13.683 -2.456 18.039 1.00 92.88 201 CYS A O 1
ATOM 1618 N N . ASP A 1 202 ? -14.508 -1.530 19.925 1.00 94.06 202 ASP A N 1
ATOM 1619 C CA . ASP A 1 202 ? -14.102 -0.141 19.679 1.00 94.06 202 ASP A CA 1
ATOM 1620 C C . ASP A 1 202 ? -13.278 0.334 20.880 1.00 94.06 202 ASP A C 1
ATOM 1622 O O . ASP A 1 202 ? -13.807 0.487 21.985 1.00 94.06 202 ASP A O 1
ATOM 1626 N N . LEU A 1 203 ? -11.976 0.507 20.669 1.00 94.12 203 LEU A N 1
ATOM 1627 C CA . LEU A 1 203 ? -11.008 0.862 21.697 1.00 94.12 203 LEU A CA 1
ATOM 1628 C C . LEU A 1 203 ? -10.389 2.223 21.349 1.00 94.12 203 LEU A C 1
ATOM 1630 O O . LEU A 1 203 ? -9.791 2.391 20.281 1.00 94.12 203 LEU A O 1
ATOM 1634 N N . ARG A 1 204 ? -10.543 3.214 22.237 1.00 95.56 204 ARG A N 1
ATOM 1635 C CA . ARG A 1 204 ? -10.076 4.586 21.986 1.00 95.56 204 ARG A CA 1
ATOM 1636 C C . ARG A 1 204 ? -9.332 5.206 23.157 1.00 95.56 204 ARG A C 1
ATOM 1638 O O . ARG A 1 204 ? -9.774 5.088 24.297 1.00 95.56 204 ARG A O 1
ATOM 1645 N N . ASN A 1 205 ? -8.324 6.011 22.832 1.00 93.25 205 ASN A N 1
ATOM 1646 C CA . ASN A 1 205 ? -7.591 6.867 23.766 1.00 93.25 205 ASN A CA 1
ATOM 1647 C C . ASN A 1 205 ? -6.915 6.052 24.873 1.00 93.25 205 ASN A C 1
ATOM 1649 O O . ASN A 1 205 ? -7.375 6.031 26.017 1.00 93.25 205 ASN A O 1
ATOM 1653 N N . PHE A 1 206 ? -5.822 5.393 24.514 1.00 91.75 206 PHE A N 1
ATOM 1654 C CA . PHE A 1 206 ? -4.973 4.684 25.458 1.00 91.75 206 PHE A CA 1
ATOM 1655 C C . PHE A 1 206 ? -3.632 5.405 25.574 1.00 91.75 206 PHE A C 1
ATOM 1657 O O . PHE A 1 206 ? -2.932 5.587 24.578 1.00 91.75 206 PHE A O 1
ATOM 1664 N N . GLY A 1 207 ? -3.294 5.847 26.782 1.00 84.69 207 GLY A N 1
ATOM 1665 C CA . GLY A 1 207 ? -2.008 6.466 27.090 1.00 84.69 207 GLY A CA 1
ATOM 1666 C C . GLY A 1 207 ? -0.917 5.436 27.385 1.00 84.69 207 GLY A C 1
ATOM 1667 O O . GLY A 1 207 ? -1.209 4.285 27.690 1.00 84.69 207 GLY A O 1
ATOM 1668 N N . GLY A 1 208 ? 0.342 5.875 27.318 1.00 88.81 208 GLY A N 1
ATOM 1669 C CA . GLY A 1 208 ? 1.506 5.105 27.765 1.00 88.81 208 GLY A CA 1
ATOM 1670 C C . GLY A 1 208 ? 1.755 3.804 26.993 1.00 88.81 208 GLY A C 1
ATOM 1671 O O . GLY A 1 208 ? 2.021 3.841 25.789 1.00 88.81 208 GLY A O 1
ATOM 1672 N N . MET A 1 209 ? 1.729 2.673 27.705 1.00 92.12 209 MET A N 1
ATOM 1673 C CA . MET A 1 209 ? 2.099 1.341 27.213 1.00 92.12 209 MET A CA 1
ATOM 1674 C C . MET A 1 209 ? 0.887 0.417 27.111 1.00 92.12 209 MET A C 1
ATOM 1676 O O . MET A 1 209 ? 0.186 0.191 28.098 1.00 92.12 209 MET A O 1
ATOM 1680 N N . CYS A 1 210 ? 0.675 -0.174 25.938 1.00 93.25 210 CYS A N 1
ATOM 1681 C CA . CYS A 1 210 ? -0.462 -1.058 25.689 1.00 93.25 210 CYS A CA 1
ATOM 1682 C C . CYS A 1 210 ? -0.036 -2.401 25.087 1.00 93.25 210 CYS A C 1
ATOM 1684 O O . CYS A 1 210 ? 0.665 -2.432 24.076 1.00 93.25 210 CYS A O 1
ATOM 1686 N N . ASP A 1 211 ? -0.521 -3.501 25.660 1.00 94.62 211 ASP A N 1
ATOM 1687 C CA . ASP A 1 211 ? -0.425 -4.852 25.093 1.00 94.62 211 ASP A CA 1
ATOM 1688 C C . ASP A 1 211 ? -1.838 -5.362 24.783 1.00 94.62 211 ASP A C 1
ATOM 1690 O O . ASP A 1 211 ? -2.690 -5.459 25.668 1.00 94.62 211 ASP A O 1
ATOM 1694 N N . LEU A 1 212 ? -2.116 -5.630 23.509 1.00 95.19 212 LEU A N 1
ATOM 1695 C CA . LEU A 1 212 ? -3.415 -6.088 23.032 1.00 95.19 212 LEU A CA 1
ATOM 1696 C C . LEU A 1 212 ? -3.265 -7.442 22.346 1.00 95.19 212 LEU A C 1
ATOM 1698 O O . LEU A 1 212 ? -2.599 -7.564 21.314 1.00 95.19 212 LEU A O 1
ATOM 1702 N N . ARG A 1 213 ? -3.951 -8.460 22.874 1.00 95.81 213 ARG A N 1
ATOM 1703 C CA . ARG A 1 213 ? -3.864 -9.836 22.376 1.00 95.81 213 ARG A CA 1
ATOM 1704 C C . ARG A 1 213 ? -5.223 -10.474 22.136 1.00 95.81 213 ARG A C 1
ATOM 1706 O O . ARG A 1 213 ? -6.095 -10.449 23.001 1.00 95.81 213 ARG A O 1
ATOM 1713 N N . ASN A 1 214 ? -5.333 -11.183 21.014 1.00 93.94 214 ASN A N 1
ATOM 1714 C CA . ASN A 1 214 ? -6.473 -12.033 20.657 1.00 93.94 214 ASN A CA 1
ATOM 1715 C C . ASN A 1 214 ? -7.783 -11.245 20.559 1.00 93.94 214 ASN A C 1
ATOM 1717 O O . ASN A 1 214 ? -8.618 -11.241 21.467 1.00 93.94 214 ASN A O 1
ATOM 1721 N N . PHE A 1 215 ? -7.963 -10.607 19.415 1.00 93.06 215 PHE A N 1
ATOM 1722 C CA . PHE A 1 215 ? -9.126 -9.793 19.113 1.00 93.06 215 PHE A CA 1
ATOM 1723 C C . PHE A 1 215 ? -9.951 -10.417 17.985 1.00 93.06 215 PHE A C 1
ATOM 1725 O O . PHE A 1 215 ? -9.410 -10.998 17.042 1.00 93.06 215 PHE A O 1
ATOM 1732 N N . GLY A 1 216 ? -11.273 -10.336 18.142 1.00 85.44 216 GLY A N 1
ATOM 1733 C CA . GLY A 1 216 ? -12.274 -11.044 17.353 1.00 85.44 216 GLY A CA 1
ATOM 1734 C C . GLY A 1 216 ? -12.447 -10.541 15.920 1.00 85.44 216 GLY A C 1
ATOM 1735 O O . GLY A 1 216 ? -11.504 -10.143 15.257 1.00 85.44 216 GLY A O 1
ATOM 1736 N N . MET A 1 217 ? -13.677 -10.618 15.407 1.00 86.38 217 MET A N 1
ATOM 1737 C CA . MET A 1 217 ? -13.960 -10.455 13.975 1.00 86.38 217 MET A CA 1
ATOM 1738 C C . MET A 1 217 ? -13.850 -9.016 13.465 1.00 86.38 217 MET A C 1
ATOM 1740 O O . MET A 1 217 ? -13.627 -8.821 12.271 1.00 86.38 217 MET A O 1
ATOM 1744 N N . ARG A 1 218 ? -14.091 -8.009 14.312 1.00 92.31 218 ARG A N 1
ATOM 1745 C CA . ARG A 1 218 ? -14.032 -6.604 13.903 1.00 92.31 218 ARG A CA 1
ATOM 1746 C C . ARG A 1 218 ? -13.517 -5.711 15.020 1.00 92.31 218 ARG A C 1
ATOM 1748 O O . ARG A 1 218 ? -14.125 -5.655 16.088 1.00 92.31 218 ARG A O 1
ATOM 1755 N N . CYS A 1 219 ? -12.457 -4.963 14.744 1.00 92.94 219 CYS A N 1
ATOM 1756 C CA . CYS A 1 219 ? -11.824 -4.093 15.731 1.00 92.94 219 CYS A CA 1
ATOM 1757 C C . CYS A 1 219 ? -11.533 -2.714 15.141 1.00 92.94 219 CYS A C 1
ATOM 1759 O O . CYS A 1 219 ? -11.001 -2.614 14.036 1.00 92.94 219 CYS A O 1
ATOM 1761 N N . ASP A 1 220 ? -11.888 -1.671 15.885 1.00 94.50 220 ASP A N 1
ATOM 1762 C CA . ASP A 1 220 ? -11.519 -0.279 15.619 1.00 94.50 220 ASP A CA 1
ATOM 1763 C C . ASP A 1 220 ? -10.662 0.208 16.794 1.00 94.50 220 ASP A C 1
ATOM 1765 O O . ASP A 1 220 ? -11.084 0.136 17.950 1.00 94.50 220 ASP A O 1
ATOM 1769 N N . LEU A 1 221 ? -9.436 0.621 16.492 1.00 94.44 221 LEU A N 1
ATOM 1770 C CA . LEU A 1 221 ? -8.397 0.984 17.448 1.00 94.44 221 LEU A CA 1
ATOM 1771 C C . LEU A 1 221 ? -7.898 2.387 17.121 1.00 94.44 221 LEU A C 1
ATOM 1773 O O . LEU A 1 221 ? -7.327 2.609 16.049 1.00 94.44 221 LEU A O 1
ATOM 1777 N N . ARG A 1 222 ? -8.100 3.340 18.038 1.00 95.75 222 ARG A N 1
ATOM 1778 C CA . ARG A 1 222 ? -7.750 4.747 17.799 1.00 95.75 222 ARG A CA 1
ATOM 1779 C C . ARG A 1 222 ? -7.016 5.396 18.958 1.00 95.75 222 ARG A C 1
ATOM 1781 O O . ARG A 1 222 ? -7.467 5.302 20.096 1.00 95.75 222 ARG A O 1
ATOM 1788 N N . ASN A 1 223 ? -6.007 6.195 18.622 1.00 93.50 223 ASN A N 1
ATOM 1789 C CA . ASN A 1 223 ? -5.268 7.057 19.548 1.00 93.50 223 ASN A CA 1
ATOM 1790 C C . ASN A 1 223 ? -4.584 6.246 20.651 1.00 93.50 223 ASN A C 1
ATOM 1792 O O . ASN A 1 223 ? -5.088 6.120 21.769 1.00 93.50 223 ASN A O 1
ATOM 1796 N N . TYR A 1 224 ? -3.431 5.708 20.296 1.00 92.19 224 TYR A N 1
ATOM 1797 C CA . TYR A 1 224 ? -2.585 4.904 21.155 1.00 92.19 224 TYR A CA 1
ATOM 1798 C C . TYR A 1 224 ? -1.269 5.635 21.414 1.00 92.19 224 TYR A C 1
ATOM 1800 O O . TYR A 1 224 ? -0.692 6.210 20.489 1.00 92.19 224 TYR A O 1
ATOM 1808 N N . GLY A 1 225 ? -0.850 5.642 22.680 1.00 85.25 225 GLY A N 1
ATOM 1809 C CA . GLY A 1 225 ? 0.300 6.379 23.195 1.00 85.25 225 GLY A CA 1
ATOM 1810 C C . GLY A 1 225 ? 1.657 5.859 22.718 1.00 85.25 225 GLY A C 1
ATOM 1811 O O . GLY A 1 225 ? 1.802 5.331 21.619 1.00 85.25 225 GLY A O 1
ATOM 1812 N N . GLU A 1 226 ? 2.672 6.054 23.555 1.00 87.00 226 GLU A N 1
ATOM 1813 C CA . GLU A 1 226 ? 4.089 5.904 23.206 1.00 87.00 226 GLU A CA 1
ATOM 1814 C C . GLU A 1 226 ? 4.463 4.517 22.671 1.00 87.00 226 GLU A C 1
ATOM 1816 O O . GLU A 1 226 ? 5.176 4.426 21.668 1.00 87.00 226 GLU A O 1
ATOM 1821 N N . MET A 1 227 ? 3.995 3.443 23.321 1.00 90.94 227 MET A N 1
ATOM 1822 C CA . MET A 1 227 ? 4.402 2.073 22.993 1.00 90.94 227 MET A CA 1
ATOM 1823 C C . MET A 1 227 ? 3.217 1.116 22.941 1.00 90.94 227 MET A C 1
ATOM 1825 O O . MET A 1 227 ? 2.468 0.986 23.909 1.00 90.94 227 MET A O 1
ATOM 1829 N N . CYS A 1 228 ? 3.068 0.408 21.823 1.00 92.44 228 CYS A N 1
ATOM 1830 C CA . CYS A 1 228 ? 1.975 -0.543 21.626 1.00 92.44 228 CYS A CA 1
ATOM 1831 C C . CYS A 1 228 ? 2.441 -1.855 20.996 1.00 92.44 228 CYS A C 1
ATOM 1833 O O . CYS A 1 228 ? 3.154 -1.849 19.991 1.00 92.44 228 CYS A O 1
ATOM 1835 N N . ASP A 1 229 ? 1.975 -2.973 21.551 1.00 93.62 229 ASP A N 1
ATOM 1836 C CA . ASP A 1 229 ? 2.116 -4.316 20.984 1.00 93.62 229 ASP A CA 1
ATOM 1837 C C . ASP A 1 229 ? 0.723 -4.877 20.671 1.00 93.62 229 ASP A C 1
ATOM 1839 O O . ASP A 1 229 ? -0.129 -5.014 21.550 1.00 93.62 229 ASP A O 1
ATOM 1843 N N . LEU A 1 230 ? 0.474 -5.163 19.395 1.00 94.00 230 LEU A N 1
ATOM 1844 C CA . LEU A 1 230 ? -0.783 -5.698 18.885 1.00 94.00 230 LEU A CA 1
ATOM 1845 C C . LEU A 1 230 ? -0.546 -7.103 18.329 1.00 94.00 230 LEU A C 1
ATOM 1847 O O . LEU A 1 230 ? 0.176 -7.274 17.342 1.00 94.00 230 LEU A O 1
ATOM 1851 N N . ARG A 1 231 ? -1.199 -8.119 18.903 1.00 95.19 231 ARG A N 1
ATOM 1852 C CA . ARG A 1 231 ? -1.057 -9.517 18.467 1.00 95.19 231 ARG A CA 1
ATOM 1853 C C . ARG A 1 231 ? -2.392 -10.211 18.235 1.00 95.19 231 ARG A C 1
ATOM 1855 O O . ARG A 1 231 ? -3.263 -10.213 19.101 1.00 95.19 231 ARG A O 1
ATOM 1862 N N . ASN A 1 232 ? -2.478 -10.933 17.117 1.00 92.94 232 ASN A N 1
ATOM 1863 C CA . ASN A 1 232 ? -3.584 -11.832 16.772 1.00 92.94 232 ASN A CA 1
ATOM 1864 C C . ASN A 1 232 ? -4.934 -11.106 16.685 1.00 92.94 232 ASN A C 1
ATOM 1866 O O . ASN A 1 232 ? -5.776 -11.221 17.578 1.00 92.94 232 ASN A O 1
ATOM 1870 N N . PHE A 1 233 ? -5.159 -10.397 15.585 1.00 92.19 233 PHE A N 1
ATOM 1871 C CA . PHE A 1 233 ? -6.459 -9.798 15.293 1.00 92.19 233 PHE A CA 1
ATOM 1872 C C . PHE A 1 233 ? -7.094 -10.485 14.089 1.00 92.19 233 PHE A C 1
ATOM 1874 O O . PHE A 1 233 ? -6.454 -10.657 13.049 1.00 92.19 233 PHE A O 1
ATOM 1881 N N . GLY A 1 234 ? -8.352 -10.893 14.230 1.00 85.62 234 GLY A N 1
ATOM 1882 C CA . GLY A 1 234 ? -9.104 -11.557 13.173 1.00 85.62 234 GLY A CA 1
ATOM 1883 C C . GLY A 1 234 ? -9.963 -10.611 12.330 1.00 85.62 234 GLY A C 1
ATOM 1884 O O . GLY A 1 234 ? -10.321 -9.508 12.728 1.00 85.62 234 GLY A O 1
ATOM 1885 N N . GLY A 1 235 ? -10.377 -11.103 11.161 1.00 88.31 235 GLY A N 1
ATOM 1886 C CA . GLY A 1 235 ? -11.469 -10.519 10.382 1.00 88.31 235 GLY A CA 1
ATOM 1887 C C . GLY A 1 235 ? -11.171 -9.148 9.769 1.00 88.31 235 GLY A C 1
ATOM 1888 O O . GLY A 1 235 ? -10.632 -9.078 8.670 1.00 88.31 235 GLY A O 1
ATOM 1889 N N . THR A 1 236 ? -11.652 -8.062 10.376 1.00 91.69 236 THR A N 1
ATOM 1890 C CA . THR A 1 236 ? -11.494 -6.688 9.867 1.00 91.69 236 THR A CA 1
ATOM 1891 C C . THR A 1 236 ? -10.972 -5.751 10.947 1.00 91.69 236 THR A C 1
ATOM 1893 O O . THR A 1 236 ? -11.616 -5.580 11.982 1.00 91.69 236 THR A O 1
ATOM 1896 N N . CYS A 1 237 ? -9.852 -5.086 10.684 1.00 92.69 237 CYS A N 1
ATOM 1897 C CA . CYS A 1 237 ? -9.197 -4.207 11.651 1.00 92.69 237 CYS A CA 1
ATOM 1898 C C . CYS A 1 237 ? -8.944 -2.821 11.055 1.00 92.69 237 CYS A C 1
ATOM 1900 O O . CYS A 1 237 ? -8.407 -2.717 9.953 1.00 92.69 237 CYS A O 1
ATOM 1902 N N . ASP A 1 238 ? -9.304 -1.778 11.797 1.00 94.12 238 ASP A N 1
ATOM 1903 C CA . ASP A 1 238 ? -8.977 -0.381 11.495 1.00 94.12 238 ASP A CA 1
ATOM 1904 C C . ASP A 1 238 ? -8.120 0.171 12.642 1.00 94.12 238 ASP A C 1
ATOM 1906 O O . ASP A 1 238 ? -8.580 0.235 13.782 1.00 94.12 238 ASP A O 1
ATOM 1910 N N . LEU A 1 239 ? -6.857 0.487 12.353 1.00 94.06 239 LEU A N 1
ATOM 1911 C CA . LEU A 1 239 ? -5.864 0.956 13.317 1.00 94.06 239 LEU A CA 1
ATOM 1912 C C . LEU A 1 239 ? -5.441 2.381 12.949 1.00 94.06 239 LEU A C 1
ATOM 1914 O O . LEU A 1 239 ? -4.882 2.606 11.871 1.00 94.06 239 LEU A O 1
ATOM 1918 N N . ARG A 1 240 ? -5.674 3.352 13.837 1.00 95.62 240 ARG A N 1
ATOM 1919 C CA . ARG A 1 240 ? -5.368 4.765 13.571 1.00 95.62 240 ARG A CA 1
ATOM 1920 C C . ARG A 1 240 ? -4.659 5.457 14.722 1.00 95.62 240 ARG A C 1
ATOM 1922 O O . ARG A 1 240 ? -5.098 5.355 15.865 1.00 95.62 240 ARG A O 1
ATOM 1929 N N . ASN A 1 241 ? -3.679 6.290 14.375 1.00 93.50 241 ASN A N 1
ATOM 1930 C CA . ASN A 1 241 ? -2.972 7.188 15.291 1.00 93.50 241 ASN A CA 1
ATOM 1931 C C . ASN A 1 241 ? -2.287 6.418 16.421 1.00 93.50 241 ASN A C 1
ATOM 1933 O O . ASN A 1 241 ? -2.779 6.355 17.548 1.00 93.50 241 ASN A O 1
ATOM 1937 N N . PHE A 1 242 ? -1.152 5.831 16.087 1.00 92.62 242 PHE A N 1
ATOM 1938 C CA . PHE A 1 242 ? -0.308 5.096 17.011 1.00 92.62 242 PHE A CA 1
ATOM 1939 C C . PHE A 1 242 ? 1.009 5.851 17.200 1.00 92.62 242 PHE A C 1
ATOM 1941 O O . PHE A 1 242 ? 1.539 6.397 16.227 1.00 92.62 242 PHE A O 1
ATOM 1948 N N . GLY A 1 243 ? 1.490 5.921 18.444 1.00 85.75 243 GLY A N 1
ATOM 1949 C CA . GLY A 1 243 ? 2.649 6.720 18.835 1.00 85.75 243 GLY A CA 1
ATOM 1950 C C . GLY A 1 243 ? 3.992 6.199 18.321 1.00 85.75 243 GLY A C 1
ATOM 1951 O O . GLY A 1 243 ? 4.109 5.676 17.216 1.00 85.75 243 GLY A O 1
ATOM 1952 N N . GLU A 1 244 ? 5.044 6.421 19.104 1.00 86.88 244 GLU A N 1
ATOM 1953 C CA . GLU A 1 244 ? 6.427 6.346 18.622 1.00 86.88 244 GLU A CA 1
ATOM 1954 C C . GLU A 1 244 ? 6.920 4.937 18.296 1.00 86.88 244 GLU A C 1
ATOM 1956 O O . GLU A 1 244 ? 7.751 4.780 17.400 1.00 86.88 244 GLU A O 1
ATOM 1961 N N . ARG A 1 245 ? 6.474 3.916 19.035 1.00 90.44 245 ARG A N 1
ATOM 1962 C CA . ARG A 1 245 ? 6.926 2.535 18.834 1.00 90.44 245 ARG A CA 1
ATOM 1963 C C . ARG A 1 245 ? 5.752 1.590 18.785 1.00 90.44 245 ARG A C 1
ATOM 1965 O O . ARG A 1 245 ? 5.009 1.454 19.756 1.00 90.44 245 ARG A O 1
ATOM 1972 N N . CYS A 1 246 ? 5.602 0.907 17.661 1.00 90.81 246 CYS A N 1
ATOM 1973 C CA . CYS A 1 246 ? 4.489 -0.005 17.463 1.00 90.81 246 CYS A CA 1
ATOM 1974 C C . CYS A 1 246 ? 4.934 -1.318 16.848 1.00 90.81 246 CYS A C 1
ATOM 1976 O O . CYS A 1 246 ? 5.566 -1.357 15.792 1.00 90.81 246 CYS A O 1
ATOM 1978 N N . GLU A 1 247 ? 4.534 -2.399 17.501 1.00 92.25 247 GLU A N 1
ATOM 1979 C CA . GLU A 1 247 ? 4.659 -3.746 16.983 1.00 92.25 247 GLU A CA 1
ATOM 1980 C C . GLU A 1 247 ? 3.270 -4.296 16.655 1.00 92.25 247 GLU A C 1
ATOM 1982 O O . GLU A 1 247 ? 2.367 -4.288 17.488 1.00 92.25 247 GLU A O 1
ATOM 1987 N N . VAL A 1 248 ? 3.093 -4.779 15.426 1.00 92.81 248 VAL A N 1
ATOM 1988 C CA . VAL A 1 248 ? 1.834 -5.380 14.979 1.00 92.81 248 VAL A CA 1
ATOM 1989 C C . VAL A 1 248 ? 2.110 -6.735 14.349 1.00 92.81 248 VAL A C 1
ATOM 1991 O O . VAL A 1 248 ? 2.818 -6.852 13.345 1.00 92.81 248 VAL A O 1
ATOM 1994 N N . ARG A 1 249 ? 1.534 -7.787 14.928 1.00 93.75 249 ARG A N 1
ATOM 1995 C CA . ARG A 1 249 ? 1.735 -9.167 14.489 1.00 93.75 249 ARG A CA 1
ATOM 1996 C C . ARG A 1 249 ? 0.409 -9.884 14.280 1.00 93.75 249 ARG A C 1
ATOM 1998 O O . ARG A 1 249 ? -0.473 -9.846 15.137 1.00 93.75 249 ARG A O 1
ATOM 2005 N N . ASN A 1 250 ? 0.334 -10.646 13.191 1.00 91.81 250 ASN A N 1
ATOM 2006 C CA . ASN A 1 250 ? -0.773 -11.553 12.885 1.00 91.81 250 ASN A CA 1
ATOM 2007 C C . ASN A 1 250 ? -2.119 -10.813 12.764 1.00 91.81 250 ASN A C 1
ATOM 2009 O O . ASN A 1 250 ? -3.009 -10.991 13.599 1.00 91.81 250 ASN A O 1
ATOM 2013 N N . LEU A 1 251 ? -2.274 -9.998 11.717 1.00 90.19 251 LEU A N 1
ATOM 2014 C CA . LEU A 1 251 ? -3.587 -9.478 11.323 1.00 90.19 251 LEU A CA 1
ATOM 2015 C C . LEU A 1 251 ? -4.176 -10.362 10.221 1.00 90.19 251 LEU A C 1
ATOM 2017 O O . LEU A 1 251 ? -3.567 -10.552 9.167 1.00 90.19 251 LEU A O 1
ATOM 2021 N N . GLY A 1 252 ? -5.363 -10.908 10.458 1.00 84.75 252 GLY A N 1
ATOM 2022 C CA . GLY A 1 252 ? -6.115 -11.680 9.475 1.00 84.75 252 GLY A CA 1
ATOM 2023 C C . GLY A 1 252 ? -7.126 -10.829 8.705 1.00 84.75 252 GLY A C 1
ATOM 2024 O O . GLY A 1 252 ? -7.660 -9.853 9.221 1.00 84.75 252 GLY A O 1
ATOM 2025 N N . GLY A 1 253 ? -7.455 -11.262 7.486 1.00 87.69 253 GLY A N 1
ATOM 2026 C CA . GLY A 1 253 ? -8.576 -10.730 6.709 1.00 87.69 253 GLY A CA 1
ATOM 2027 C C . GLY A 1 253 ? -8.309 -9.374 6.049 1.00 87.69 253 GLY A C 1
ATOM 2028 O O . GLY A 1 253 ? -7.560 -9.310 5.078 1.00 87.69 253 GLY A O 1
ATOM 2029 N N . ARG A 1 254 ? -9.004 -8.314 6.480 1.00 91.31 254 ARG A N 1
ATOM 2030 C CA . ARG A 1 254 ? -8.887 -6.961 5.912 1.00 91.31 254 ARG A CA 1
ATOM 2031 C C . ARG A 1 254 ? -8.353 -5.985 6.951 1.00 91.31 254 ARG A C 1
ATOM 2033 O O . ARG A 1 254 ? -8.991 -5.787 7.981 1.00 91.31 254 ARG A O 1
ATOM 2040 N N . CYS A 1 255 ? -7.243 -5.328 6.650 1.00 92.00 255 CYS A N 1
ATOM 2041 C CA . CYS A 1 255 ? -6.601 -4.398 7.566 1.00 92.00 255 CYS A CA 1
ATOM 2042 C C . CYS A 1 255 ? -6.434 -2.997 6.948 1.00 92.00 255 CYS A C 1
ATOM 2044 O O . CYS A 1 255 ? -6.063 -2.872 5.782 1.00 92.00 255 CYS A O 1
ATOM 2046 N N . ASP A 1 256 ? -6.722 -1.948 7.718 1.00 93.00 256 ASP A N 1
ATOM 2047 C CA . ASP A 1 256 ? -6.425 -0.548 7.382 1.00 93.00 256 ASP A CA 1
ATOM 2048 C C . ASP A 1 256 ? -5.610 0.053 8.531 1.00 93.00 256 ASP A C 1
ATOM 2050 O O . ASP A 1 256 ? -6.042 0.026 9.684 1.00 93.00 256 ASP A O 1
ATOM 2054 N N . LEU A 1 257 ? -4.395 0.508 8.236 1.00 93.50 257 LEU A N 1
ATOM 2055 C CA . LEU A 1 257 ? -3.448 1.037 9.210 1.00 93.50 257 LEU A CA 1
ATOM 2056 C C . LEU A 1 257 ? -3.021 2.439 8.783 1.00 93.50 257 LEU A C 1
ATOM 2058 O O . LEU A 1 257 ? -2.425 2.617 7.715 1.00 93.50 257 LEU A O 1
ATOM 2062 N N . ARG A 1 258 ? -3.283 3.434 9.635 1.00 94.25 258 ARG A N 1
ATOM 2063 C CA . ARG A 1 258 ? -3.016 4.845 9.334 1.00 94.25 258 ARG A CA 1
ATOM 2064 C C . ARG A 1 258 ? -2.317 5.573 10.471 1.00 94.25 258 ARG A C 1
ATOM 2066 O O . ARG A 1 258 ? -2.736 5.462 11.620 1.00 94.25 258 ARG A O 1
ATOM 2073 N N . ASN A 1 259 ? -1.359 6.425 10.111 1.00 91.62 259 ASN A N 1
ATOM 2074 C CA . ASN A 1 259 ? -0.677 7.355 11.016 1.00 91.62 259 ASN A CA 1
ATOM 2075 C C . ASN A 1 259 ? 0.027 6.625 12.168 1.00 91.62 259 ASN A C 1
ATOM 2077 O O . ASN A 1 259 ? -0.449 6.615 13.304 1.00 91.62 259 ASN A O 1
ATOM 2081 N N . PHE A 1 260 ? 1.158 6.008 11.855 1.00 89.56 260 PHE A N 1
ATOM 2082 C CA . PHE A 1 260 ? 2.003 5.326 12.831 1.00 89.56 260 PHE A CA 1
ATOM 2083 C C . PHE A 1 260 ? 3.353 6.044 12.929 1.00 89.56 260 PHE A C 1
ATOM 2085 O O . PHE A 1 260 ? 4.015 6.270 11.908 1.00 89.56 260 PHE A O 1
ATOM 2092 N N . GLY A 1 261 ? 3.739 6.429 14.144 1.00 80.81 261 GLY A N 1
ATOM 2093 C CA . GLY A 1 261 ? 4.953 7.195 14.415 1.00 80.81 261 GLY A CA 1
ATOM 2094 C C . GLY A 1 261 ? 6.241 6.365 14.473 1.00 80.81 261 GLY A C 1
ATOM 2095 O O . GLY A 1 261 ? 6.222 5.137 14.501 1.00 80.81 261 GLY A O 1
ATOM 2096 N N . GLY A 1 262 ? 7.372 7.081 14.482 1.00 80.94 262 GLY A N 1
ATOM 2097 C CA . GLY A 1 262 ? 8.709 6.591 14.843 1.00 80.94 262 GLY A CA 1
ATOM 2098 C C . GLY A 1 262 ? 9.151 5.271 14.202 1.00 80.94 262 GLY A C 1
ATOM 2099 O O . GLY A 1 262 ? 9.603 5.253 13.055 1.00 80.94 262 GLY A O 1
ATOM 2100 N N . MET A 1 263 ? 9.093 4.191 14.986 1.00 82.88 263 MET A N 1
ATOM 2101 C CA . MET A 1 263 ? 9.589 2.851 14.661 1.00 82.88 263 MET A CA 1
ATOM 2102 C C . MET A 1 263 ? 8.453 1.829 14.662 1.00 82.88 263 MET A C 1
ATOM 2104 O O . MET A 1 263 ? 7.814 1.590 15.688 1.00 82.88 263 MET A O 1
ATOM 2108 N N . CYS A 1 264 ? 8.234 1.193 13.513 1.00 83.56 264 CYS A N 1
ATOM 2109 C CA . CYS A 1 264 ? 7.106 0.288 13.317 1.00 83.56 264 CYS A CA 1
ATOM 2110 C C . CYS A 1 264 ? 7.510 -1.058 12.712 1.00 83.56 264 CYS A C 1
ATOM 2112 O O . CYS A 1 264 ? 7.840 -1.120 11.522 1.00 83.56 264 CYS A O 1
ATOM 2114 N N . ASP A 1 265 ? 7.336 -2.128 13.490 1.00 83.12 265 ASP A N 1
ATOM 2115 C CA . ASP A 1 265 ? 7.566 -3.518 13.081 1.00 83.12 265 ASP A CA 1
ATOM 2116 C C . ASP A 1 265 ? 6.236 -4.235 12.840 1.00 83.12 265 ASP A C 1
ATOM 2118 O O . ASP A 1 265 ? 5.375 -4.330 13.718 1.00 83.12 265 ASP A O 1
ATOM 2122 N N . ARG A 1 266 ? 6.054 -4.765 11.631 1.00 86.69 266 ARG A N 1
ATOM 2123 C CA . ARG A 1 266 ? 4.786 -5.360 11.194 1.00 86.69 266 ARG A CA 1
ATOM 2124 C C . ARG A 1 266 ? 5.028 -6.698 10.520 1.00 86.69 266 ARG A C 1
ATOM 2126 O O . ARG A 1 266 ? 5.747 -6.782 9.524 1.00 86.69 266 ARG A O 1
ATOM 2133 N N . ARG A 1 267 ? 4.409 -7.755 11.052 1.00 89.12 267 ARG A N 1
ATOM 2134 C CA . ARG A 1 267 ? 4.573 -9.123 10.542 1.00 89.12 267 ARG A CA 1
ATOM 2135 C C . ARG A 1 267 ? 3.251 -9.859 10.376 1.00 89.12 267 ARG A C 1
ATOM 2137 O O . ARG A 1 267 ? 2.397 -9.812 11.256 1.00 89.12 267 ARG A O 1
ATOM 2144 N N . ASN A 1 268 ? 3.164 -10.640 9.300 1.00 88.75 268 ASN A N 1
ATOM 2145 C CA . ASN A 1 268 ? 2.092 -11.602 9.026 1.00 88.75 268 ASN A CA 1
ATOM 2146 C C . ASN A 1 268 ? 0.718 -10.937 8.868 1.00 88.75 268 ASN A C 1
ATOM 2148 O O . ASN A 1 268 ? -0.110 -10.932 9.780 1.00 88.75 268 ASN A O 1
ATOM 2152 N N . PHE A 1 269 ? 0.476 -10.404 7.678 1.00 87.75 269 PHE A N 1
ATOM 2153 C CA . PHE A 1 269 ? -0.776 -9.770 7.294 1.00 87.75 269 PHE A CA 1
ATOM 2154 C C . PHE A 1 269 ? -1.464 -10.623 6.232 1.00 87.75 269 PHE A C 1
ATOM 2156 O O . PHE A 1 269 ? -0.995 -10.723 5.098 1.00 87.75 269 PHE A O 1
ATOM 2163 N N . GLY A 1 270 ? -2.562 -11.272 6.607 1.00 79.00 270 GLY A N 1
ATOM 2164 C CA . GLY A 1 270 ? -3.382 -12.056 5.690 1.00 79.00 270 GLY A CA 1
ATOM 2165 C C . GLY A 1 270 ? -4.323 -11.176 4.865 1.00 79.00 270 GLY A C 1
ATOM 2166 O O . GLY A 1 270 ? -4.722 -10.105 5.305 1.00 79.00 270 GLY A O 1
ATOM 2167 N N . GLY A 1 271 ? -4.718 -11.659 3.686 1.00 86.81 271 GLY A N 1
ATOM 2168 C CA . GLY A 1 271 ? -5.777 -11.050 2.876 1.00 86.81 271 GLY A CA 1
ATOM 2169 C C . GLY A 1 271 ? -5.421 -9.694 2.254 1.00 86.81 271 GLY A C 1
ATOM 2170 O O . GLY A 1 271 ? -4.501 -9.618 1.436 1.00 86.81 271 GLY A O 1
ATOM 2171 N N . MET A 1 272 ? -6.211 -8.661 2.572 1.00 89.94 272 MET A N 1
ATOM 2172 C CA . MET A 1 272 ? -6.150 -7.319 1.976 1.00 89.94 272 MET A CA 1
ATOM 2173 C C . MET A 1 272 ? -5.699 -6.280 2.997 1.00 89.94 272 MET A C 1
ATOM 2175 O O . MET A 1 272 ? -6.371 -6.094 4.011 1.00 89.94 272 MET A O 1
ATOM 2179 N N . CYS A 1 273 ? -4.643 -5.536 2.690 1.00 91.31 273 CYS A N 1
ATOM 2180 C CA . CYS A 1 273 ? -4.105 -4.536 3.604 1.00 91.31 273 CYS A CA 1
ATOM 2181 C C . CYS A 1 273 ? -3.832 -3.186 2.943 1.00 91.31 273 CYS A C 1
ATOM 2183 O O . CYS A 1 273 ? -3.328 -3.131 1.824 1.00 91.31 273 CYS A O 1
ATOM 2185 N N . ASP A 1 274 ? -4.176 -2.112 3.653 1.00 92.75 274 ASP A N 1
ATOM 2186 C CA . ASP A 1 274 ? -3.911 -0.718 3.286 1.00 92.75 274 ASP A CA 1
ATOM 2187 C C . ASP A 1 274 ? -3.102 -0.058 4.412 1.00 92.75 274 ASP A C 1
ATOM 2189 O O . ASP A 1 274 ? -3.505 -0.071 5.576 1.00 92.75 274 ASP A O 1
ATOM 2193 N N . LEU A 1 275 ? -1.924 0.458 4.071 1.00 92.69 275 LEU A N 1
ATOM 2194 C CA . LEU A 1 275 ? -0.952 1.042 4.989 1.00 92.69 275 LEU A CA 1
ATOM 2195 C C . LEU A 1 275 ? -0.651 2.472 4.538 1.00 92.69 275 LEU A C 1
ATOM 2197 O O . LEU A 1 275 ? -0.076 2.671 3.466 1.00 92.69 275 LEU A O 1
ATOM 2201 N N . ARG A 1 276 ? -0.983 3.472 5.365 1.00 93.56 276 ARG A N 1
ATOM 2202 C CA . ARG A 1 276 ? -0.758 4.891 5.048 1.00 93.56 276 ARG A CA 1
ATOM 2203 C C . ARG A 1 276 ? -0.071 5.669 6.165 1.00 93.56 276 ARG A C 1
ATOM 2205 O O . ARG A 1 276 ? -0.464 5.561 7.322 1.00 93.56 276 ARG A O 1
ATOM 2212 N N . ASN A 1 277 ? 0.843 6.558 5.775 1.00 90.50 277 ASN A N 1
ATOM 2213 C CA . ASN A 1 277 ? 1.495 7.547 6.641 1.00 90.50 277 ASN A CA 1
ATOM 2214 C C . ASN A 1 277 ? 2.281 6.896 7.788 1.00 90.50 277 ASN A C 1
ATOM 2216 O O . ASN A 1 277 ? 1.794 6.787 8.916 1.00 90.50 277 ASN A O 1
ATOM 2220 N N . PHE A 1 278 ? 3.505 6.477 7.485 1.00 87.00 278 PHE A N 1
ATOM 2221 C CA . PHE A 1 278 ? 4.413 5.878 8.460 1.00 87.00 278 PHE A CA 1
ATOM 2222 C C . PHE A 1 278 ? 5.660 6.739 8.660 1.00 87.00 278 PHE A C 1
ATOM 2224 O O . PHE A 1 278 ? 6.169 7.339 7.707 1.00 87.00 278 PHE A O 1
ATOM 2231 N N . GLY A 1 279 ? 6.102 6.797 9.919 1.00 79.56 279 GLY A N 1
ATOM 2232 C CA . GLY A 1 279 ? 7.249 7.571 10.386 1.00 79.56 279 GLY A CA 1
ATOM 2233 C C . GLY A 1 279 ? 8.610 7.055 9.909 1.00 79.56 279 GLY A C 1
ATOM 2234 O O . GLY A 1 279 ? 8.722 6.355 8.908 1.00 79.56 279 GLY A O 1
ATOM 2235 N N . GLU A 1 280 ? 9.655 7.437 10.639 1.00 83.81 280 GLU A N 1
ATOM 2236 C CA . GLU A 1 280 ? 11.056 7.391 10.204 1.00 83.81 280 GLU A CA 1
ATOM 2237 C C . GLU A 1 280 ? 11.623 6.003 9.885 1.00 83.81 280 GLU A C 1
ATOM 2239 O O . GLU A 1 280 ? 12.526 5.905 9.051 1.00 83.81 280 GLU A O 1
ATOM 2244 N N . LYS A 1 281 ? 11.170 4.941 10.567 1.00 89.44 281 LYS A N 1
ATOM 2245 C CA . LYS A 1 281 ? 11.662 3.573 10.344 1.00 89.44 281 LYS A CA 1
ATOM 2246 C C . LYS A 1 281 ? 10.526 2.564 10.325 1.00 89.44 281 LYS A C 1
ATOM 2248 O O . LYS A 1 281 ? 9.738 2.461 11.265 1.00 89.44 281 LYS A O 1
ATOM 2253 N N . SER A 1 282 ? 10.479 1.776 9.261 1.00 90.12 282 SER A N 1
ATOM 2254 C CA . SER A 1 282 ? 9.406 0.819 9.014 1.00 90.12 282 SER A CA 1
ATOM 2255 C C . SER A 1 282 ? 9.942 -0.520 8.516 1.00 90.12 282 SER A C 1
ATOM 2257 O O . SER A 1 282 ? 10.551 -0.565 7.452 1.00 90.12 282 SER A O 1
ATOM 2259 N N . ASP A 1 283 ? 9.644 -1.608 9.230 1.00 91.06 283 ASP A N 1
ATOM 2260 C CA . ASP A 1 283 ? 9.878 -2.984 8.768 1.00 91.06 283 ASP A CA 1
ATOM 2261 C C . ASP A 1 283 ? 8.530 -3.682 8.519 1.00 91.06 283 ASP A C 1
ATOM 2263 O O . ASP A 1 283 ? 7.683 -3.804 9.414 1.00 91.06 283 ASP A O 1
ATOM 2267 N N . LEU A 1 284 ? 8.312 -4.105 7.274 1.00 91.62 284 LEU A N 1
ATOM 2268 C CA . LEU A 1 284 ? 7.112 -4.784 6.801 1.00 91.62 284 LEU A CA 1
ATOM 2269 C C . LEU A 1 284 ? 7.458 -6.175 6.285 1.00 91.62 284 LEU A C 1
ATOM 2271 O O . LEU A 1 284 ? 8.140 -6.310 5.270 1.00 91.62 284 LEU A O 1
ATOM 2275 N N . ARG A 1 285 ? 6.915 -7.220 6.920 1.00 93.44 285 ARG A N 1
ATOM 2276 C CA . ARG A 1 285 ? 7.155 -8.611 6.508 1.00 93.44 285 ARG A CA 1
ATOM 2277 C C . ARG A 1 285 ? 5.880 -9.429 6.362 1.00 93.44 285 ARG A C 1
ATOM 2279 O O . ARG A 1 285 ? 5.011 -9.402 7.232 1.00 93.44 285 ARG A O 1
ATOM 2286 N N . ASN A 1 286 ? 5.859 -10.271 5.330 1.00 91.56 286 ASN A N 1
ATOM 2287 C CA . ASN A 1 286 ? 4.847 -11.304 5.087 1.00 91.56 286 ASN A CA 1
ATOM 2288 C C . ASN A 1 286 ? 3.440 -10.719 4.894 1.00 91.56 286 ASN A C 1
ATOM 2290 O O . ASN A 1 286 ? 2.608 -10.750 5.802 1.00 91.56 286 ASN A O 1
ATOM 2294 N N . PHE A 1 287 ? 3.176 -10.219 3.690 1.00 91.25 287 PHE A N 1
ATOM 2295 C CA . PHE A 1 287 ? 1.869 -9.717 3.270 1.00 91.25 287 PHE A CA 1
ATOM 2296 C C . PHE A 1 287 ? 1.202 -10.691 2.299 1.00 91.25 287 PHE A C 1
ATOM 2298 O O . PHE A 1 287 ? 1.866 -11.262 1.435 1.00 91.25 287 PHE A O 1
ATOM 2305 N N . GLY A 1 288 ? -0.105 -10.879 2.473 1.00 85.75 288 GLY A N 1
ATOM 2306 C CA . GLY A 1 288 ? -0.932 -11.841 1.753 1.00 85.75 288 GLY A CA 1
ATOM 2307 C C . GLY A 1 288 ? -1.251 -11.446 0.312 1.00 85.75 288 GLY A C 1
ATOM 2308 O O . GLY A 1 288 ? -0.368 -11.182 -0.492 1.00 85.75 288 GLY A O 1
ATOM 2309 N N . GLU A 1 289 ? -2.531 -11.488 -0.052 1.00 87.31 289 GLU A N 1
ATOM 2310 C CA . GLU A 1 289 ? -2.965 -11.455 -1.453 1.00 87.31 289 GLU A CA 1
ATOM 2311 C C . GLU A 1 289 ? -2.916 -10.068 -2.091 1.00 87.31 289 GLU A C 1
ATOM 2313 O O . GLU A 1 289 ? -2.629 -9.952 -3.287 1.00 87.31 289 GLU A O 1
ATOM 2318 N N . ARG A 1 290 ? -3.263 -9.021 -1.332 1.00 91.06 290 ARG A N 1
ATOM 2319 C CA . ARG A 1 290 ? -3.275 -7.641 -1.828 1.00 91.06 290 ARG A CA 1
ATOM 2320 C C . ARG A 1 290 ? -2.768 -6.677 -0.774 1.00 91.06 290 ARG A C 1
ATOM 2322 O O . ARG A 1 290 ? -3.287 -6.655 0.341 1.00 91.06 290 ARG A O 1
ATOM 2329 N N . CYS A 1 291 ? -1.812 -5.838 -1.149 1.00 92.44 291 CYS A N 1
ATOM 2330 C CA . CYS A 1 291 ? -1.272 -4.828 -0.252 1.00 92.44 291 CYS A CA 1
ATOM 2331 C C . CYS A 1 291 ? -1.098 -3.480 -0.954 1.00 92.44 291 CYS A C 1
ATOM 2333 O O . CYS A 1 291 ? -0.493 -3.399 -2.023 1.00 92.44 291 CYS A O 1
ATOM 2335 N N . GLU A 1 292 ? -1.617 -2.427 -0.338 1.00 93.00 292 GLU A N 1
ATOM 2336 C CA . GLU A 1 292 ? -1.385 -1.042 -0.727 1.00 93.00 292 GLU A CA 1
ATOM 2337 C C . GLU A 1 292 ? -0.561 -0.352 0.364 1.00 93.00 292 GLU A C 1
ATOM 2339 O O . GLU A 1 292 ? -0.923 -0.390 1.539 1.00 93.00 292 GLU A O 1
ATOM 2344 N N . VAL A 1 293 ? 0.557 0.263 -0.019 1.00 92.81 293 VAL A N 1
ATOM 2345 C CA . VAL A 1 293 ? 1.487 0.916 0.909 1.00 92.81 293 VAL A CA 1
ATOM 2346 C C . VAL A 1 293 ? 1.787 2.324 0.412 1.00 92.81 293 VAL A C 1
ATOM 2348 O O . VAL A 1 293 ? 2.280 2.501 -0.702 1.00 92.81 293 VAL A O 1
ATOM 2351 N N . ARG A 1 294 ? 1.469 3.349 1.208 1.00 93.75 294 ARG A N 1
ATOM 2352 C CA . ARG A 1 294 ? 1.607 4.754 0.800 1.00 93.75 294 ARG A CA 1
ATOM 2353 C C . ARG A 1 294 ? 2.218 5.638 1.879 1.00 93.75 294 ARG A C 1
ATOM 2355 O O . ARG A 1 294 ? 1.869 5.520 3.051 1.00 93.75 294 ARG A O 1
ATOM 2362 N N . ASN A 1 295 ? 3.025 6.603 1.441 1.00 91.50 295 ASN A N 1
ATOM 2363 C CA . ASN A 1 295 ? 3.568 7.699 2.251 1.00 91.50 295 ASN A CA 1
ATOM 2364 C C . ASN A 1 295 ? 4.422 7.200 3.424 1.00 91.50 295 ASN A C 1
ATOM 2366 O O . ASN A 1 295 ? 3.977 7.188 4.575 1.00 91.50 295 ASN A O 1
ATOM 2370 N N . PHE A 1 296 ? 5.648 6.786 3.125 1.00 90.12 296 PHE A N 1
ATOM 2371 C CA . PHE A 1 296 ? 6.609 6.355 4.134 1.00 90.12 296 PHE A CA 1
ATOM 2372 C C . PHE A 1 296 ? 7.818 7.289 4.132 1.00 90.12 296 PHE A C 1
ATOM 2374 O O . PHE A 1 296 ? 8.448 7.527 3.094 1.00 90.12 296 PHE A O 1
ATOM 2381 N N . GLY A 1 297 ? 8.118 7.840 5.307 1.00 79.31 297 GLY A N 1
ATOM 2382 C CA . GLY A 1 297 ? 9.320 8.631 5.540 1.00 79.31 297 GLY A CA 1
ATOM 2383 C C . GLY A 1 297 ? 10.526 7.752 5.877 1.00 79.31 297 GLY A C 1
ATOM 2384 O O . GLY A 1 297 ? 10.383 6.621 6.326 1.00 79.31 297 GLY A O 1
ATOM 2385 N N . GLY A 1 298 ? 11.731 8.287 5.680 1.00 86.12 298 GLY A N 1
ATOM 2386 C CA . GLY A 1 298 ? 12.958 7.687 6.209 1.00 86.12 298 GLY A CA 1
ATOM 2387 C C . GLY A 1 298 ? 13.319 6.312 5.630 1.00 86.12 298 GLY A C 1
ATOM 2388 O O . GLY A 1 298 ? 13.424 6.156 4.414 1.00 86.12 298 GLY A O 1
ATOM 2389 N N . MET A 1 299 ? 13.607 5.344 6.505 1.00 89.12 299 MET A N 1
ATOM 2390 C CA . MET A 1 299 ? 14.117 4.013 6.157 1.00 89.12 299 MET A CA 1
ATOM 2391 C C . MET A 1 299 ? 13.014 2.954 6.159 1.00 89.12 299 MET A C 1
ATOM 2393 O O . MET A 1 299 ? 12.324 2.762 7.162 1.00 89.12 299 MET A O 1
ATOM 2397 N N . CYS A 1 300 ? 12.898 2.214 5.060 1.00 91.62 300 CYS A N 1
ATOM 2398 C CA . CYS A 1 300 ? 11.880 1.183 4.885 1.00 91.62 300 CYS A CA 1
ATOM 2399 C C . CYS A 1 300 ? 12.494 -0.149 4.448 1.00 91.62 300 CYS A C 1
ATOM 2401 O O . CYS A 1 300 ? 13.229 -0.194 3.465 1.00 91.62 300 CYS A O 1
ATOM 2403 N N . ASP A 1 301 ? 12.141 -1.234 5.135 1.00 92.69 301 ASP A N 1
ATOM 2404 C CA . ASP A 1 301 ? 12.444 -2.612 4.730 1.00 92.69 301 ASP A CA 1
ATOM 2405 C C . ASP A 1 301 ? 11.127 -3.355 4.469 1.00 92.69 301 ASP A C 1
ATOM 2407 O O . ASP A 1 301 ? 10.267 -3.451 5.347 1.00 92.69 301 ASP A O 1
ATOM 2411 N N . LEU A 1 302 ? 10.934 -3.827 3.239 1.00 93.25 302 LEU A N 1
ATOM 2412 C CA . LEU A 1 302 ? 9.698 -4.432 2.750 1.00 93.25 302 LEU A CA 1
ATOM 2413 C C . LEU A 1 302 ? 10.007 -5.832 2.216 1.00 93.25 302 LEU A C 1
ATOM 2415 O O . LEU A 1 302 ? 10.636 -5.982 1.167 1.00 93.25 302 LEU A O 1
ATOM 2419 N N . ARG A 1 303 ? 9.537 -6.876 2.906 1.00 94.81 303 ARG A N 1
ATOM 2420 C CA . ARG A 1 303 ? 9.838 -8.275 2.565 1.00 94.81 303 ARG A CA 1
ATOM 2421 C C . ARG A 1 303 ? 8.598 -9.145 2.418 1.00 94.81 303 ARG A C 1
ATOM 2423 O O . ARG A 1 303 ? 7.698 -9.116 3.256 1.00 94.81 303 ARG A O 1
ATOM 2430 N N . ASN A 1 304 ? 8.626 -10.029 1.423 1.00 93.44 304 ASN A N 1
ATOM 2431 C CA . ASN A 1 304 ? 7.644 -11.099 1.217 1.00 93.44 304 ASN A CA 1
ATOM 2432 C C . ASN A 1 304 ? 6.214 -10.563 1.030 1.00 93.44 304 ASN A C 1
ATOM 2434 O O . ASN A 1 304 ? 5.343 -10.767 1.877 1.00 93.44 304 ASN A O 1
ATOM 2438 N N . PHE A 1 305 ? 5.970 -9.885 -0.087 1.00 92.44 305 PHE A N 1
ATOM 2439 C CA . PHE A 1 305 ? 4.642 -9.400 -0.464 1.00 92.44 305 PHE A CA 1
ATOM 2440 C C . PHE A 1 305 ? 4.042 -10.319 -1.527 1.00 92.44 305 PHE A C 1
ATOM 2442 O O . PHE A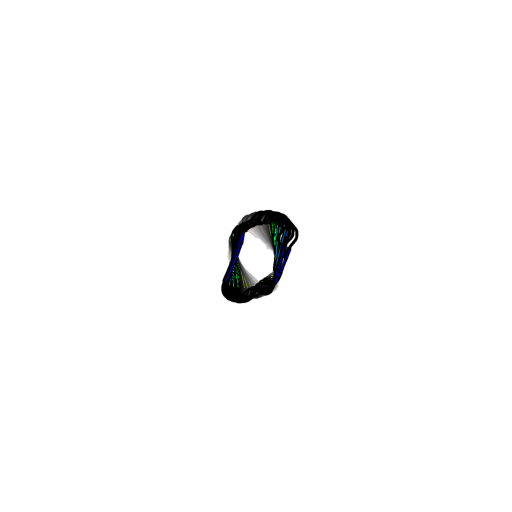 1 305 ? 4.522 -10.374 -2.660 1.00 92.44 305 PHE A O 1
ATOM 2449 N N . GLY A 1 306 ? 3.000 -11.061 -1.161 1.00 85.31 306 GLY A N 1
ATOM 2450 C CA . GLY A 1 306 ? 2.279 -11.954 -2.058 1.00 85.31 306 GLY A CA 1
ATOM 2451 C C . GLY A 1 306 ? 1.354 -11.224 -3.038 1.00 85.31 306 GLY A C 1
ATOM 2452 O O . GLY A 1 306 ? 1.065 -10.037 -2.915 1.00 85.31 306 GLY A O 1
ATOM 2453 N N . GLY A 1 307 ? 0.888 -11.967 -4.047 1.00 89.31 307 GLY A N 1
ATOM 2454 C CA . GLY A 1 307 ? -0.201 -11.544 -4.932 1.00 89.31 307 GLY A CA 1
ATOM 2455 C C . GLY A 1 307 ? 0.032 -10.224 -5.680 1.00 89.31 307 GLY A C 1
ATOM 2456 O O . GLY A 1 307 ? 0.841 -10.185 -6.613 1.00 89.31 307 GLY A O 1
ATOM 2457 N N . MET A 1 308 ? -0.749 -9.194 -5.339 1.00 90.88 308 MET A N 1
ATOM 2458 C CA . MET A 1 308 ? -0.741 -7.863 -5.958 1.00 90.88 308 MET A CA 1
ATOM 2459 C C . MET A 1 308 ? -0.335 -6.786 -4.952 1.00 90.88 308 MET A C 1
ATOM 2461 O O . MET A 1 308 ? -0.945 -6.660 -3.893 1.00 90.88 308 MET A O 1
ATOM 2465 N N . CYS A 1 309 ? 0.630 -5.950 -5.316 1.00 92.69 309 CYS A N 1
ATOM 2466 C CA . CYS A 1 309 ? 1.091 -4.860 -4.464 1.00 92.69 309 CYS A CA 1
ATOM 2467 C C . CYS A 1 309 ? 1.185 -3.529 -5.221 1.00 92.69 309 CYS A C 1
ATOM 2469 O O . CYS A 1 309 ? 1.595 -3.500 -6.383 1.00 92.69 309 CYS A O 1
ATOM 2471 N N . ASP A 1 310 ? 0.795 -2.446 -4.551 1.00 93.81 310 ASP A N 1
ATOM 2472 C CA . ASP A 1 310 ? 0.944 -1.059 -5.010 1.00 93.81 310 ASP A CA 1
ATOM 2473 C C . ASP A 1 310 ? 1.665 -0.267 -3.916 1.00 93.81 310 ASP A C 1
ATOM 2475 O O . ASP A 1 310 ? 1.192 -0.204 -2.777 1.00 93.81 310 ASP A O 1
ATOM 2479 N N . GLN A 1 311 ? 2.821 0.303 -4.246 1.00 93.06 311 GLN A N 1
ATOM 2480 C CA . GLN A 1 311 ? 3.649 1.064 -3.319 1.00 93.06 311 GLN A CA 1
ATOM 2481 C C . GLN A 1 311 ? 3.933 2.457 -3.863 1.00 93.06 311 GLN A C 1
ATOM 2483 O O . GLN A 1 311 ? 4.436 2.606 -4.980 1.00 93.06 311 GLN A O 1
ATOM 2488 N N . ARG A 1 312 ? 3.623 3.489 -3.070 1.00 95.00 312 ARG A N 1
ATOM 2489 C CA . ARG A 1 312 ? 3.771 4.886 -3.495 1.00 95.00 312 ARG A CA 1
ATOM 2490 C C . ARG A 1 312 ? 4.382 5.788 -2.433 1.00 95.00 312 ARG A C 1
ATOM 2492 O O . ARG A 1 312 ? 3.991 5.725 -1.271 1.00 95.00 312 ARG A O 1
ATOM 2499 N N . ASN A 1 313 ? 5.206 6.731 -2.885 1.00 93.19 313 ASN A N 1
ATOM 2500 C CA . ASN A 1 313 ? 5.739 7.846 -2.096 1.00 93.19 313 ASN A CA 1
ATOM 2501 C C . ASN A 1 313 ? 6.607 7.381 -0.917 1.00 93.19 313 ASN A C 1
ATOM 2503 O O . ASN A 1 313 ? 6.176 7.397 0.239 1.00 93.19 313 ASN A O 1
ATOM 2507 N N . PHE A 1 314 ? 7.841 7.000 -1.226 1.00 92.31 314 PHE A N 1
ATOM 2508 C CA . PHE A 1 314 ? 8.861 6.630 -0.251 1.00 92.31 314 PHE A CA 1
ATOM 2509 C C . PHE A 1 314 ? 10.004 7.639 -0.310 1.00 92.31 314 PHE A C 1
ATOM 2511 O O . PHE A 1 314 ? 10.632 7.789 -1.353 1.00 92.31 314 PHE A O 1
ATOM 2518 N N . GLY A 1 315 ? 10.250 8.368 0.780 1.00 82.62 315 GLY A N 1
ATOM 2519 C CA . GLY A 1 315 ? 11.147 9.532 0.757 1.00 82.62 315 GLY A CA 1
ATOM 2520 C C . GLY A 1 315 ? 12.641 9.230 0.923 1.00 82.62 315 GLY A C 1
ATOM 2521 O O . GLY A 1 315 ? 13.460 9.984 0.409 1.00 82.62 315 GLY A O 1
ATOM 2522 N N . GLY A 1 316 ? 13.007 8.158 1.633 1.00 87.38 316 GLY A N 1
ATOM 2523 C CA . GLY A 1 316 ? 14.399 7.882 2.011 1.00 87.38 316 GLY A CA 1
ATOM 2524 C C . GLY A 1 316 ? 14.957 6.580 1.434 1.00 87.38 316 GLY A C 1
ATOM 2525 O O . GLY A 1 316 ? 14.836 6.318 0.239 1.00 87.38 316 GLY A O 1
ATOM 2526 N N . MET A 1 317 ? 15.615 5.784 2.283 1.00 91.88 317 MET A N 1
ATOM 2527 C CA . MET A 1 317 ? 16.272 4.536 1.881 1.00 91.88 317 MET A CA 1
ATOM 2528 C C . MET A 1 317 ? 15.301 3.360 1.949 1.00 91.88 317 MET A C 1
ATOM 2530 O O . MET A 1 317 ? 14.689 3.124 2.990 1.00 91.88 317 MET A O 1
ATOM 2534 N N . CYS A 1 318 ? 15.194 2.603 0.861 1.00 93.25 318 CYS A N 1
ATOM 2535 C CA . CYS A 1 318 ? 14.240 1.503 0.751 1.00 93.25 318 CYS A CA 1
ATOM 2536 C C . CYS A 1 318 ? 14.929 0.195 0.343 1.00 93.25 318 CYS A C 1
ATOM 2538 O O . CYS A 1 318 ? 15.640 0.164 -0.660 1.00 93.25 318 CYS A O 1
ATOM 2540 N N . ASP A 1 319 ? 14.684 -0.885 1.084 1.00 95.12 319 ASP A N 1
ATOM 2541 C CA . ASP A 1 319 ? 15.057 -2.258 0.715 1.00 95.12 319 ASP A CA 1
ATOM 2542 C C . ASP A 1 319 ? 13.779 -3.070 0.474 1.00 95.12 319 ASP A C 1
ATOM 2544 O O . ASP A 1 319 ? 12.936 -3.210 1.360 1.00 95.12 319 ASP A O 1
ATOM 2548 N N . LEU A 1 320 ? 13.594 -3.547 -0.755 1.00 95.75 320 LEU A N 1
ATOM 2549 C CA . LEU A 1 320 ? 12.408 -4.259 -1.213 1.00 95.75 320 LEU A CA 1
ATOM 2550 C C . LEU A 1 320 ? 12.806 -5.658 -1.676 1.00 95.75 320 LEU A C 1
ATOM 2552 O O . LEU A 1 320 ? 13.523 -5.811 -2.666 1.00 95.75 320 LEU A O 1
ATOM 2556 N N . ARG A 1 321 ? 12.287 -6.700 -1.016 1.00 96.19 321 ARG A N 1
ATOM 2557 C CA . ARG A 1 321 ? 12.614 -8.097 -1.332 1.00 96.19 321 ARG A CA 1
ATOM 2558 C C . ARG A 1 321 ? 11.393 -8.997 -1.455 1.00 96.19 321 ARG A C 1
ATOM 2560 O O . ARG A 1 321 ? 10.518 -9.000 -0.593 1.00 96.19 321 ARG A O 1
ATOM 2567 N N . ASN A 1 322 ? 11.421 -9.879 -2.453 1.00 95.12 322 ASN A N 1
ATOM 2568 C CA . ASN A 1 322 ? 10.456 -10.966 -2.649 1.00 95.12 322 ASN A CA 1
ATOM 2569 C C . ASN A 1 322 ? 9.021 -10.456 -2.846 1.00 95.12 322 ASN A C 1
ATOM 2571 O O . ASN A 1 322 ? 8.169 -10.547 -1.959 1.00 95.12 322 ASN A O 1
ATOM 2575 N N . PHE A 1 323 ? 8.755 -9.949 -4.042 1.00 93.94 323 PHE A N 1
ATOM 2576 C CA . PHE A 1 323 ? 7.443 -9.468 -4.455 1.00 93.94 323 PHE A CA 1
ATOM 2577 C C . PHE A 1 323 ? 6.798 -10.437 -5.445 1.00 93.94 323 PHE A C 1
ATOM 2579 O O . PHE A 1 323 ? 7.444 -10.918 -6.374 1.00 93.94 323 PHE A O 1
ATOM 2586 N N . GLY A 1 324 ? 5.519 -10.735 -5.216 1.00 87.38 324 GLY A N 1
ATOM 2587 C CA . GLY A 1 324 ? 4.761 -11.793 -5.871 1.00 87.38 324 GLY A CA 1
ATOM 2588 C C . GLY A 1 324 ? 4.368 -11.507 -7.322 1.00 87.38 324 GLY A C 1
ATOM 2589 O O . GLY A 1 324 ? 5.158 -11.069 -8.151 1.00 87.38 324 GLY A O 1
ATOM 2590 N N . MET A 1 325 ? 3.129 -11.840 -7.680 1.00 89.06 325 MET A N 1
ATOM 2591 C CA . MET A 1 325 ? 2.712 -11.933 -9.083 1.00 89.06 325 MET A CA 1
ATOM 2592 C C . MET A 1 325 ? 2.706 -10.593 -9.823 1.00 89.06 325 MET A C 1
ATOM 2594 O O . MET A 1 325 ? 3.071 -10.565 -11.002 1.00 89.06 325 MET A O 1
ATOM 2598 N N . ARG A 1 326 ? 2.259 -9.516 -9.167 1.00 93.00 326 ARG A N 1
ATOM 2599 C CA . ARG A 1 326 ? 2.165 -8.182 -9.765 1.00 93.00 326 ARG A CA 1
ATOM 2600 C C . ARG A 1 326 ? 2.603 -7.102 -8.783 1.00 93.00 326 ARG A C 1
ATOM 2602 O O . ARG A 1 326 ? 2.078 -7.046 -7.672 1.00 93.00 326 ARG A O 1
ATOM 2609 N N . CYS A 1 327 ? 3.492 -6.225 -9.234 1.00 94.19 327 CYS A N 1
ATOM 2610 C CA . CYS A 1 327 ? 3.964 -5.086 -8.461 1.00 94.19 327 CYS A CA 1
ATOM 2611 C C . CYS A 1 327 ? 3.852 -3.767 -9.240 1.00 94.19 327 CYS A C 1
ATOM 2613 O O . CYS A 1 327 ? 4.144 -3.730 -10.436 1.00 94.19 327 CYS A O 1
ATOM 2615 N N . ASP A 1 328 ? 3.413 -2.703 -8.568 1.00 95.75 328 ASP A N 1
ATOM 2616 C CA . ASP A 1 328 ? 3.482 -1.317 -9.048 1.00 95.75 328 ASP A CA 1
ATOM 2617 C C . ASP A 1 328 ? 4.197 -0.477 -7.982 1.00 95.75 328 ASP A C 1
ATOM 2619 O O . ASP A 1 328 ? 3.745 -0.406 -6.839 1.00 95.75 328 ASP A O 1
ATOM 2623 N N . LEU A 1 329 ? 5.341 0.102 -8.339 1.00 95.88 329 LEU A N 1
ATOM 2624 C CA . LEU A 1 329 ? 6.187 0.905 -7.462 1.00 95.88 329 LEU A CA 1
ATOM 2625 C C . LEU A 1 329 ? 6.330 2.308 -8.052 1.00 95.88 329 LEU A C 1
ATOM 2627 O O . LEU A 1 329 ? 6.798 2.464 -9.184 1.00 95.88 329 LEU A O 1
ATOM 2631 N N . ARG A 1 330 ? 5.960 3.344 -7.293 1.00 96.44 330 ARG A N 1
ATOM 2632 C CA . ARG A 1 330 ? 6.009 4.737 -7.760 1.00 96.44 330 ARG A CA 1
ATOM 2633 C C . ARG A 1 330 ? 6.588 5.694 -6.729 1.00 96.44 330 ARG A C 1
ATOM 2635 O O . ARG A 1 330 ? 6.186 5.666 -5.570 1.00 96.44 330 ARG A O 1
ATOM 2642 N N . ASN A 1 331 ? 7.404 6.636 -7.195 1.00 94.88 331 ASN A N 1
ATOM 2643 C CA . ASN A 1 331 ? 7.934 7.752 -6.405 1.00 94.88 331 ASN A CA 1
ATOM 2644 C C . ASN A 1 331 ? 8.764 7.270 -5.210 1.00 94.88 331 ASN A C 1
ATOM 2646 O O . ASN A 1 331 ? 8.292 7.261 -4.071 1.00 94.88 331 ASN A O 1
ATOM 2650 N N . PHE A 1 332 ? 10.000 6.883 -5.489 1.00 94.12 332 PHE A N 1
ATOM 2651 C CA . PHE A 1 332 ? 10.967 6.470 -4.484 1.00 94.12 332 PHE A CA 1
ATOM 2652 C C . PHE A 1 332 ? 12.158 7.434 -4.458 1.00 94.12 332 PHE A C 1
ATOM 2654 O O . PHE A 1 332 ? 12.590 7.934 -5.499 1.00 94.12 332 PHE A O 1
ATOM 2661 N N . GLY A 1 333 ? 12.629 7.719 -3.247 1.00 86.81 333 GLY A N 1
ATOM 2662 C CA . GLY A 1 333 ? 13.620 8.738 -2.932 1.00 86.81 333 GLY A CA 1
ATOM 2663 C C . GLY A 1 333 ? 15.057 8.312 -3.206 1.00 86.81 333 GLY A C 1
ATOM 2664 O O . GLY A 1 333 ? 15.370 7.763 -4.254 1.00 86.81 333 GLY A O 1
ATOM 2665 N N . GLU A 1 334 ? 15.951 8.638 -2.275 1.00 87.31 334 GLU A N 1
ATOM 2666 C CA . GLU A 1 334 ? 17.394 8.746 -2.528 1.00 87.31 334 GLU A CA 1
ATOM 2667 C C . GLU A 1 334 ? 18.125 7.434 -2.837 1.00 87.31 334 GLU A C 1
ATOM 2669 O O . GLU A 1 334 ? 19.068 7.441 -3.631 1.00 87.31 334 GLU A O 1
ATOM 2674 N N . LYS A 1 335 ? 17.769 6.322 -2.180 1.00 93.00 335 LYS A N 1
ATOM 2675 C CA . LYS A 1 335 ? 18.445 5.031 -2.389 1.00 93.00 335 LYS A CA 1
ATOM 2676 C C . LYS A 1 335 ? 17.472 3.872 -2.311 1.00 93.00 335 LYS A C 1
ATOM 2678 O O . LYS A 1 335 ? 16.766 3.734 -1.313 1.00 93.00 335 LYS A O 1
ATOM 2683 N N . CYS A 1 336 ? 17.499 3.005 -3.315 1.00 94.31 336 CYS A N 1
ATOM 2684 C CA . CYS A 1 336 ? 16.615 1.849 -3.374 1.00 94.31 336 CYS A CA 1
ATOM 2685 C C . CYS A 1 336 ? 17.369 0.575 -3.767 1.00 94.31 336 CYS A C 1
ATOM 2687 O O . CYS A 1 336 ? 18.092 0.566 -4.762 1.00 94.31 336 CYS A O 1
ATOM 2689 N N . ASP A 1 337 ? 17.155 -0.504 -3.017 1.00 96.44 337 ASP A N 1
ATOM 2690 C CA . ASP A 1 337 ? 17.575 -1.865 -3.368 1.00 96.44 337 ASP A CA 1
ATOM 2691 C C . ASP A 1 337 ? 16.320 -2.717 -3.592 1.00 96.44 337 ASP A C 1
ATOM 2693 O O . ASP A 1 337 ? 15.462 -2.825 -2.717 1.00 96.44 337 ASP A O 1
ATOM 2697 N N . LEU A 1 338 ? 16.170 -3.265 -4.794 1.00 96.50 338 LEU A N 1
ATOM 2698 C CA . LEU A 1 338 ? 15.003 -4.017 -5.235 1.00 96.50 338 LEU A CA 1
ATOM 2699 C C . LEU A 1 338 ? 15.448 -5.409 -5.677 1.00 96.50 338 LEU A C 1
ATOM 2701 O O . LEU A 1 338 ? 16.153 -5.556 -6.676 1.00 96.50 338 LEU A O 1
ATOM 2705 N N . ARG A 1 339 ? 14.988 -6.455 -4.983 1.00 96.88 339 ARG A N 1
ATOM 2706 C CA . ARG A 1 339 ? 15.371 -7.843 -5.271 1.00 96.88 339 ARG A CA 1
ATOM 2707 C C . ARG A 1 339 ? 14.182 -8.787 -5.368 1.00 96.88 339 ARG A C 1
ATOM 2709 O O . ARG A 1 339 ? 13.310 -8.801 -4.502 1.00 96.88 339 ARG A O 1
ATOM 2716 N N . ASN A 1 340 ? 14.239 -9.687 -6.348 1.00 95.94 340 ASN A N 1
ATOM 2717 C CA . ASN A 1 340 ? 13.309 -10.808 -6.519 1.00 95.94 340 ASN A CA 1
ATOM 2718 C C . ASN A 1 340 ? 11.860 -10.342 -6.709 1.00 95.94 340 ASN A C 1
ATOM 2720 O O . ASN A 1 340 ? 11.021 -10.433 -5.810 1.00 95.94 340 ASN A O 1
ATOM 2724 N N . PHE A 1 341 ? 11.569 -9.870 -7.911 1.00 95.00 341 PHE A N 1
ATOM 2725 C CA . PHE A 1 341 ? 10.241 -9.444 -8.320 1.00 95.00 341 PHE A CA 1
ATOM 2726 C C . PHE A 1 341 ? 9.641 -10.466 -9.284 1.00 95.00 341 PHE A C 1
ATOM 2728 O O . PHE A 1 341 ? 10.329 -10.951 -10.183 1.00 95.00 341 PHE A O 1
ATOM 2735 N N . GLY A 1 342 ? 8.375 -10.833 -9.069 1.00 88.19 342 GLY A N 1
ATOM 2736 C CA . GLY A 1 342 ? 7.713 -11.902 -9.808 1.00 88.19 342 GLY A CA 1
ATOM 2737 C C . GLY A 1 342 ? 7.316 -11.519 -11.233 1.00 88.19 342 GLY A C 1
ATOM 2738 O O . GLY A 1 342 ? 8.091 -10.947 -11.982 1.00 88.19 342 GLY A O 1
ATOM 2739 N N . LYS A 1 343 ? 6.124 -11.929 -11.675 1.00 91.06 343 LYS A N 1
ATOM 2740 C CA . LYS A 1 343 ? 5.817 -12.052 -13.115 1.00 91.06 343 LYS A CA 1
ATOM 2741 C C . LYS A 1 343 ? 5.621 -10.728 -13.857 1.00 91.06 343 LYS A C 1
ATOM 2743 O O . LYS A 1 343 ? 5.831 -10.695 -15.070 1.00 91.06 343 LYS A O 1
ATOM 2748 N N . ARG A 1 344 ? 5.090 -9.698 -13.195 1.00 94.00 344 ARG A N 1
ATOM 2749 C CA . ARG A 1 344 ? 4.763 -8.406 -13.817 1.00 94.00 344 ARG A CA 1
ATOM 2750 C C . ARG A 1 344 ? 5.098 -7.265 -12.883 1.00 94.00 344 ARG A C 1
ATOM 2752 O O . ARG A 1 344 ? 4.506 -7.183 -11.810 1.00 94.00 344 ARG A O 1
ATOM 2759 N N . CYS A 1 345 ? 5.961 -6.365 -13.325 1.00 94.38 345 CYS A N 1
ATOM 2760 C CA . CYS A 1 345 ? 6.377 -5.242 -12.505 1.00 94.38 345 CYS A CA 1
ATOM 2761 C C . CYS A 1 345 ? 6.444 -3.932 -13.275 1.00 94.38 345 CYS A C 1
ATOM 2763 O O . CYS A 1 345 ? 6.964 -3.869 -14.386 1.00 94.38 345 CYS A O 1
ATOM 2765 N N . GLU A 1 346 ? 5.898 -2.895 -12.658 1.00 96.19 346 GLU A N 1
ATOM 2766 C CA . GLU A 1 346 ? 5.918 -1.519 -13.132 1.00 96.19 346 GLU A CA 1
ATOM 2767 C C . GLU A 1 346 ? 6.632 -0.681 -12.073 1.00 96.19 346 GLU A C 1
ATOM 2769 O O . GLU A 1 346 ? 6.235 -0.684 -10.911 1.00 96.19 346 GLU A O 1
ATOM 2774 N N . VAL A 1 347 ? 7.718 -0.015 -12.455 1.00 95.81 347 VAL A N 1
ATOM 2775 C CA . VAL A 1 347 ? 8.565 0.740 -11.526 1.00 95.81 347 VAL A CA 1
ATOM 2776 C C . VAL A 1 347 ? 8.815 2.114 -12.124 1.00 95.81 347 VAL A C 1
ATOM 2778 O O . VAL A 1 347 ? 9.340 2.231 -13.235 1.00 95.81 347 VAL A O 1
ATOM 2781 N N . ARG A 1 348 ? 8.386 3.168 -11.429 1.00 96.50 348 ARG A N 1
ATOM 2782 C CA . ARG A 1 348 ? 8.416 4.534 -11.958 1.00 96.50 348 ARG A CA 1
ATOM 2783 C C . ARG A 1 348 ? 8.907 5.557 -10.950 1.00 96.50 348 ARG A C 1
ATOM 2785 O O . ARG A 1 348 ? 8.511 5.521 -9.789 1.00 96.50 348 ARG A O 1
ATOM 2792 N N . ASN A 1 349 ? 9.648 6.544 -11.449 1.00 95.31 349 ASN A N 1
ATOM 2793 C CA . ASN A 1 349 ? 10.081 7.731 -10.708 1.00 95.31 349 ASN A CA 1
ATOM 2794 C C . ASN A 1 349 ? 10.943 7.368 -9.491 1.00 95.31 349 ASN A C 1
ATOM 2796 O O . ASN A 1 349 ? 10.477 7.407 -8.352 1.00 95.31 349 ASN A O 1
ATOM 2800 N N . PHE A 1 350 ? 12.193 7.006 -9.750 1.00 94.38 350 PHE A N 1
ATOM 2801 C CA . PHE A 1 350 ? 13.176 6.681 -8.721 1.00 94.38 350 PHE A CA 1
ATOM 2802 C C . PHE A 1 350 ? 14.307 7.706 -8.755 1.00 94.38 350 PHE A C 1
ATOM 2804 O O . PHE A 1 350 ? 14.868 7.988 -9.818 1.00 94.38 350 PHE A O 1
ATOM 2811 N N . GLY A 1 351 ? 14.607 8.299 -7.603 1.00 86.00 351 GLY A N 1
ATOM 2812 C CA . GLY A 1 351 ? 15.715 9.231 -7.431 1.00 86.00 351 GLY A CA 1
ATOM 2813 C C . GLY A 1 351 ? 17.028 8.538 -7.058 1.00 86.00 351 GLY A C 1
ATOM 2814 O O . GLY A 1 351 ? 17.061 7.382 -6.651 1.00 86.00 351 GLY A O 1
ATOM 2815 N N . GLY A 1 352 ? 18.128 9.283 -7.171 1.00 89.38 352 GLY A N 1
ATOM 2816 C CA . GLY A 1 352 ? 19.409 8.931 -6.553 1.00 89.38 352 GLY A CA 1
ATOM 2817 C C . GLY A 1 352 ? 20.057 7.627 -7.041 1.00 89.38 352 GLY A C 1
ATOM 2818 O O . GLY A 1 352 ? 20.521 7.561 -8.176 1.00 89.38 352 GLY A O 1
ATOM 2819 N N . MET A 1 353 ? 20.228 6.643 -6.153 1.00 93.12 353 MET A N 1
ATOM 2820 C CA . MET A 1 353 ? 20.940 5.387 -6.434 1.00 93.12 353 MET A CA 1
ATOM 2821 C C . MET A 1 353 ? 20.010 4.181 -6.359 1.00 93.12 353 MET A C 1
ATOM 2823 O O . MET A 1 353 ? 19.362 3.957 -5.339 1.00 93.12 353 MET A O 1
ATOM 2827 N N . CYS A 1 354 ? 20.002 3.366 -7.407 1.00 95.06 354 CYS A N 1
ATOM 2828 C CA . CYS A 1 354 ? 19.118 2.212 -7.512 1.00 95.06 354 CYS A CA 1
ATOM 2829 C C . CYS A 1 354 ? 19.895 0.934 -7.859 1.00 95.06 354 CYS A C 1
ATOM 2831 O O . CYS A 1 354 ? 20.635 0.911 -8.840 1.00 95.06 354 CYS A O 1
ATOM 2833 N N . ASP A 1 355 ? 19.688 -0.135 -7.090 1.00 96.81 355 ASP A N 1
ATOM 2834 C CA . ASP A 1 355 ? 20.140 -1.499 -7.407 1.00 96.81 355 ASP A CA 1
ATOM 2835 C C . ASP A 1 355 ? 18.906 -2.386 -7.618 1.00 96.81 355 ASP A C 1
ATOM 2837 O O . ASP A 1 355 ? 18.069 -2.523 -6.726 1.00 96.81 355 ASP A O 1
ATOM 2841 N N . LEU A 1 356 ? 18.742 -2.929 -8.823 1.00 97.12 356 LEU A N 1
ATOM 2842 C CA . LEU A 1 356 ? 17.595 -3.741 -9.220 1.00 97.12 356 LEU A CA 1
ATOM 2843 C C . LEU A 1 356 ? 18.079 -5.117 -9.672 1.00 97.12 356 LEU A C 1
ATOM 2845 O O . LEU A 1 356 ? 18.788 -5.246 -10.673 1.00 97.12 356 LEU A O 1
ATOM 2849 N N . ARG A 1 357 ? 17.640 -6.172 -8.979 1.00 97.06 357 ARG A N 1
ATOM 2850 C CA . ARG A 1 357 ? 18.062 -7.551 -9.254 1.00 97.06 357 ARG A CA 1
ATOM 2851 C C . ARG A 1 357 ? 16.898 -8.527 -9.335 1.00 97.06 357 ARG A C 1
ATOM 2853 O O . ARG A 1 357 ? 16.015 -8.533 -8.479 1.00 97.06 357 ARG A O 1
ATOM 2860 N N . ASN A 1 358 ? 16.985 -9.451 -10.289 1.00 96.12 358 ASN A N 1
ATOM 2861 C CA . ASN A 1 358 ? 16.087 -10.602 -10.429 1.00 96.12 358 ASN A CA 1
ATOM 2862 C C . ASN A 1 358 ? 14.623 -10.183 -10.630 1.00 96.12 358 ASN A C 1
ATOM 2864 O O . ASN A 1 358 ? 13.769 -10.371 -9.760 1.00 96.12 358 ASN A O 1
ATOM 2868 N N . PHE A 1 359 ? 14.340 -9.623 -11.798 1.00 95.44 359 PHE A N 1
ATOM 2869 C CA . PHE A 1 359 ? 13.008 -9.191 -12.204 1.00 95.44 359 PHE A CA 1
ATOM 2870 C C . PHE A 1 359 ? 12.423 -10.178 -13.220 1.00 95.44 359 PHE A C 1
ATOM 2872 O O . PHE A 1 359 ? 12.959 -10.351 -14.314 1.00 95.44 359 PHE A O 1
ATOM 2879 N N . GLY A 1 360 ? 11.345 -10.869 -12.852 1.00 87.38 360 GLY A N 1
ATOM 2880 C CA . GLY A 1 360 ? 10.753 -11.941 -13.646 1.00 87.38 360 GLY A CA 1
ATOM 2881 C C . GLY A 1 360 ? 9.757 -11.476 -14.715 1.00 87.38 360 GLY A C 1
ATOM 2882 O O . GLY A 1 360 ? 9.132 -10.425 -14.628 1.00 87.38 360 GLY A O 1
ATOM 2883 N N . GLY A 1 361 ? 9.548 -12.327 -15.724 1.00 90.62 361 GLY A N 1
ATOM 2884 C CA . GLY A 1 361 ? 8.454 -12.191 -16.690 1.00 90.62 361 GLY A CA 1
ATOM 2885 C C . GLY A 1 361 ? 8.493 -10.910 -17.530 1.00 90.62 361 GLY A C 1
ATOM 2886 O O . GLY A 1 361 ? 9.179 -10.875 -18.550 1.00 90.62 361 GLY A O 1
ATOM 2887 N N . MET A 1 362 ? 7.689 -9.912 -17.150 1.00 93.88 362 MET A N 1
ATOM 2888 C CA . MET A 1 362 ? 7.519 -8.640 -17.857 1.00 93.88 362 MET A CA 1
ATOM 2889 C C . MET A 1 362 ? 7.763 -7.447 -16.933 1.00 93.88 362 MET A C 1
ATOM 2891 O O . MET A 1 362 ? 7.112 -7.330 -15.892 1.00 93.88 362 MET A O 1
ATOM 2895 N N . CYS A 1 363 ? 8.639 -6.529 -17.339 1.00 94.75 363 CYS A N 1
ATOM 2896 C CA . CYS A 1 363 ? 9.001 -5.366 -16.529 1.00 94.75 363 CYS A CA 1
ATOM 2897 C C . CYS A 1 363 ? 8.976 -4.067 -17.342 1.00 94.75 363 CYS A C 1
ATOM 2899 O O . CYS A 1 363 ? 9.470 -4.036 -18.467 1.00 94.75 363 CYS A O 1
ATOM 2901 N N . ASP A 1 364 ? 8.414 -3.009 -16.761 1.00 96.56 364 ASP A N 1
ATOM 2902 C CA . ASP A 1 364 ? 8.405 -1.644 -17.304 1.00 96.56 364 ASP A CA 1
ATOM 2903 C C . ASP A 1 364 ? 9.038 -0.703 -16.270 1.00 96.56 364 ASP A C 1
ATOM 2905 O O . ASP A 1 364 ? 8.465 -0.481 -15.199 1.00 96.56 364 ASP A O 1
ATOM 2909 N N . LEU A 1 365 ? 10.232 -0.192 -16.574 1.00 96.88 365 LEU A N 1
ATOM 2910 C CA . LEU A 1 365 ? 10.998 0.707 -15.714 1.00 96.88 365 LEU A CA 1
ATOM 2911 C C . LEU A 1 365 ? 11.068 2.093 -16.362 1.00 96.88 365 LEU A C 1
ATOM 2913 O O . LEU A 1 365 ? 11.560 2.233 -17.485 1.00 96.88 365 LEU A O 1
ATOM 2917 N N . ARG A 1 366 ? 10.611 3.139 -15.665 1.00 97.06 366 ARG A N 1
ATOM 2918 C CA . ARG A 1 366 ? 10.627 4.510 -16.203 1.00 97.06 366 ARG A CA 1
ATOM 2919 C C . ARG A 1 366 ? 11.126 5.548 -15.214 1.00 97.06 366 ARG A C 1
ATOM 2921 O O . ARG A 1 366 ? 10.733 5.532 -14.052 1.00 97.06 366 ARG A O 1
ATOM 2928 N N . ASN A 1 367 ? 11.850 6.536 -15.732 1.00 96.19 367 ASN A N 1
ATOM 2929 C CA . ASN A 1 367 ? 12.269 7.738 -15.009 1.00 96.19 367 ASN A CA 1
ATOM 2930 C C . ASN A 1 367 ? 13.140 7.404 -13.791 1.00 96.19 367 ASN A C 1
ATOM 2932 O O . ASN A 1 367 ? 12.691 7.483 -12.646 1.00 96.19 367 ASN A O 1
ATOM 2936 N N . PHE A 1 368 ? 14.389 7.046 -14.061 1.00 95.50 368 PHE A N 1
ATOM 2937 C CA . PHE A 1 368 ? 15.403 6.812 -13.041 1.00 95.50 368 PHE A CA 1
ATOM 2938 C C . PHE A 1 368 ? 16.450 7.924 -13.096 1.00 95.50 368 PHE A C 1
ATOM 2940 O O . PHE A 1 368 ? 17.090 8.161 -14.127 1.00 95.50 368 PHE A O 1
ATOM 2947 N N . GLY A 1 369 ? 16.596 8.636 -11.984 1.00 86.62 369 GLY A N 1
ATOM 2948 C CA . GLY A 1 369 ? 17.663 9.607 -11.777 1.00 86.62 369 GLY A CA 1
ATOM 2949 C C . GLY A 1 369 ? 18.940 8.940 -11.265 1.00 86.62 369 GLY A C 1
ATOM 2950 O O . GLY A 1 369 ? 18.895 7.857 -10.696 1.00 86.62 369 GLY A O 1
ATOM 2951 N N . GLY A 1 370 ? 20.077 9.614 -11.444 1.00 89.62 370 GLY A N 1
ATOM 2952 C CA . GLY A 1 370 ? 21.349 9.224 -10.831 1.00 89.62 370 GLY A CA 1
ATOM 2953 C C . GLY A 1 370 ? 21.934 7.897 -11.332 1.00 89.62 370 GLY A C 1
ATOM 2954 O O . GLY A 1 370 ? 22.053 7.696 -12.540 1.00 89.62 370 GLY A O 1
ATOM 2955 N N . MET A 1 371 ? 22.398 7.044 -10.413 1.00 93.50 371 MET A N 1
ATOM 2956 C CA . MET A 1 371 ? 23.146 5.816 -10.727 1.00 93.50 371 MET A CA 1
ATOM 2957 C C . MET A 1 371 ? 22.269 4.574 -10.598 1.00 93.50 371 MET A C 1
ATOM 2959 O O . MET A 1 371 ? 21.585 4.401 -9.591 1.00 93.50 371 MET A O 1
ATOM 2963 N N . CYS A 1 372 ?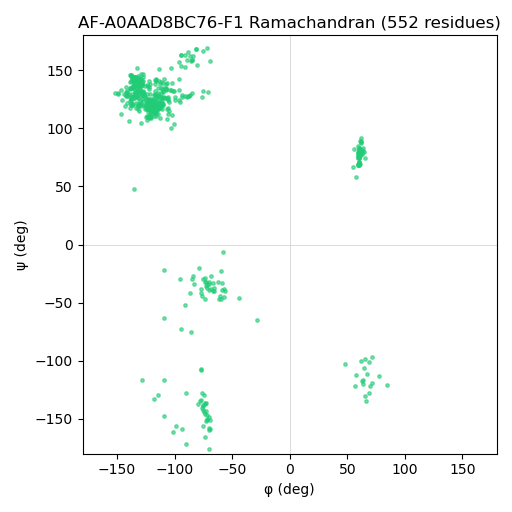 22.325 3.692 -11.591 1.00 95.38 372 CYS A N 1
ATOM 2964 C CA . CYS A 1 372 ? 21.484 2.503 -11.665 1.00 95.38 372 CYS A CA 1
ATOM 2965 C C . CYS A 1 372 ? 22.308 1.246 -11.992 1.00 95.38 372 CYS A C 1
ATOM 2967 O O . CYS A 1 372 ? 22.996 1.213 -13.010 1.00 95.38 372 CYS A O 1
ATOM 2969 N N . ASP A 1 373 ? 22.203 0.203 -11.168 1.00 96.88 373 ASP A N 1
ATOM 2970 C CA . ASP A 1 373 ? 22.716 -1.147 -11.457 1.00 96.88 373 ASP A CA 1
ATOM 2971 C C . ASP A 1 373 ? 21.525 -2.096 -11.635 1.00 96.88 373 ASP A C 1
ATOM 2973 O O . ASP A 1 373 ? 20.688 -2.236 -10.745 1.00 96.88 373 ASP A O 1
ATOM 2977 N N . LEU A 1 374 ? 21.399 -2.693 -12.818 1.00 97.12 374 LEU A N 1
ATOM 2978 C CA . LEU A 1 374 ? 20.278 -3.539 -13.209 1.00 97.12 374 LEU A CA 1
ATOM 2979 C C . LEU A 1 374 ? 20.799 -4.909 -13.636 1.00 97.12 374 LEU A C 1
ATOM 2981 O O . LEU A 1 374 ? 21.528 -5.031 -14.624 1.00 97.12 374 LEU A O 1
ATOM 2985 N N . ARG A 1 375 ? 20.376 -5.967 -12.935 1.00 97.12 375 ARG A N 1
ATOM 2986 C CA . ARG A 1 375 ? 20.838 -7.337 -13.195 1.00 97.12 375 ARG A CA 1
ATOM 2987 C C . ARG A 1 375 ? 19.707 -8.353 -13.242 1.00 97.12 375 ARG A C 1
ATOM 2989 O O . ARG A 1 375 ? 18.852 -8.385 -12.360 1.00 97.12 375 ARG A O 1
ATOM 2996 N N . ASN A 1 376 ? 19.799 -9.279 -14.193 1.00 96.06 376 ASN A N 1
ATOM 2997 C CA . ASN A 1 376 ? 18.927 -10.452 -14.317 1.00 96.06 376 ASN A CA 1
ATOM 2998 C C . ASN A 1 376 ? 17.457 -10.067 -14.511 1.00 96.06 376 ASN A C 1
ATOM 3000 O O . ASN A 1 376 ? 16.635 -10.111 -13.592 1.00 96.06 376 ASN A O 1
ATOM 3004 N N . PHE A 1 377 ? 17.139 -9.714 -15.744 1.00 95.00 377 PHE A N 1
ATOM 3005 C CA . PHE A 1 377 ? 15.814 -9.310 -16.173 1.00 95.00 377 PHE A CA 1
ATOM 3006 C C . PHE A 1 377 ? 15.221 -10.370 -17.106 1.00 95.00 377 PHE A C 1
ATOM 3008 O O . PHE A 1 377 ? 15.912 -10.903 -17.972 1.00 95.00 377 PHE A O 1
ATOM 3015 N N . GLY A 1 378 ? 13.953 -10.715 -16.873 1.00 88.62 378 GLY A N 1
ATOM 3016 C CA . GLY A 1 378 ? 13.262 -11.847 -17.483 1.00 88.62 378 GLY A CA 1
ATOM 3017 C C . GLY A 1 378 ? 12.929 -11.675 -18.967 1.00 88.62 378 GLY A C 1
ATOM 3018 O O . GLY A 1 378 ? 13.619 -11.003 -19.723 1.00 88.62 378 GLY A O 1
ATOM 3019 N N . MET A 1 379 ? 11.847 -12.323 -19.403 1.00 90.50 379 MET A N 1
ATOM 3020 C CA . MET A 1 379 ? 11.520 -12.496 -20.825 1.00 90.50 379 MET A CA 1
ATOM 3021 C C . MET A 1 379 ? 11.348 -11.183 -21.599 1.00 90.50 379 MET A C 1
ATOM 3023 O O . MET A 1 379 ? 11.730 -11.116 -22.766 1.00 90.50 379 MET A O 1
ATOM 3027 N N . ARG A 1 380 ? 10.732 -10.159 -20.993 1.00 94.12 380 ARG A N 1
ATOM 3028 C CA . ARG A 1 380 ? 10.458 -8.887 -21.671 1.00 94.12 380 ARG A CA 1
ATOM 3029 C C . ARG A 1 380 ? 10.663 -7.687 -20.761 1.00 94.12 380 ARG A C 1
ATOM 3031 O O . ARG A 1 380 ? 10.035 -7.600 -19.706 1.00 94.12 380 ARG A O 1
ATOM 3038 N N . CYS A 1 381 ? 11.448 -6.719 -21.217 1.00 94.25 381 CYS A N 1
ATOM 3039 C CA . CYS A 1 381 ? 11.727 -5.504 -20.457 1.00 94.25 381 CYS A CA 1
ATOM 3040 C C . CYS A 1 381 ? 11.645 -4.251 -21.332 1.00 94.25 381 CYS A C 1
ATOM 3042 O O . CYS A 1 381 ? 12.138 -4.247 -22.458 1.00 94.25 381 CYS A O 1
ATOM 3044 N N . ASP A 1 382 ? 11.015 -3.206 -20.803 1.00 96.50 382 ASP A N 1
ATOM 3045 C CA . ASP A 1 382 ? 10.953 -1.862 -21.388 1.00 96.50 382 ASP A CA 1
ATOM 3046 C C . ASP A 1 382 ? 11.544 -0.877 -20.374 1.00 96.50 382 ASP A C 1
ATOM 3048 O O . ASP A 1 382 ? 11.058 -0.785 -19.245 1.00 96.50 382 ASP A O 1
ATOM 3052 N N . LEU A 1 383 ? 12.646 -0.222 -20.734 1.00 96.62 383 LEU A N 1
ATOM 3053 C CA . LEU A 1 383 ? 13.368 0.710 -19.872 1.00 96.62 383 LEU A CA 1
ATOM 3054 C C . LEU A 1 383 ? 13.441 2.067 -20.561 1.00 96.62 383 LEU A C 1
ATOM 3056 O O . LEU A 1 383 ? 13.961 2.183 -21.674 1.00 96.62 383 LEU A O 1
ATOM 3060 N N . ARG A 1 384 ? 12.952 3.110 -19.884 1.00 97.19 384 ARG A N 1
ATOM 3061 C CA . ARG A 1 384 ? 12.898 4.467 -20.440 1.00 97.19 384 ARG A CA 1
ATOM 3062 C C . ARG A 1 384 ? 13.380 5.528 -19.463 1.00 97.19 384 ARG A C 1
ATOM 3064 O O . ARG A 1 384 ? 12.950 5.547 -18.312 1.00 97.19 384 ARG A O 1
ATOM 3071 N N . ASN A 1 385 ? 14.141 6.491 -19.976 1.00 96.06 385 ASN A N 1
ATOM 3072 C CA . ASN A 1 385 ? 14.560 7.707 -19.270 1.00 96.06 385 ASN A CA 1
ATOM 3073 C C . ASN A 1 385 ? 15.428 7.408 -18.038 1.00 96.06 385 ASN A C 1
ATOM 3075 O O . ASN A 1 385 ? 14.964 7.481 -16.899 1.00 96.06 385 ASN A O 1
ATOM 3079 N N . PHE A 1 386 ? 16.697 7.104 -18.284 1.00 95.81 386 PHE A N 1
ATOM 3080 C CA . PHE A 1 386 ? 17.715 6.892 -17.260 1.00 95.81 386 PHE A CA 1
ATOM 3081 C C . PHE A 1 386 ? 18.761 8.004 -17.369 1.00 95.81 386 PHE A C 1
ATOM 3083 O O . PHE A 1 386 ? 19.451 8.092 -18.378 1.00 95.81 386 PHE A O 1
ATOM 3090 N N . GLY A 1 387 ? 18.838 8.897 -16.380 1.00 83.50 387 GLY A N 1
ATOM 3091 C CA . GLY A 1 387 ? 19.537 10.184 -16.528 1.00 83.50 387 GLY A CA 1
ATOM 3092 C C . GLY A 1 387 ? 21.054 10.175 -16.294 1.00 83.50 387 GLY A C 1
ATOM 3093 O O . GLY A 1 387 ? 21.745 11.015 -16.863 1.00 83.50 387 GLY A O 1
ATOM 3094 N N . GLY A 1 388 ? 21.582 9.258 -15.476 1.00 89.75 388 GLY A N 1
ATOM 3095 C CA . GLY A 1 388 ? 22.996 9.251 -15.073 1.00 89.75 388 GLY A CA 1
ATOM 3096 C C . GLY A 1 388 ? 23.784 8.044 -15.583 1.00 89.75 388 GLY A C 1
ATOM 3097 O O . GLY A 1 388 ? 23.792 7.761 -16.781 1.00 89.75 388 GLY A O 1
ATOM 3098 N N . MET A 1 389 ? 24.496 7.365 -14.677 1.00 93.44 389 MET A N 1
ATOM 3099 C CA . MET A 1 389 ? 25.330 6.201 -15.001 1.00 93.44 389 MET A CA 1
ATOM 3100 C C . MET A 1 389 ? 24.549 4.906 -14.812 1.00 93.44 389 MET A C 1
ATOM 3102 O O . MET A 1 389 ? 23.976 4.686 -13.746 1.00 93.44 389 MET A O 1
ATOM 3106 N N . CYS A 1 390 ? 24.558 4.044 -15.824 1.00 94.88 390 CYS A N 1
ATOM 3107 C CA . CYS A 1 390 ? 23.799 2.798 -15.797 1.00 94.88 390 CYS A CA 1
ATOM 3108 C C . CYS A 1 390 ? 24.680 1.592 -16.139 1.00 94.88 390 CYS A C 1
ATOM 3110 O O . CYS A 1 390 ? 25.367 1.613 -17.159 1.00 94.88 390 CYS A O 1
ATOM 3112 N N . ASP A 1 391 ? 24.623 0.538 -15.325 1.00 96.12 391 ASP A N 1
ATOM 3113 C CA . ASP A 1 391 ? 25.193 -0.784 -15.625 1.00 96.12 391 ASP A CA 1
ATOM 3114 C C . ASP A 1 391 ? 24.045 -1.792 -15.745 1.00 96.12 391 ASP A C 1
ATOM 3116 O O . ASP A 1 391 ? 23.271 -1.989 -14.810 1.00 96.12 391 ASP A O 1
ATOM 3120 N N . LEU A 1 392 ? 23.884 -2.371 -16.931 1.00 96.50 392 LEU A N 1
ATOM 3121 C CA . LEU A 1 392 ? 22.789 -3.262 -17.290 1.00 96.50 392 LEU A CA 1
ATOM 3122 C C . LEU A 1 392 ? 23.364 -4.617 -17.700 1.00 96.50 392 LEU A C 1
ATOM 3124 O O . LEU A 1 392 ? 24.094 -4.724 -18.689 1.00 96.50 392 LEU A O 1
ATOM 3128 N N . ARG A 1 393 ? 23.001 -5.679 -16.972 1.00 96.56 393 ARG A N 1
ATOM 3129 C CA . ARG A 1 393 ? 23.506 -7.036 -17.220 1.00 96.56 393 ARG A CA 1
ATOM 3130 C C . ARG A 1 393 ? 22.410 -8.093 -17.246 1.00 96.56 393 ARG A C 1
ATOM 3132 O O . ARG A 1 393 ? 21.559 -8.134 -16.361 1.00 96.56 393 ARG A O 1
ATOM 3139 N N . ASN A 1 394 ? 22.533 -9.032 -18.184 1.00 95.38 394 ASN A N 1
ATOM 3140 C CA . ASN A 1 394 ? 21.701 -10.235 -18.292 1.00 95.38 394 ASN A CA 1
ATOM 3141 C C . ASN A 1 394 ? 20.212 -9.904 -18.464 1.00 95.38 394 ASN A C 1
ATOM 3143 O O . ASN A 1 394 ? 19.426 -10.004 -17.518 1.00 95.38 394 ASN A O 1
ATOM 3147 N N . PHE A 1 395 ? 19.824 -9.534 -19.679 1.00 94.12 395 PHE A N 1
ATOM 3148 C CA . PHE A 1 395 ? 18.418 -9.352 -20.028 1.00 94.12 395 PHE A CA 1
ATOM 3149 C C . PHE A 1 395 ? 17.955 -10.466 -20.969 1.00 94.12 395 PHE A C 1
ATOM 3151 O O . PHE A 1 395 ? 18.722 -10.917 -21.823 1.00 94.12 395 PHE A O 1
ATOM 3158 N N . GLY A 1 396 ? 16.714 -10.920 -20.775 1.00 87.25 396 GLY A N 1
ATOM 3159 C CA . GLY A 1 396 ? 16.117 -12.024 -21.519 1.00 87.25 396 GLY A CA 1
ATOM 3160 C C . GLY A 1 396 ? 15.776 -11.689 -22.971 1.00 87.25 396 GLY A C 1
ATOM 3161 O O . GLY A 1 396 ? 16.437 -10.896 -23.622 1.00 87.25 396 GLY A O 1
ATOM 3162 N N . GLU A 1 397 ? 14.747 -12.345 -23.504 1.00 89.44 397 GLU A N 1
ATOM 3163 C CA . GLU A 1 397 ? 14.524 -12.459 -24.952 1.00 89.44 397 GLU A CA 1
ATOM 3164 C C . GLU A 1 397 ? 14.145 -11.167 -25.683 1.00 89.44 397 GLU A C 1
ATOM 3166 O O . GLU A 1 397 ? 14.316 -11.094 -26.900 1.00 89.44 397 GLU A O 1
ATOM 3171 N N . LYS A 1 398 ? 13.516 -10.200 -25.006 1.00 93.69 398 LYS A N 1
ATOM 3172 C CA . LYS A 1 398 ? 13.008 -8.975 -25.640 1.00 93.69 398 LYS A CA 1
ATOM 3173 C C . LYS A 1 398 ? 13.269 -7.752 -24.778 1.00 93.69 398 LYS A C 1
ATOM 3175 O O . LYS A 1 398 ? 12.689 -7.618 -23.700 1.00 93.69 398 LYS A O 1
ATOM 3180 N N . CYS A 1 399 ? 14.054 -6.817 -25.294 1.00 93.88 399 CYS A N 1
ATOM 3181 C CA . CYS A 1 399 ? 14.416 -5.599 -24.575 1.00 93.88 399 CYS A CA 1
ATOM 3182 C C . CYS A 1 399 ? 14.189 -4.364 -25.443 1.00 93.88 399 CYS A C 1
ATOM 3184 O O . CYS A 1 399 ? 14.643 -4.323 -26.583 1.00 93.88 399 CYS A O 1
ATOM 3186 N N . ASP A 1 400 ? 13.508 -3.362 -24.895 1.00 96.00 400 ASP A N 1
ATOM 3187 C CA . ASP A 1 400 ? 13.395 -2.022 -25.478 1.00 96.00 400 ASP A CA 1
ATOM 3188 C C . ASP A 1 400 ? 14.017 -1.027 -24.493 1.00 96.00 400 ASP A C 1
ATOM 3190 O O . ASP A 1 400 ? 13.554 -0.901 -23.358 1.00 96.00 400 ASP A O 1
ATOM 3194 N N . LEU A 1 401 ? 15.110 -0.387 -24.899 1.00 96.25 401 LEU A N 1
ATOM 3195 C CA . LEU A 1 401 ? 15.918 0.502 -24.071 1.00 96.25 401 LEU A CA 1
ATOM 3196 C C . LEU A 1 401 ? 15.965 1.887 -24.718 1.00 96.25 401 LEU A C 1
ATOM 3198 O O . LEU A 1 401 ? 16.516 2.051 -25.809 1.00 96.25 401 LEU A O 1
ATOM 3202 N N . ARG A 1 402 ? 15.408 2.904 -24.050 1.00 96.81 402 ARG A N 1
ATOM 3203 C CA . ARG A 1 402 ? 15.315 4.262 -24.605 1.00 96.81 402 ARG A CA 1
ATOM 3204 C C . ARG A 1 402 ? 15.763 5.344 -23.637 1.00 96.81 402 ARG A C 1
ATOM 3206 O O . ARG A 1 402 ? 15.353 5.353 -22.479 1.00 96.81 402 ARG A O 1
ATOM 3213 N N . ASN A 1 403 ? 16.464 6.340 -24.172 1.00 95.81 403 ASN A N 1
ATOM 3214 C CA . ASN A 1 403 ? 16.852 7.565 -23.466 1.00 95.81 403 ASN A CA 1
ATOM 3215 C C . ASN A 1 403 ? 17.715 7.262 -22.238 1.00 95.81 403 ASN A C 1
ATOM 3217 O O . ASN A 1 403 ? 17.265 7.340 -21.094 1.00 95.81 403 ASN A O 1
ATOM 3221 N N . PHE A 1 404 ? 18.959 6.915 -22.512 1.00 94.75 404 PHE A N 1
ATOM 3222 C CA . PHE A 1 404 ? 19.972 6.601 -21.523 1.00 94.75 404 PHE A CA 1
ATOM 3223 C C . PHE A 1 404 ? 21.025 7.713 -21.509 1.00 94.75 404 PHE A C 1
ATOM 3225 O O . PHE A 1 404 ? 21.467 8.162 -22.565 1.00 94.75 404 PHE A O 1
ATOM 3232 N N . GLY A 1 405 ? 21.356 8.194 -20.314 1.00 86.88 405 GLY A N 1
ATOM 3233 C CA . GLY A 1 405 ? 22.084 9.432 -20.067 1.00 86.88 405 GLY A CA 1
ATOM 3234 C C . GLY A 1 405 ? 23.584 9.338 -20.321 1.00 86.88 405 GLY A C 1
ATOM 3235 O O . GLY A 1 405 ? 24.043 8.885 -21.365 1.00 86.88 405 GLY A O 1
ATOM 3236 N N . GLU A 1 406 ? 24.370 9.854 -19.382 1.00 89.00 406 GLU A N 1
ATOM 3237 C CA . GLU A 1 406 ? 25.781 10.174 -19.604 1.00 89.00 406 GLU A CA 1
ATOM 3238 C C . GLU A 1 406 ? 26.659 8.972 -19.968 1.00 89.00 406 GLU A C 1
ATOM 3240 O O . GLU A 1 406 ? 27.462 9.063 -20.903 1.00 89.00 406 GLU A O 1
ATOM 3245 N N . ARG A 1 407 ? 26.535 7.866 -19.225 1.00 93.19 407 ARG A N 1
ATOM 3246 C CA . ARG A 1 407 ? 27.349 6.659 -19.417 1.00 93.19 407 ARG A CA 1
ATOM 3247 C C . ARG A 1 407 ? 26.524 5.409 -19.214 1.00 93.19 407 ARG A C 1
ATOM 3249 O O . ARG A 1 407 ? 25.826 5.295 -18.206 1.00 93.19 407 ARG A O 1
ATOM 3256 N N . CYS A 1 408 ? 26.627 4.470 -20.142 1.00 94.19 408 CYS A N 1
ATOM 3257 C CA . CYS A 1 408 ? 25.873 3.226 -20.082 1.00 94.19 408 CYS A CA 1
ATOM 3258 C C . CYS A 1 408 ? 26.713 2.027 -20.499 1.00 94.19 408 CYS A C 1
ATOM 3260 O O . CYS A 1 408 ? 27.199 1.975 -21.629 1.00 94.19 408 CYS A O 1
ATOM 3262 N N . ASP A 1 409 ? 26.786 1.051 -19.603 1.00 94.88 409 ASP A N 1
ATOM 3263 C CA . ASP A 1 409 ? 27.386 -0.252 -19.842 1.00 94.88 409 ASP A CA 1
ATOM 3264 C C . ASP A 1 409 ? 26.264 -1.286 -19.981 1.00 94.88 409 ASP A C 1
ATOM 3266 O O . ASP A 1 409 ? 25.421 -1.435 -19.098 1.00 94.88 409 ASP A O 1
ATOM 3270 N N . LEU A 1 410 ? 26.252 -2.013 -21.093 1.00 95.50 410 LEU A N 1
ATOM 3271 C CA . LEU A 1 410 ? 25.261 -3.036 -21.416 1.00 95.50 410 LEU A CA 1
ATOM 3272 C C . LEU A 1 410 ? 25.969 -4.351 -21.718 1.00 95.50 410 LEU A C 1
ATOM 3274 O O . LEU A 1 410 ? 26.824 -4.416 -22.607 1.00 95.50 410 LEU A O 1
ATOM 3278 N N . ARG A 1 411 ? 25.611 -5.416 -20.998 1.00 95.81 411 ARG A N 1
ATOM 3279 C CA . ARG A 1 411 ? 26.223 -6.738 -21.176 1.00 95.81 411 ARG A CA 1
ATOM 3280 C C . ARG A 1 411 ? 25.193 -7.857 -21.184 1.00 95.81 411 ARG A C 1
ATOM 3282 O O . ARG A 1 411 ? 24.348 -7.927 -20.295 1.00 95.81 411 ARG A O 1
ATOM 3289 N N . ASN A 1 412 ? 25.353 -8.798 -22.112 1.00 93.81 412 ASN A N 1
ATOM 3290 C CA . ASN A 1 412 ? 24.560 -10.029 -22.197 1.00 93.81 412 ASN A CA 1
ATOM 3291 C C . ASN A 1 412 ? 23.061 -9.742 -22.388 1.00 93.81 412 ASN A C 1
ATOM 3293 O O . ASN A 1 412 ? 22.253 -9.942 -21.477 1.00 93.81 412 ASN A O 1
ATOM 3297 N N . LEU A 1 413 ? 22.696 -9.258 -23.572 1.00 92.44 413 LEU A N 1
ATOM 3298 C CA . LEU A 1 413 ? 21.301 -9.063 -23.961 1.00 92.44 413 LEU A CA 1
ATOM 3299 C C . LEU A 1 413 ? 20.899 -10.142 -24.974 1.00 92.44 413 LEU A C 1
ATOM 3301 O O . LEU A 1 413 ? 21.592 -10.351 -25.971 1.00 92.44 413 LEU A O 1
ATOM 3305 N N . GLY A 1 414 ? 19.817 -10.867 -24.690 1.00 84.44 414 GLY A N 1
ATOM 3306 C CA . GLY A 1 414 ? 19.363 -11.995 -25.501 1.00 84.44 414 GLY A CA 1
ATOM 3307 C C . GLY A 1 414 ? 18.270 -11.647 -26.516 1.00 84.44 414 GLY A C 1
ATOM 3308 O O . GLY A 1 414 ? 17.479 -10.727 -26.337 1.00 84.44 414 GLY A O 1
ATOM 3309 N N . GLY A 1 415 ? 18.165 -12.462 -27.568 1.00 87.12 415 GLY A N 1
ATOM 3310 C CA . GLY A 1 415 ? 16.995 -12.506 -28.449 1.00 87.12 415 GLY A CA 1
ATOM 3311 C C . GLY A 1 415 ? 16.812 -11.289 -29.363 1.00 87.12 415 GLY A C 1
ATOM 3312 O O . GLY A 1 415 ? 17.315 -11.283 -30.483 1.00 87.12 415 GLY A O 1
ATOM 3313 N N . ARG A 1 416 ? 15.976 -10.324 -28.965 1.00 92.19 416 ARG A N 1
ATOM 3314 C CA . ARG A 1 416 ? 15.634 -9.124 -29.744 1.00 92.19 416 ARG A CA 1
ATOM 3315 C C . ARG A 1 416 ? 15.797 -7.870 -28.899 1.00 92.19 416 ARG A C 1
ATOM 3317 O O . ARG A 1 416 ? 15.098 -7.709 -27.897 1.00 92.19 416 ARG A O 1
ATOM 3324 N N . CYS A 1 417 ? 16.633 -6.947 -29.351 1.00 93.38 417 CYS A N 1
ATOM 3325 C CA . CYS A 1 417 ? 16.912 -5.715 -28.621 1.00 93.38 417 CYS A CA 1
ATOM 3326 C C . CYS A 1 417 ? 16.707 -4.486 -29.511 1.00 93.38 417 CYS A C 1
ATOM 3328 O O . CYS A 1 417 ? 17.237 -4.435 -30.617 1.00 93.38 417 CYS A O 1
ATOM 3330 N N . ASP A 1 418 ? 15.963 -3.501 -29.016 1.00 95.19 418 ASP A N 1
ATOM 3331 C CA . ASP A 1 418 ? 15.838 -2.166 -29.610 1.00 95.19 418 ASP A CA 1
ATOM 3332 C C . ASP A 1 418 ? 16.460 -1.159 -28.636 1.00 95.19 418 ASP A C 1
ATOM 3334 O O . ASP A 1 418 ? 16.032 -1.059 -27.485 1.00 95.19 418 ASP A O 1
ATOM 3338 N N . LEU A 1 419 ? 17.512 -0.468 -29.067 1.00 95.81 419 LEU A N 1
ATOM 3339 C CA . LEU A 1 419 ? 18.258 0.496 -28.267 1.00 95.81 419 LEU A CA 1
ATOM 3340 C C . LEU A 1 419 ? 18.242 1.853 -28.959 1.00 95.81 419 LEU A C 1
ATOM 3342 O O . LEU A 1 419 ? 18.738 1.997 -30.078 1.00 95.81 419 LEU A O 1
ATOM 3346 N N . ARG A 1 420 ? 17.708 2.871 -28.279 1.00 96.12 420 ARG A N 1
ATOM 3347 C CA . ARG A 1 420 ? 17.583 4.222 -28.838 1.00 96.12 420 ARG A CA 1
ATOM 3348 C C . ARG A 1 420 ? 18.039 5.303 -27.877 1.00 96.12 420 ARG A C 1
ATOM 3350 O O . ARG A 1 420 ? 17.639 5.313 -26.715 1.00 96.12 420 ARG A O 1
ATOM 3357 N N . ASN A 1 421 ? 18.744 6.295 -28.414 1.00 95.12 421 ASN A N 1
ATOM 3358 C CA . ASN A 1 421 ? 19.129 7.521 -27.711 1.00 95.12 421 ASN A CA 1
ATOM 3359 C C . ASN A 1 421 ? 19.991 7.228 -26.475 1.00 95.12 421 ASN A C 1
ATOM 3361 O O . ASN A 1 421 ? 19.528 7.321 -25.337 1.00 95.12 421 ASN A O 1
ATOM 3365 N N . PHE A 1 422 ? 21.250 6.883 -26.715 1.00 94.00 422 PHE A N 1
ATOM 3366 C CA . PHE A 1 422 ? 22.262 6.721 -25.673 1.00 94.00 422 PHE A CA 1
ATOM 3367 C C . PHE A 1 422 ? 23.193 7.929 -25.691 1.00 94.00 422 PHE A C 1
ATOM 3369 O O . PHE A 1 422 ? 23.627 8.356 -26.763 1.00 94.00 422 PHE A O 1
ATOM 3376 N N . GLY A 1 423 ? 23.456 8.499 -24.515 1.00 86.88 423 GLY A N 1
ATOM 3377 C CA . GLY A 1 423 ? 24.169 9.758 -24.356 1.00 86.88 423 GLY A CA 1
ATOM 3378 C C . GLY A 1 423 ? 25.668 9.654 -24.620 1.00 86.88 423 GLY A C 1
ATOM 3379 O O . GLY A 1 423 ? 26.113 9.126 -25.634 1.00 86.88 423 GLY A O 1
ATOM 3380 N N . MET A 1 424 ? 26.481 10.275 -23.767 1.00 89.56 424 MET A N 1
ATOM 3381 C CA . MET A 1 424 ? 27.849 10.644 -24.146 1.00 89.56 424 MET A CA 1
ATOM 3382 C C . MET A 1 424 ? 28.773 9.453 -24.412 1.00 89.56 424 MET A C 1
ATOM 3384 O O . MET A 1 424 ? 29.588 9.532 -25.337 1.00 89.56 424 MET A O 1
ATOM 3388 N N . SER A 1 425 ? 28.674 8.396 -23.604 1.00 92.19 425 SER A N 1
ATOM 3389 C CA . SER A 1 425 ? 29.528 7.213 -23.706 1.00 92.19 425 SER A CA 1
ATOM 3390 C C . SER A 1 425 ? 28.726 5.930 -23.534 1.00 92.19 425 SER A C 1
ATOM 3392 O O . SER A 1 425 ? 27.934 5.822 -22.597 1.00 92.19 425 SER A O 1
ATOM 3394 N N . CYS A 1 426 ? 28.969 4.947 -24.394 1.00 93.19 426 CYS A N 1
ATOM 3395 C CA . CYS A 1 426 ? 28.285 3.665 -24.329 1.00 93.19 426 CYS A CA 1
ATOM 3396 C C . CYS A 1 426 ? 29.230 2.476 -24.571 1.00 93.19 426 CYS A C 1
ATOM 3398 O O . CYS A 1 426 ? 30.015 2.499 -25.516 1.00 93.19 426 CYS A O 1
ATOM 3400 N N . ASP A 1 427 ? 29.121 1.434 -23.750 1.00 94.38 427 ASP A N 1
ATOM 3401 C CA . ASP A 1 427 ? 29.861 0.175 -23.894 1.00 94.38 427 ASP A CA 1
ATOM 3402 C C . ASP A 1 427 ? 28.857 -0.982 -23.993 1.00 94.38 427 ASP A C 1
ATOM 3404 O O . ASP A 1 427 ? 28.182 -1.324 -23.022 1.00 94.38 427 ASP A O 1
ATOM 3408 N N . LEU A 1 428 ? 28.743 -1.600 -25.168 1.00 94.88 428 LEU A N 1
ATOM 3409 C CA . LEU A 1 428 ? 27.777 -2.659 -25.455 1.00 94.88 428 LEU A CA 1
ATOM 3410 C C . LEU A 1 428 ? 28.514 -3.953 -25.786 1.00 94.88 428 LEU A C 1
ATOM 3412 O O . LEU A 1 428 ? 29.291 -4.011 -26.739 1.00 94.88 428 LEU A O 1
ATOM 3416 N N . ARG A 1 429 ? 28.270 -5.012 -25.007 1.00 95.19 429 ARG A N 1
ATOM 3417 C CA . ARG A 1 429 ? 28.938 -6.307 -25.187 1.00 95.19 429 ARG A CA 1
ATOM 3418 C C . ARG A 1 429 ? 27.964 -7.478 -25.137 1.00 95.19 429 ARG A C 1
ATOM 3420 O O . ARG A 1 429 ? 27.134 -7.554 -24.236 1.00 95.19 429 ARG A O 1
ATOM 3427 N N . ASN A 1 430 ? 28.161 -8.447 -26.027 1.00 93.44 430 ASN A N 1
ATOM 3428 C CA . ASN A 1 430 ? 27.442 -9.725 -26.059 1.00 93.44 430 ASN A CA 1
ATOM 3429 C C . ASN A 1 430 ? 25.931 -9.546 -26.267 1.00 93.44 430 ASN A C 1
ATOM 3431 O O . ASN A 1 430 ? 25.133 -9.645 -25.332 1.00 93.44 430 ASN A O 1
ATOM 3435 N N . PHE A 1 431 ? 25.552 -9.299 -27.512 1.00 92.12 431 PHE A N 1
ATOM 3436 C CA . PHE A 1 431 ? 24.168 -9.154 -27.939 1.00 92.12 431 PHE A CA 1
ATOM 3437 C C . PHE A 1 431 ? 23.792 -10.322 -28.848 1.00 92.12 431 PHE A C 1
ATOM 3439 O O . PHE A 1 431 ? 24.401 -10.523 -29.896 1.00 92.12 431 PHE A O 1
ATOM 3446 N N . GLY A 1 432 ? 22.814 -11.121 -28.432 1.00 83.50 432 GLY A N 1
ATOM 3447 C CA . GLY A 1 432 ? 22.332 -12.274 -29.188 1.00 83.50 432 GLY A CA 1
ATOM 3448 C C . GLY A 1 432 ? 21.171 -11.928 -30.122 1.00 83.50 432 GLY A C 1
ATOM 3449 O O . GLY A 1 432 ? 20.375 -11.040 -29.834 1.00 83.50 432 GLY A O 1
ATOM 3450 N N . GLY A 1 433 ? 21.033 -12.690 -31.209 1.00 88.19 433 GLY A N 1
ATOM 3451 C CA . GLY A 1 433 ? 19.877 -12.625 -32.107 1.00 88.19 433 GLY A CA 1
ATOM 3452 C C . GLY A 1 433 ? 19.815 -11.356 -32.964 1.00 88.19 433 GLY A C 1
ATOM 3453 O O . GLY A 1 433 ? 20.685 -11.153 -33.809 1.00 88.19 433 GLY A O 1
ATOM 3454 N N . MET A 1 434 ? 18.752 -10.560 -32.809 1.00 91.62 434 MET A N 1
ATOM 3455 C CA . MET A 1 434 ? 18.459 -9.383 -33.636 1.00 91.62 434 MET A CA 1
ATOM 3456 C C . MET A 1 434 ? 18.547 -8.084 -32.837 1.00 91.62 434 MET A C 1
ATOM 3458 O O . MET A 1 434 ? 17.874 -7.935 -31.815 1.00 91.62 434 MET A O 1
ATOM 3462 N N . CYS A 1 435 ? 19.307 -7.114 -33.332 1.00 92.56 435 CYS A N 1
ATOM 3463 C CA . CYS A 1 435 ? 19.512 -5.843 -32.645 1.00 92.56 435 CYS A CA 1
ATOM 3464 C C . CYS A 1 435 ? 19.262 -4.646 -33.571 1.00 92.56 435 CYS A C 1
ATOM 3466 O O . CYS A 1 435 ? 19.790 -4.603 -34.678 1.00 92.56 435 CYS A O 1
ATOM 3468 N N . ASP A 1 436 ? 18.480 -3.673 -33.103 1.00 94.38 436 ASP A N 1
ATOM 3469 C CA . ASP A 1 436 ? 18.301 -2.358 -33.733 1.00 94.38 436 ASP A CA 1
ATOM 3470 C C . ASP A 1 436 ? 18.858 -1.291 -32.786 1.00 94.38 436 ASP A C 1
ATOM 3472 O O . ASP A 1 436 ? 18.431 -1.179 -31.635 1.00 94.38 436 ASP A O 1
ATOM 3476 N N . LEU A 1 437 ? 19.873 -0.566 -33.240 1.00 95.19 437 LEU A N 1
ATOM 3477 C CA . LEU A 1 437 ? 20.637 0.394 -32.459 1.00 95.19 437 LEU A CA 1
ATOM 3478 C C . LEU A 1 437 ? 20.595 1.748 -33.165 1.00 95.19 437 LEU A C 1
ATOM 3480 O O . LEU A 1 437 ? 21.131 1.901 -34.263 1.00 95.19 437 LEU A O 1
ATOM 3484 N N . ARG A 1 438 ? 20.002 2.758 -32.518 1.00 95.44 438 ARG A N 1
ATOM 3485 C CA . ARG A 1 438 ? 19.851 4.101 -33.093 1.00 95.44 438 ARG A CA 1
ATOM 3486 C C . ARG A 1 438 ? 20.265 5.216 -32.147 1.00 95.44 438 ARG A C 1
ATOM 3488 O O . ARG A 1 438 ? 19.865 5.235 -30.987 1.00 95.44 438 ARG A O 1
ATOM 3495 N N . ASN A 1 439 ? 20.928 6.229 -32.699 1.00 94.38 439 ASN A N 1
ATOM 3496 C CA . ASN A 1 439 ? 21.265 7.483 -32.018 1.00 94.38 439 ASN A CA 1
ATOM 3497 C C . ASN A 1 439 ? 22.147 7.254 -30.786 1.00 94.38 439 ASN A C 1
ATOM 3499 O O . ASN A 1 439 ? 21.697 7.306 -29.639 1.00 94.38 439 ASN A O 1
ATOM 3503 N N . PHE A 1 440 ? 23.423 7.023 -31.047 1.00 93.06 440 PHE A N 1
ATOM 3504 C CA . PHE A 1 440 ? 24.444 6.834 -30.031 1.00 93.06 440 PHE A CA 1
ATOM 3505 C C . PHE A 1 440 ? 25.387 8.036 -30.024 1.00 93.06 440 PHE A C 1
ATOM 3507 O O . PHE A 1 440 ? 25.820 8.490 -31.086 1.00 93.06 440 PHE A O 1
ATOM 3514 N N . GLY A 1 441 ? 25.658 8.586 -28.838 1.00 87.25 441 GLY A N 1
ATOM 3515 C CA . GLY A 1 441 ? 26.378 9.846 -28.683 1.00 87.25 441 GLY A CA 1
ATOM 3516 C C . GLY A 1 441 ? 27.876 9.764 -28.974 1.00 87.25 441 GLY A C 1
ATOM 3517 O O . GLY A 1 441 ? 28.331 9.144 -29.929 1.00 87.25 441 GLY A O 1
ATOM 3518 N N . MET A 1 442 ? 28.680 10.507 -28.215 1.00 89.25 442 MET A N 1
ATOM 3519 C CA . MET A 1 442 ? 30.030 10.879 -28.655 1.00 89.25 442 MET A CA 1
ATOM 3520 C C . MET A 1 442 ? 31.004 9.708 -28.801 1.00 89.25 442 MET A C 1
ATOM 3522 O O . MET A 1 442 ? 31.854 9.761 -29.696 1.00 89.25 442 MET A O 1
ATOM 3526 N N . ARG A 1 443 ? 30.935 8.718 -27.906 1.00 92.56 443 ARG A N 1
ATOM 3527 C CA . ARG A 1 443 ? 31.845 7.569 -27.867 1.00 92.56 443 ARG A CA 1
ATOM 3528 C C . ARG A 1 443 ? 31.064 6.287 -27.665 1.00 92.56 443 ARG A C 1
ATOM 3530 O O . ARG A 1 443 ? 30.314 6.199 -26.700 1.00 92.56 443 ARG A O 1
ATOM 3537 N N . CYS A 1 444 ? 31.293 5.299 -28.518 1.00 92.25 444 CYS A N 1
ATOM 3538 C CA . CYS A 1 444 ? 30.660 3.999 -28.365 1.00 92.25 444 CYS A CA 1
ATOM 3539 C C . CYS A 1 444 ? 31.589 2.843 -28.726 1.00 92.25 444 CYS A C 1
ATOM 3541 O O . CYS A 1 444 ? 32.271 2.899 -29.749 1.00 92.25 444 CYS A O 1
ATOM 3543 N N . ASP A 1 445 ? 31.590 1.809 -27.889 1.00 93.44 445 ASP A N 1
ATOM 3544 C CA . ASP A 1 445 ? 32.285 0.539 -28.110 1.00 93.44 445 ASP A CA 1
ATOM 3545 C C . ASP A 1 445 ? 31.250 -0.590 -28.176 1.00 93.44 445 ASP A C 1
ATOM 3547 O O . ASP A 1 445 ? 30.519 -0.843 -27.217 1.00 93.44 445 ASP A O 1
ATOM 3551 N N . LEU A 1 446 ? 31.160 -1.245 -29.329 1.00 94.12 446 LEU A N 1
ATOM 3552 C CA . LEU A 1 446 ? 30.233 -2.332 -29.613 1.00 94.12 446 LEU A CA 1
ATOM 3553 C C . LEU A 1 446 ? 31.026 -3.615 -29.860 1.00 94.12 446 LEU A C 1
ATOM 3555 O O . LEU A 1 446 ? 31.831 -3.678 -30.791 1.00 94.12 446 LEU A O 1
ATOM 3559 N N . ARG A 1 447 ? 30.786 -4.666 -29.071 1.00 94.50 447 ARG A N 1
ATOM 3560 C CA . ARG A 1 447 ? 31.481 -5.953 -29.225 1.00 94.50 447 ARG A CA 1
ATOM 3561 C C . ARG A 1 447 ? 30.543 -7.147 -29.162 1.00 94.50 447 ARG A C 1
ATOM 3563 O O . ARG A 1 447 ? 29.728 -7.240 -28.248 1.00 94.50 447 ARG A O 1
ATOM 3570 N N . ASN A 1 448 ? 30.777 -8.121 -30.037 1.00 92.50 448 ASN A N 1
ATOM 3571 C CA . ASN A 1 448 ? 30.116 -9.430 -30.043 1.00 92.50 448 ASN A CA 1
ATOM 3572 C C . ASN A 1 448 ? 28.600 -9.315 -30.238 1.00 92.50 448 ASN A C 1
ATOM 3574 O O . ASN A 1 448 ? 27.829 -9.364 -29.277 1.00 92.50 448 ASN A O 1
ATOM 3578 N N . PHE A 1 449 ? 28.189 -9.181 -31.490 1.00 92.00 449 PHE A N 1
ATOM 3579 C CA . PHE A 1 449 ? 26.791 -9.095 -31.885 1.00 92.00 449 PHE A CA 1
ATOM 3580 C C . PHE A 1 449 ? 26.402 -10.277 -32.780 1.00 92.00 449 PHE A C 1
ATOM 3582 O O . PHE A 1 449 ? 27.204 -10.752 -33.585 1.00 92.00 449 PHE A O 1
ATOM 3589 N N . GLY A 1 450 ? 25.179 -10.766 -32.570 1.00 84.81 450 GLY A N 1
ATOM 3590 C CA . GLY A 1 450 ? 24.636 -11.996 -33.137 1.00 84.81 450 GLY A CA 1
ATOM 3591 C C . GLY A 1 450 ? 24.227 -11.898 -34.605 1.00 84.81 450 GLY A C 1
ATOM 3592 O O . GLY A 1 450 ? 24.921 -11.316 -35.420 1.00 84.81 450 GLY A O 1
ATOM 3593 N N . GLU A 1 451 ? 23.110 -12.536 -34.948 1.00 85.19 451 GLU A N 1
ATOM 3594 C CA . GLU A 1 451 ? 22.747 -12.894 -36.323 1.00 85.19 451 GLU A CA 1
ATOM 3595 C C . GLU A 1 451 ? 22.332 -11.723 -37.216 1.00 85.19 451 GLU A C 1
ATOM 3597 O O . GLU A 1 451 ? 22.564 -11.783 -38.424 1.00 85.19 451 GLU A O 1
ATOM 3602 N N . LYS A 1 452 ? 21.653 -10.702 -36.674 1.00 90.94 452 LYS A N 1
ATOM 3603 C CA . LYS A 1 452 ? 21.217 -9.540 -37.465 1.00 90.94 452 LYS A CA 1
ATOM 3604 C C . LYS A 1 452 ? 21.332 -8.243 -36.687 1.00 90.94 452 LYS A C 1
ATOM 3606 O O . LYS A 1 452 ? 20.772 -8.133 -35.598 1.00 90.94 452 LYS A O 1
ATOM 3611 N N . CYS A 1 453 ? 21.978 -7.247 -37.273 1.00 91.44 453 CYS A N 1
ATOM 3612 C CA . CYS A 1 453 ? 22.186 -5.950 -36.639 1.00 91.44 453 CYS A CA 1
ATOM 3613 C C . CYS A 1 453 ? 21.879 -4.796 -37.594 1.00 91.44 453 CYS A C 1
ATOM 3615 O O . CYS A 1 453 ? 22.400 -4.759 -38.704 1.00 91.44 453 CYS A O 1
ATOM 3617 N N . ASP A 1 454 ? 21.071 -3.843 -37.137 1.00 93.44 454 ASP A N 1
ATOM 3618 C CA . ASP A 1 454 ? 20.857 -2.546 -37.784 1.00 93.44 454 ASP A CA 1
ATOM 3619 C C . ASP A 1 454 ? 21.409 -1.453 -36.862 1.00 93.44 454 ASP A C 1
ATOM 3621 O O . ASP A 1 454 ? 20.997 -1.325 -35.708 1.00 93.44 454 ASP A O 1
ATOM 3625 N N . LEU A 1 455 ? 22.393 -0.706 -37.351 1.00 93.69 455 LEU A N 1
ATOM 3626 C CA . LEU A 1 455 ? 23.160 0.289 -36.614 1.00 93.69 455 LEU A CA 1
ATOM 3627 C C . LEU A 1 455 ? 23.030 1.635 -37.325 1.00 93.69 455 LEU A C 1
ATOM 3629 O O . LEU A 1 455 ? 23.536 1.804 -38.435 1.00 93.69 455 LEU A O 1
ATOM 3633 N N . ARG A 1 456 ? 22.395 2.623 -36.686 1.00 94.38 456 ARG A N 1
ATOM 3634 C CA . ARG A 1 456 ? 22.166 3.946 -37.284 1.00 94.38 456 ARG A CA 1
ATOM 3635 C C . ARG A 1 456 ? 22.549 5.098 -36.369 1.00 94.38 456 ARG A C 1
ATOM 3637 O O . ARG A 1 456 ? 22.173 5.126 -35.200 1.00 94.38 456 ARG A O 1
ATOM 3644 N N . ASN A 1 457 ? 23.157 6.126 -36.955 1.00 93.25 457 ASN A N 1
ATOM 3645 C CA . ASN A 1 457 ? 23.451 7.409 -36.307 1.00 93.25 457 ASN A CA 1
ATOM 3646 C C . ASN A 1 457 ? 24.360 7.243 -35.083 1.00 93.25 457 ASN A C 1
ATOM 3648 O O . ASN A 1 457 ? 23.928 7.331 -33.931 1.00 93.25 457 ASN A O 1
ATOM 3652 N N . PHE A 1 458 ? 25.632 7.019 -35.364 1.00 92.19 458 PHE A N 1
ATOM 3653 C CA . PHE A 1 458 ? 26.681 6.858 -34.372 1.00 92.19 458 PHE A CA 1
ATOM 3654 C C . PHE A 1 458 ? 27.575 8.097 -34.360 1.00 92.19 458 PHE A C 1
ATOM 3656 O O . PHE A 1 458 ? 27.926 8.622 -35.418 1.00 92.19 458 PHE A O 1
ATOM 3663 N N . GLY A 1 459 ? 27.892 8.610 -33.168 1.00 85.69 459 GLY A N 1
ATOM 3664 C CA . GLY A 1 459 ? 28.573 9.891 -33.012 1.00 85.69 459 GLY A CA 1
ATOM 3665 C C . GLY A 1 459 ? 30.057 9.884 -33.383 1.00 85.69 459 GLY A C 1
ATOM 3666 O O . GLY A 1 459 ? 30.504 9.279 -34.350 1.00 85.69 459 GLY A O 1
ATOM 3667 N N . LYS A 1 460 ? 30.852 10.681 -32.665 1.00 87.75 460 LYS A N 1
ATOM 3668 C CA . LYS A 1 460 ? 32.183 11.100 -33.139 1.00 87.75 460 LYS A CA 1
ATOM 3669 C C . LYS A 1 460 ? 33.228 9.984 -33.167 1.00 87.75 460 LYS A C 1
ATOM 3671 O O . LYS A 1 460 ? 34.152 10.085 -33.972 1.00 87.75 460 LYS A O 1
ATOM 3676 N N . ARG A 1 461 ? 33.158 9.011 -32.256 1.00 91.12 461 ARG A N 1
ATOM 3677 C CA . ARG A 1 461 ? 34.139 7.924 -32.130 1.00 91.12 461 ARG A CA 1
ATOM 3678 C C . ARG A 1 461 ? 33.440 6.603 -31.875 1.00 91.12 461 ARG A C 1
ATOM 3680 O O . ARG A 1 461 ? 32.773 6.466 -30.849 1.00 91.12 461 ARG A O 1
ATOM 3687 N N . CYS A 1 462 ? 33.634 5.641 -32.765 1.00 90.62 462 CYS A N 1
ATOM 3688 C CA . CYS A 1 462 ? 32.992 4.339 -32.649 1.00 90.62 462 CYS A CA 1
ATOM 3689 C C . CYS A 1 462 ? 33.982 3.206 -32.899 1.00 90.62 462 CYS A C 1
ATOM 3691 O O . CYS A 1 462 ? 34.665 3.193 -33.921 1.00 90.62 462 CYS A O 1
ATOM 3693 N N . GLU A 1 463 ? 34.031 2.257 -31.972 1.00 92.00 463 GLU A N 1
ATOM 3694 C CA . GLU A 1 463 ? 34.700 0.971 -32.153 1.00 92.00 463 GLU A CA 1
ATOM 3695 C C . GLU A 1 463 ? 33.622 -0.107 -32.255 1.00 92.00 463 GLU A C 1
ATOM 3697 O O . GLU A 1 463 ? 32.751 -0.199 -31.393 1.00 92.00 463 GLU A O 1
ATOM 3702 N N . VAL A 1 464 ? 33.651 -0.903 -33.319 1.00 92.31 464 VAL A N 1
ATOM 3703 C CA . VAL A 1 464 ? 32.649 -1.943 -33.573 1.00 92.31 464 VAL A CA 1
ATOM 3704 C C . VAL A 1 464 ? 33.377 -3.220 -33.961 1.00 92.31 464 VAL A C 1
ATOM 3706 O O . VAL A 1 464 ? 34.114 -3.253 -34.947 1.00 92.31 464 VAL A O 1
ATOM 3709 N N . ARG A 1 465 ? 33.227 -4.273 -33.158 1.00 93.31 465 ARG A N 1
ATOM 3710 C CA . ARG A 1 465 ? 33.984 -5.517 -33.324 1.00 93.31 465 ARG A CA 1
ATOM 3711 C C . ARG A 1 465 ? 33.107 -6.754 -33.206 1.00 93.31 465 ARG A C 1
ATOM 3713 O O . ARG A 1 465 ? 32.260 -6.829 -32.320 1.00 93.31 465 ARG A O 1
ATOM 3720 N N . ASN A 1 466 ? 33.415 -7.765 -34.015 1.00 90.75 466 ASN A N 1
ATOM 3721 C CA . ASN A 1 466 ? 32.837 -9.111 -33.945 1.00 90.75 466 ASN A CA 1
ATOM 3722 C C . ASN A 1 466 ? 31.315 -9.108 -34.151 1.00 90.75 466 ASN A C 1
ATOM 3724 O O . ASN A 1 466 ? 30.545 -9.220 -33.195 1.00 90.75 466 ASN A O 1
ATOM 3728 N N . PHE A 1 467 ? 30.891 -8.985 -35.402 1.00 90.50 467 PHE A N 1
ATOM 3729 C CA . PHE A 1 467 ? 29.485 -9.021 -35.796 1.00 90.50 467 PHE A CA 1
ATOM 3730 C C . PHE A 1 467 ? 29.236 -10.222 -36.707 1.00 90.50 467 PHE A C 1
ATOM 3732 O O . PHE A 1 467 ? 29.972 -10.433 -37.673 1.00 90.50 467 PHE A O 1
ATOM 3739 N N . GLY A 1 468 ? 28.230 -11.030 -36.380 1.00 81.50 468 GLY A N 1
ATOM 3740 C CA . GLY A 1 468 ? 27.834 -12.190 -37.173 1.00 81.50 468 GLY A CA 1
ATOM 3741 C C . GLY A 1 468 ? 26.709 -11.892 -38.169 1.00 81.50 468 GLY A C 1
ATOM 3742 O O . GLY A 1 468 ? 25.972 -10.919 -38.045 1.00 81.50 468 GLY A O 1
ATOM 3743 N N . GLY A 1 469 ? 26.539 -12.784 -39.145 1.00 86.25 469 GLY A N 1
ATOM 3744 C CA . GLY A 1 469 ? 25.335 -12.849 -39.975 1.00 86.25 469 GLY A CA 1
ATOM 3745 C C . GLY A 1 469 ? 25.109 -11.654 -40.909 1.00 86.25 469 GLY A C 1
ATOM 3746 O O . GLY A 1 469 ? 25.777 -11.540 -41.930 1.00 86.25 469 GLY A O 1
ATOM 3747 N N . MET A 1 470 ? 24.082 -10.841 -40.651 1.00 89.50 470 MET A N 1
ATOM 3748 C CA . MET A 1 470 ? 23.668 -9.727 -41.516 1.00 89.50 470 MET A CA 1
ATOM 3749 C C . MET A 1 470 ? 23.742 -8.391 -40.787 1.00 89.50 470 MET A C 1
ATOM 3751 O O . MET A 1 470 ? 23.072 -8.200 -39.773 1.00 89.50 470 MET A O 1
ATOM 3755 N N . CYS A 1 471 ? 24.492 -7.443 -41.339 1.00 90.81 471 CYS A N 1
ATOM 3756 C CA . CYS A 1 471 ? 24.704 -6.139 -40.722 1.00 90.81 471 CYS A CA 1
ATOM 3757 C C . CYS A 1 471 ? 24.367 -4.992 -41.682 1.00 90.81 471 CYS A C 1
ATOM 3759 O O . CYS A 1 471 ? 24.859 -4.963 -42.807 1.00 90.81 471 CYS A O 1
ATOM 3761 N N . ASP A 1 472 ? 23.567 -4.031 -41.223 1.00 92.25 472 ASP A N 1
ATOM 3762 C CA . ASP A 1 472 ? 23.309 -2.754 -41.900 1.00 92.25 472 ASP A CA 1
ATOM 3763 C C . ASP A 1 472 ? 23.836 -1.618 -41.013 1.00 92.25 472 ASP A C 1
ATOM 3765 O O . ASP A 1 472 ? 23.382 -1.438 -39.882 1.00 92.25 472 ASP A O 1
ATOM 3769 N N . LEU A 1 473 ? 24.853 -0.900 -41.487 1.00 92.94 473 LEU A N 1
ATOM 3770 C CA . LEU A 1 473 ? 25.538 0.165 -40.762 1.00 92.94 473 LEU A CA 1
ATOM 3771 C C . LEU A 1 473 ? 25.375 1.481 -41.516 1.00 92.94 473 LEU A C 1
ATOM 3773 O O . LEU A 1 473 ? 25.875 1.636 -42.631 1.00 92.94 473 LEU A O 1
ATOM 3777 N N . ARG A 1 474 ? 24.728 2.470 -40.890 1.00 93.06 474 ARG A N 1
ATOM 3778 C CA . ARG A 1 474 ? 24.455 3.773 -41.508 1.00 93.06 474 ARG A CA 1
ATOM 3779 C C . ARG A 1 474 ? 24.814 4.951 -40.616 1.00 93.06 474 ARG A C 1
ATOM 3781 O O . ARG A 1 474 ? 24.464 4.983 -39.438 1.00 93.06 474 ARG A O 1
ATOM 3788 N N . ASN A 1 475 ? 25.376 5.991 -41.226 1.00 91.50 475 ASN A N 1
ATOM 3789 C CA . ASN A 1 475 ? 25.624 7.294 -40.598 1.00 91.50 475 ASN A CA 1
ATOM 3790 C C . ASN A 1 475 ? 26.543 7.182 -39.375 1.00 91.50 475 ASN A C 1
ATOM 3792 O O . ASN A 1 475 ? 26.133 7.395 -38.231 1.00 91.50 475 ASN A O 1
ATOM 3796 N N . PHE A 1 476 ? 27.795 6.844 -39.640 1.00 89.94 476 PHE A N 1
ATOM 3797 C CA . PHE A 1 476 ? 28.851 6.761 -38.644 1.00 89.94 476 PHE A CA 1
ATOM 3798 C C . PHE A 1 476 ? 29.703 8.031 -38.700 1.00 89.94 476 PHE A C 1
ATOM 3800 O O . PHE A 1 476 ? 30.176 8.420 -39.766 1.00 89.94 476 PHE A O 1
ATOM 3807 N N . GLY A 1 477 ? 29.839 8.722 -37.567 1.00 82.25 477 GLY A N 1
ATOM 3808 C CA . GLY A 1 477 ? 30.486 10.027 -37.479 1.00 82.25 477 GLY A CA 1
ATOM 3809 C C . GLY A 1 477 ? 32.017 9.995 -37.564 1.00 82.25 477 GLY A C 1
ATOM 3810 O O . GLY A 1 477 ? 32.627 9.115 -38.153 1.00 82.25 477 GLY A O 1
ATOM 3811 N N . GLY A 1 478 ? 32.652 11.033 -37.013 1.00 84.81 478 GLY A N 1
ATOM 3812 C CA . GLY A 1 478 ? 34.023 11.456 -37.334 1.00 84.81 478 GLY A CA 1
ATOM 3813 C C . GLY A 1 478 ? 35.115 10.382 -37.464 1.00 84.81 478 GLY A C 1
ATOM 3814 O O . GLY A 1 478 ? 35.909 10.481 -38.398 1.00 84.81 478 GLY A O 1
ATOM 3815 N N . MET A 1 479 ? 35.206 9.420 -36.542 1.00 89.56 479 MET A N 1
ATOM 3816 C CA . MET A 1 479 ? 36.221 8.358 -36.557 1.00 89.56 479 MET A CA 1
ATOM 3817 C C . MET A 1 479 ? 35.615 7.001 -36.208 1.00 89.56 479 MET A C 1
ATOM 3819 O O . MET A 1 479 ? 35.000 6.861 -35.146 1.00 89.56 479 MET A O 1
ATOM 3823 N N . CYS A 1 480 ? 35.825 5.996 -37.056 1.00 90.50 480 CYS A N 1
ATOM 3824 C CA . CYS A 1 480 ? 35.274 4.655 -36.853 1.00 90.50 480 CYS A CA 1
ATOM 3825 C C . CYS A 1 480 ? 36.309 3.552 -37.103 1.00 90.50 480 CYS A C 1
ATOM 3827 O O . CYS A 1 480 ? 37.046 3.607 -38.084 1.00 90.50 480 CYS A O 1
ATOM 3829 N N . ASP A 1 481 ? 36.345 2.556 -36.218 1.00 91.44 481 ASP A N 1
ATOM 3830 C CA . ASP A 1 481 ? 37.146 1.331 -36.345 1.00 91.44 481 ASP A CA 1
ATOM 3831 C C . ASP A 1 481 ? 36.192 0.129 -36.335 1.00 91.44 481 ASP A C 1
ATOM 3833 O O . ASP A 1 481 ? 35.578 -0.173 -35.306 1.00 91.44 481 ASP A O 1
ATOM 3837 N N . LEU A 1 482 ? 36.036 -0.520 -37.488 1.00 92.19 482 LEU A N 1
ATOM 3838 C CA . LEU A 1 482 ? 35.170 -1.678 -37.685 1.00 92.19 482 LEU A CA 1
ATOM 3839 C C . LEU A 1 482 ? 36.028 -2.924 -37.932 1.00 92.19 482 LEU A C 1
ATOM 3841 O O . LEU A 1 482 ? 36.799 -2.971 -38.892 1.00 92.19 482 LEU A O 1
ATOM 3845 N N . ARG A 1 483 ? 35.884 -3.964 -37.102 1.00 92.69 483 ARG A N 1
ATOM 3846 C CA . ARG A 1 483 ? 36.653 -5.210 -37.257 1.00 92.69 483 ARG A CA 1
ATOM 3847 C C . ARG A 1 483 ? 35.809 -6.468 -37.143 1.00 92.69 483 ARG A C 1
ATOM 3849 O O . ARG A 1 483 ? 34.970 -6.568 -36.254 1.00 92.69 483 ARG A O 1
ATOM 3856 N N . ASN A 1 484 ? 36.156 -7.479 -37.935 1.00 91.00 484 ASN A N 1
ATOM 3857 C CA . ASN A 1 484 ? 35.611 -8.837 -37.850 1.00 91.00 484 ASN A CA 1
ATOM 3858 C C . ASN A 1 484 ? 34.089 -8.866 -38.054 1.00 91.00 484 ASN A C 1
ATOM 3860 O O . ASN A 1 484 ? 33.320 -9.053 -37.108 1.00 91.00 484 ASN A O 1
ATOM 3864 N N . PHE A 1 485 ? 33.669 -8.689 -39.297 1.00 89.44 485 PHE A N 1
ATOM 3865 C CA . PHE A 1 485 ? 32.276 -8.818 -39.708 1.00 89.44 485 PHE A CA 1
ATOM 3866 C C . PHE A 1 485 ? 32.125 -10.083 -40.545 1.00 89.44 485 PHE A C 1
ATOM 3868 O O . PHE A 1 485 ? 32.881 -10.293 -41.489 1.00 89.44 485 PHE A O 1
ATOM 3875 N N . GLY A 1 486 ? 31.184 -10.950 -40.187 1.00 81.75 486 GLY A N 1
ATOM 3876 C CA . GLY A 1 486 ? 30.860 -12.155 -40.947 1.00 81.75 486 GLY A CA 1
ATOM 3877 C C . GLY A 1 486 ? 29.572 -11.993 -41.750 1.00 81.75 486 GLY A C 1
ATOM 3878 O O . GLY A 1 486 ? 28.668 -11.282 -41.328 1.00 81.75 486 GLY A O 1
ATOM 3879 N N . GLY A 1 487 ? 29.464 -12.718 -42.866 1.00 86.06 487 GLY A N 1
ATOM 3880 C CA . GLY A 1 487 ? 28.228 -12.848 -43.641 1.00 86.06 487 GLY A CA 1
ATOM 3881 C C . GLY A 1 487 ? 27.982 -11.716 -44.643 1.00 86.06 487 GLY A C 1
ATOM 3882 O O . GLY A 1 487 ? 28.748 -11.569 -45.589 1.00 86.06 487 GLY A O 1
ATOM 3883 N N . MET A 1 488 ? 26.868 -10.992 -44.521 1.00 88.56 488 MET A N 1
ATOM 3884 C CA . MET A 1 488 ? 26.493 -9.910 -45.444 1.00 88.56 488 MET A CA 1
ATOM 3885 C C . MET A 1 488 ? 26.498 -8.564 -44.732 1.00 88.56 488 MET A C 1
ATOM 3887 O O . MET A 1 488 ? 25.888 -8.426 -43.672 1.00 88.56 488 MET A O 1
ATOM 3891 N N . CYS A 1 489 ? 27.151 -7.565 -45.320 1.00 89.56 489 CYS A N 1
ATOM 3892 C CA . CYS A 1 489 ? 27.273 -6.236 -44.727 1.00 89.56 489 CYS A CA 1
ATOM 3893 C C . CYS A 1 489 ? 26.920 -5.128 -45.730 1.00 89.56 489 CYS A C 1
ATOM 3895 O O . CYS A 1 489 ? 27.482 -5.078 -46.821 1.00 89.56 489 CYS A O 1
ATOM 3897 N N . ASP A 1 490 ? 26.028 -4.217 -45.340 1.00 90.81 490 ASP A N 1
ATOM 3898 C CA . ASP A 1 490 ? 25.735 -2.963 -46.051 1.00 90.81 490 ASP A CA 1
ATOM 3899 C C . ASP A 1 490 ? 26.216 -1.792 -45.184 1.00 90.81 490 ASP A C 1
ATOM 3901 O O . ASP A 1 490 ? 25.787 -1.637 -44.040 1.00 90.81 490 ASP A O 1
ATOM 3905 N N . LEU A 1 491 ? 27.159 -1.005 -45.696 1.00 91.25 491 LEU A N 1
ATOM 3906 C CA . LEU A 1 491 ? 27.808 0.093 -44.988 1.00 91.25 491 LEU A CA 1
ATOM 3907 C C . LEU A 1 491 ? 27.605 1.392 -45.763 1.00 91.25 491 LEU A C 1
ATOM 3909 O O . LEU A 1 491 ? 28.089 1.538 -46.887 1.00 91.25 491 LEU A O 1
ATOM 3913 N N . ARG A 1 492 ? 26.939 2.377 -45.150 1.00 91.69 492 ARG A N 1
ATOM 3914 C CA . ARG A 1 492 ? 26.637 3.664 -45.792 1.00 91.69 492 ARG A CA 1
ATOM 3915 C C . ARG A 1 492 ? 26.950 4.868 -44.916 1.00 91.69 492 ARG A C 1
ATOM 3917 O O . ARG A 1 492 ? 26.567 4.913 -43.750 1.00 91.69 492 ARG A O 1
ATOM 3924 N N . ASN A 1 493 ? 27.504 5.909 -45.531 1.00 90.00 493 ASN A N 1
ATOM 3925 C CA . ASN A 1 493 ? 27.722 7.227 -44.924 1.00 90.00 493 ASN A CA 1
ATOM 3926 C C . ASN A 1 493 ? 28.639 7.160 -43.697 1.00 90.00 493 ASN A C 1
ATOM 3928 O O . ASN A 1 493 ? 28.199 7.213 -42.545 1.00 90.00 493 ASN A O 1
ATOM 3932 N N . PHE A 1 494 ? 29.928 7.067 -43.974 1.00 88.31 494 PHE A N 1
ATOM 3933 C CA . PHE A 1 494 ? 30.986 6.995 -42.983 1.00 88.31 494 PHE A CA 1
ATOM 3934 C C . PHE A 1 494 ? 31.790 8.296 -42.974 1.00 88.31 494 PHE A C 1
ATOM 3936 O O . PHE A 1 494 ? 32.113 8.842 -44.029 1.00 88.31 494 PHE A O 1
ATOM 3943 N N . GLY A 1 495 ? 32.059 8.817 -41.775 1.00 83.62 495 GLY A N 1
ATOM 3944 C CA . GLY A 1 495 ? 32.636 10.136 -41.546 1.00 83.62 495 GLY A CA 1
ATOM 3945 C C . GLY A 1 495 ? 34.104 10.271 -41.951 1.00 83.62 495 GLY A C 1
ATOM 3946 O O . GLY A 1 495 ? 34.629 9.545 -42.788 1.00 83.62 495 GLY A O 1
ATOM 3947 N N . MET A 1 496 ? 34.783 11.253 -41.356 1.00 84.25 496 MET A N 1
ATOM 3948 C CA . MET A 1 496 ? 36.092 11.736 -41.818 1.00 84.25 496 MET A CA 1
ATOM 3949 C C . MET A 1 496 ? 37.179 10.656 -41.904 1.00 84.25 496 MET A C 1
ATOM 3951 O O . MET A 1 496 ? 38.017 10.727 -42.805 1.00 84.25 496 MET A O 1
ATOM 3955 N N . ARG A 1 497 ? 37.223 9.705 -40.958 1.00 88.19 497 ARG A N 1
ATOM 3956 C CA . ARG A 1 497 ? 38.237 8.640 -40.932 1.00 88.19 497 ARG A CA 1
ATOM 3957 C C . ARG A 1 497 ? 37.654 7.288 -40.562 1.00 88.19 497 ARG A C 1
ATOM 3959 O O . ARG A 1 497 ? 37.069 7.163 -39.487 1.00 88.19 497 ARG A O 1
ATOM 3966 N N . CYS A 1 498 ? 37.904 6.276 -41.384 1.00 87.69 498 CYS A N 1
ATOM 3967 C CA . CYS A 1 498 ? 37.423 4.923 -41.124 1.00 87.69 498 CYS A CA 1
ATOM 3968 C C . CYS A 1 498 ? 38.516 3.871 -41.343 1.00 87.69 498 CYS A C 1
ATOM 3970 O O . CYS A 1 498 ? 39.236 3.927 -42.335 1.00 87.69 498 CYS A O 1
ATOM 3972 N N . ASP A 1 499 ? 38.631 2.921 -40.417 1.00 89.25 499 ASP A N 1
ATOM 3973 C CA . ASP A 1 499 ? 39.487 1.732 -40.522 1.00 89.25 499 ASP A CA 1
ATOM 3974 C C . ASP A 1 499 ? 38.582 0.495 -40.485 1.00 89.25 499 ASP A C 1
ATOM 3976 O O . ASP A 1 499 ? 37.840 0.295 -39.520 1.00 89.25 499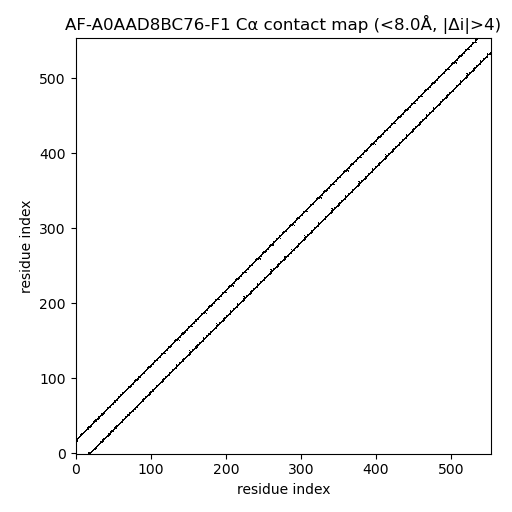 ASP A O 1
ATOM 3980 N N . LEU A 1 500 ? 38.559 -0.273 -41.573 1.00 90.19 500 LEU A N 1
ATOM 3981 C CA . LEU A 1 500 ? 37.698 -1.436 -41.755 1.00 90.19 500 LEU A CA 1
ATOM 3982 C C . LEU A 1 500 ? 38.570 -2.659 -42.024 1.00 90.19 500 LEU A C 1
ATOM 3984 O O . LEU A 1 500 ? 39.291 -2.711 -43.023 1.00 90.19 500 LEU A O 1
ATOM 3988 N N . ARG A 1 501 ? 38.482 -3.670 -41.153 1.00 90.81 501 ARG A N 1
ATOM 3989 C CA . ARG A 1 501 ? 39.298 -4.887 -41.257 1.00 90.81 501 ARG A CA 1
ATOM 3990 C C . ARG A 1 501 ? 38.484 -6.161 -41.109 1.00 90.81 501 ARG A C 1
ATOM 3992 O O . ARG A 1 501 ? 37.672 -6.274 -40.193 1.00 90.81 501 ARG A O 1
ATOM 3999 N N . ASN A 1 502 ? 38.818 -7.169 -41.910 1.00 89.38 502 ASN A N 1
ATOM 4000 C CA . ASN A 1 502 ? 38.283 -8.532 -41.807 1.00 89.38 502 ASN A CA 1
ATOM 4001 C C . ASN A 1 502 ? 36.758 -8.572 -41.993 1.00 89.38 502 ASN A C 1
ATOM 4003 O O . ASN A 1 502 ? 36.008 -8.827 -41.049 1.00 89.38 502 ASN A O 1
ATOM 4007 N N . PHE A 1 503 ? 36.311 -8.315 -43.215 1.00 87.62 503 PHE A N 1
ATOM 4008 C CA . PHE A 1 503 ? 34.912 -8.422 -43.614 1.00 87.62 503 PHE A CA 1
ATOM 4009 C C . PHE A 1 503 ? 34.737 -9.676 -44.472 1.00 87.62 503 PHE A C 1
ATOM 4011 O O . PHE A 1 503 ? 35.281 -9.753 -45.564 1.00 87.62 503 PHE A O 1
ATOM 4018 N N . GLY A 1 504 ? 34.023 -10.682 -43.977 1.00 80.44 504 GLY A N 1
ATOM 4019 C CA . GLY A 1 504 ? 33.727 -11.917 -44.702 1.00 80.44 504 GLY A CA 1
ATOM 4020 C C . GLY A 1 504 ? 32.475 -11.808 -45.576 1.00 80.44 504 GLY A C 1
ATOM 4021 O O . GLY A 1 504 ? 31.637 -10.942 -45.360 1.00 80.44 504 GLY A O 1
ATOM 4022 N N . GLY A 1 505 ? 32.333 -12.731 -46.532 1.00 85.06 505 GLY A N 1
ATOM 4023 C CA . GLY A 1 505 ? 31.145 -12.860 -47.384 1.00 85.06 505 GLY A CA 1
ATOM 4024 C C . GLY A 1 505 ? 30.952 -11.712 -48.383 1.00 85.06 505 GLY A C 1
ATOM 4025 O O . GLY A 1 505 ? 31.860 -11.433 -49.165 1.00 85.06 505 GLY A O 1
ATOM 4026 N N . MET A 1 506 ? 29.757 -11.106 -48.400 1.00 86.38 506 MET A N 1
ATOM 4027 C CA . MET A 1 506 ? 29.359 -10.071 -49.370 1.00 86.38 506 MET A CA 1
ATOM 4028 C C . MET A 1 506 ? 29.233 -8.700 -48.705 1.00 86.38 506 MET A C 1
ATOM 4030 O O . MET A 1 506 ? 28.481 -8.549 -47.741 1.00 86.38 506 MET A O 1
ATOM 4034 N N . CYS A 1 507 ? 29.922 -7.695 -49.246 1.00 86.38 507 CYS A N 1
ATOM 4035 C CA . CYS A 1 507 ? 29.946 -6.346 -48.677 1.00 86.38 507 CYS A CA 1
ATOM 4036 C C . CYS A 1 507 ? 29.586 -5.263 -49.709 1.00 86.38 507 CYS A C 1
ATOM 4038 O O . CYS A 1 507 ? 30.201 -5.202 -50.770 1.00 86.38 507 CYS A O 1
ATOM 4040 N N . ASP A 1 508 ? 28.644 -4.377 -49.379 1.00 87.31 508 ASP A N 1
ATOM 4041 C CA . ASP A 1 508 ? 28.324 -3.156 -50.142 1.00 87.31 508 ASP A CA 1
ATOM 4042 C C . ASP A 1 508 ? 28.723 -1.934 -49.305 1.00 87.31 508 ASP A C 1
ATOM 4044 O O . ASP A 1 508 ? 28.234 -1.749 -48.190 1.00 87.31 508 ASP A O 1
ATOM 4048 N N . LEU A 1 509 ? 29.668 -1.136 -49.802 1.00 88.44 509 LEU A N 1
ATOM 4049 C CA . LEU A 1 509 ? 30.234 0.019 -49.109 1.00 88.44 509 LEU A CA 1
ATOM 4050 C C . LEU A 1 509 ? 29.981 1.279 -49.936 1.00 88.44 509 LEU A C 1
ATOM 4052 O O . LEU A 1 509 ? 30.470 1.407 -51.060 1.00 88.44 509 LEU A O 1
ATOM 4056 N N . ARG A 1 510 ? 29.267 2.253 -49.361 1.00 88.81 510 ARG A N 1
ATOM 4057 C CA . ARG A 1 510 ? 28.919 3.512 -50.033 1.00 88.81 510 ARG A CA 1
ATOM 4058 C C . ARG A 1 510 ? 29.186 4.744 -49.179 1.00 88.81 510 ARG A C 1
ATOM 4060 O O . ARG A 1 510 ? 28.798 4.797 -48.015 1.00 88.81 510 ARG A O 1
ATOM 4067 N N . ASN A 1 511 ? 29.713 5.792 -49.810 1.00 86.62 511 ASN A N 1
ATOM 4068 C CA . ASN A 1 511 ? 29.897 7.127 -49.225 1.00 86.62 511 ASN A CA 1
ATOM 4069 C C . ASN A 1 511 ? 30.801 7.108 -47.986 1.00 86.62 511 ASN A C 1
ATOM 4071 O O . ASN A 1 511 ? 30.335 7.174 -46.846 1.00 86.62 511 ASN A O 1
ATOM 4075 N N . PHE A 1 512 ? 32.102 7.049 -48.226 1.00 84.44 512 PHE A N 1
ATOM 4076 C CA . PHE A 1 512 ? 33.112 7.096 -47.178 1.00 84.44 512 PHE A CA 1
ATOM 4077 C C . PHE A 1 512 ? 33.877 8.419 -47.239 1.00 84.44 512 PHE A C 1
ATOM 4079 O O . PHE A 1 512 ? 34.167 8.914 -48.328 1.00 84.44 512 PHE A O 1
ATOM 4086 N N . GLY A 1 513 ? 34.168 9.008 -46.076 1.00 79.75 513 GLY A N 1
ATOM 4087 C CA . GLY A 1 513 ? 34.792 10.325 -45.968 1.00 79.75 513 GLY A CA 1
ATOM 4088 C C . GLY A 1 513 ? 36.260 10.381 -46.404 1.00 79.75 513 GLY A C 1
ATOM 4089 O O . GLY A 1 513 ? 36.762 9.555 -47.158 1.00 79.75 513 GLY A O 1
ATOM 4090 N N . GLU A 1 514 ? 36.964 11.415 -45.942 1.00 81.12 514 GLU A N 1
ATOM 4091 C CA . GLU A 1 514 ? 38.265 11.827 -46.489 1.00 81.12 514 GLU A CA 1
ATOM 4092 C C . GLU A 1 514 ? 39.374 10.770 -46.445 1.00 81.12 514 GLU A C 1
ATOM 4094 O O . GLU A 1 514 ? 40.261 10.800 -47.304 1.00 81.12 514 GLU A O 1
ATOM 4099 N N . LYS A 1 515 ? 39.389 9.903 -45.423 1.00 84.69 515 LYS A N 1
ATOM 4100 C CA . LYS A 1 515 ? 40.450 8.907 -45.217 1.00 84.69 515 LYS A CA 1
ATOM 4101 C C . LYS A 1 515 ? 39.889 7.548 -44.836 1.00 84.69 515 LYS A C 1
ATOM 4103 O O . LYS A 1 515 ? 39.298 7.422 -43.764 1.00 84.69 515 LYS A O 1
ATOM 4108 N N . CYS A 1 516 ? 40.159 6.532 -45.648 1.00 83.94 516 CYS A N 1
ATOM 4109 C CA . CYS A 1 516 ? 39.719 5.167 -45.365 1.00 83.94 516 CYS A CA 1
ATOM 4110 C C . CYS A 1 516 ? 40.847 4.148 -45.529 1.00 83.94 516 CYS A C 1
ATOM 4112 O O . CYS A 1 516 ? 41.610 4.214 -46.487 1.00 83.94 516 CYS A O 1
ATOM 4114 N N . ASP A 1 517 ? 40.944 3.209 -44.594 1.00 85.94 517 ASP A N 1
ATOM 4115 C CA . ASP A 1 517 ? 41.831 2.045 -44.671 1.00 85.94 517 ASP A CA 1
ATOM 4116 C C . ASP A 1 517 ? 40.947 0.793 -44.686 1.00 85.94 517 ASP A C 1
ATOM 4118 O O . ASP A 1 517 ? 40.221 0.540 -43.723 1.00 85.94 517 ASP A O 1
ATOM 4122 N N . LEU A 1 518 ? 40.932 0.073 -45.807 1.00 87.12 518 LEU A N 1
ATOM 4123 C CA . LEU A 1 518 ? 40.083 -1.093 -46.040 1.00 87.12 518 LEU A CA 1
ATOM 4124 C C . LEU A 1 518 ? 40.975 -2.325 -46.247 1.00 87.12 518 LEU A C 1
ATOM 4126 O O . LEU A 1 518 ? 41.701 -2.412 -47.239 1.00 87.12 518 LEU A O 1
ATOM 4130 N N . ARG A 1 519 ? 40.913 -3.298 -45.329 1.00 87.81 519 ARG A N 1
ATOM 4131 C CA . ARG A 1 519 ? 41.749 -4.510 -45.380 1.00 87.81 519 ARG A CA 1
ATOM 4132 C C . ARG A 1 519 ? 40.962 -5.801 -45.197 1.00 87.81 519 ARG A C 1
ATOM 4134 O O . ARG A 1 519 ? 40.131 -5.898 -44.296 1.00 87.81 519 ARG A O 1
ATOM 4141 N N . ASN A 1 520 ? 41.345 -6.838 -45.940 1.00 86.12 520 ASN A N 1
ATOM 4142 C CA . ASN A 1 520 ? 40.833 -8.207 -45.795 1.00 86.12 520 ASN A CA 1
ATOM 4143 C C . ASN A 1 520 ? 39.309 -8.279 -46.001 1.00 86.12 520 ASN A C 1
ATOM 4145 O O . ASN A 1 520 ? 38.555 -8.505 -45.051 1.00 86.12 520 ASN A O 1
ATOM 4149 N N . PHE A 1 521 ? 38.865 -8.073 -47.239 1.00 84.00 521 PHE A N 1
ATOM 4150 C CA . PHE A 1 521 ? 37.464 -8.221 -47.641 1.00 84.00 521 PHE A CA 1
ATOM 4151 C C . PHE A 1 521 ? 37.264 -9.550 -48.378 1.00 84.00 521 PHE A C 1
ATOM 4153 O O . PHE A 1 521 ? 38.113 -9.957 -49.167 1.00 84.00 521 PHE A O 1
ATOM 4160 N N . GLY A 1 522 ? 36.157 -10.228 -48.076 1.00 74.25 522 GLY A N 1
ATOM 4161 C CA . GLY A 1 522 ? 35.831 -11.589 -48.488 1.00 74.25 522 GLY A CA 1
ATOM 4162 C C . GLY A 1 522 ? 35.455 -11.733 -49.961 1.00 74.25 522 GLY A C 1
ATOM 4163 O O . GLY A 1 522 ? 35.923 -10.998 -50.821 1.00 74.25 522 GLY A O 1
ATOM 4164 N N . GLU A 1 523 ? 34.625 -12.733 -50.258 1.00 74.56 523 GLU A N 1
ATOM 4165 C CA . GLU A 1 523 ? 34.387 -13.235 -51.617 1.00 74.56 523 GLU A CA 1
ATOM 4166 C C . GLU A 1 523 ? 33.919 -12.175 -52.617 1.00 74.56 523 GLU A C 1
ATOM 4168 O O . GLU A 1 523 ? 34.355 -12.214 -53.772 1.00 74.56 523 GLU A O 1
ATOM 4173 N N . ARG A 1 524 ? 33.035 -11.256 -52.196 1.00 82.06 524 ARG A N 1
ATOM 4174 C CA . ARG A 1 524 ? 32.503 -10.198 -53.064 1.00 82.06 524 ARG A CA 1
ATOM 4175 C C . ARG A 1 524 ? 32.408 -8.852 -52.361 1.00 82.06 524 ARG A C 1
ATOM 4177 O O . ARG A 1 524 ? 31.843 -8.767 -51.268 1.00 82.06 524 ARG A O 1
ATOM 4184 N N . CYS A 1 525 ? 32.868 -7.794 -53.023 1.00 82.81 525 CYS A N 1
ATOM 4185 C CA . CYS A 1 525 ? 32.686 -6.428 -52.544 1.00 82.81 525 CYS A CA 1
ATOM 4186 C C . CYS A 1 525 ? 32.246 -5.447 -53.646 1.00 82.81 525 CYS A C 1
ATOM 4188 O O . CYS A 1 525 ? 32.674 -5.560 -54.790 1.00 82.81 525 CYS A O 1
ATOM 4190 N N . ASP A 1 526 ? 31.398 -4.478 -53.303 1.00 84.00 526 ASP A N 1
ATOM 4191 C CA . ASP A 1 526 ? 31.050 -3.325 -54.148 1.00 84.00 526 ASP A CA 1
ATOM 4192 C C . ASP A 1 526 ? 31.408 -2.050 -53.375 1.00 84.00 526 ASP A C 1
ATOM 4194 O O . ASP A 1 526 ? 30.840 -1.784 -52.314 1.00 84.00 526 ASP A O 1
ATOM 4198 N N . LEU A 1 527 ? 32.396 -1.298 -53.866 1.00 84.19 527 LEU A N 1
ATOM 4199 C CA . LEU A 1 527 ? 32.884 -0.067 -53.245 1.00 84.19 527 LEU A CA 1
ATOM 4200 C C . LEU A 1 527 ? 32.492 1.136 -54.108 1.00 84.19 527 LEU A C 1
ATOM 4202 O O . LEU A 1 527 ? 32.926 1.257 -55.260 1.00 84.19 527 LEU A O 1
ATOM 4206 N N . ARG A 1 528 ? 31.711 2.063 -53.539 1.00 85.25 528 ARG A N 1
ATOM 4207 C CA . ARG A 1 528 ? 31.235 3.270 -54.232 1.00 85.25 528 ARG A CA 1
ATOM 4208 C C . ARG A 1 528 ? 31.460 4.546 -53.432 1.00 85.25 528 ARG A C 1
ATOM 4210 O O . ARG A 1 528 ? 31.127 4.612 -52.249 1.00 85.25 528 ARG A O 1
ATOM 4217 N N . ASN A 1 529 ? 31.893 5.607 -54.112 1.00 82.75 529 ASN A N 1
ATOM 4218 C CA . ASN A 1 529 ? 32.044 6.948 -53.534 1.00 82.75 529 ASN A CA 1
ATOM 4219 C C . ASN A 1 529 ? 32.986 6.950 -52.312 1.00 82.75 529 ASN A C 1
ATOM 4221 O O . ASN A 1 529 ? 32.578 7.318 -51.204 1.00 82.75 529 ASN A O 1
ATOM 4225 N N . LEU A 1 530 ? 34.234 6.509 -52.500 1.00 77.81 530 LEU A N 1
ATOM 4226 C CA . LEU A 1 530 ? 35.269 6.659 -51.473 1.00 77.81 530 LEU A CA 1
ATOM 4227 C C . LEU A 1 530 ? 35.964 8.020 -51.629 1.00 77.81 530 LEU A C 1
ATOM 4229 O O . LEU A 1 530 ? 36.413 8.377 -52.722 1.00 77.81 530 LEU A O 1
ATOM 4233 N N . GLY A 1 531 ? 36.037 8.785 -50.540 1.00 67.75 531 GLY A N 1
ATOM 4234 C CA . GLY A 1 531 ? 36.652 10.108 -50.505 1.00 67.75 531 GLY A CA 1
ATOM 4235 C C . GLY A 1 531 ? 38.182 10.116 -50.654 1.00 67.75 531 GLY A C 1
ATOM 4236 O O . GLY A 1 531 ? 38.833 9.100 -50.869 1.00 67.75 531 GLY A O 1
ATOM 4237 N N . GLY A 1 532 ? 38.753 11.320 -50.538 1.00 68.94 532 GLY A N 1
ATOM 4238 C CA . GLY A 1 532 ? 40.117 11.714 -50.931 1.00 68.94 532 GLY A CA 1
ATOM 4239 C C . GLY A 1 532 ? 41.239 10.661 -50.932 1.00 68.94 532 GLY A C 1
ATOM 4240 O O . GLY A 1 532 ? 41.827 10.428 -51.989 1.00 68.94 532 GLY A O 1
ATOM 4241 N N . ARG A 1 533 ? 41.613 10.098 -49.769 1.00 78.56 533 ARG A N 1
ATOM 4242 C CA . ARG A 1 533 ? 42.712 9.115 -49.634 1.00 78.56 533 ARG A CA 1
ATOM 4243 C C . ARG A 1 533 ? 42.190 7.771 -49.143 1.00 78.56 533 ARG A C 1
ATOM 4245 O O . ARG A 1 533 ? 41.668 7.699 -48.032 1.00 78.56 533 ARG A O 1
ATOM 4252 N N . CYS A 1 534 ? 42.426 6.711 -49.906 1.00 78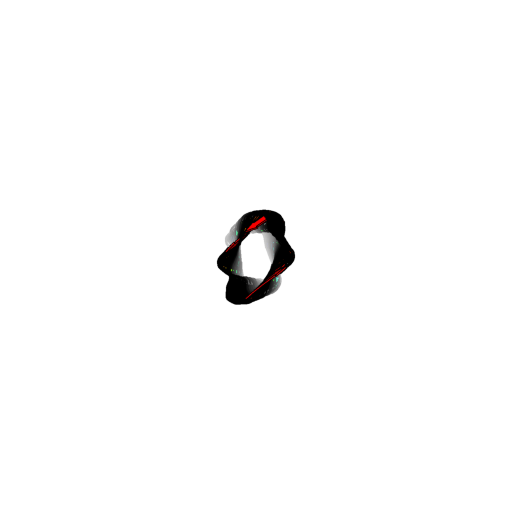.62 534 CYS A N 1
ATOM 4253 C CA . CYS A 1 534 ? 42.090 5.351 -49.489 1.00 78.62 534 CYS A CA 1
ATOM 4254 C C . CYS A 1 534 ? 43.276 4.399 -49.651 1.00 78.62 534 CYS A C 1
ATOM 4256 O O . CYS A 1 534 ? 44.029 4.519 -50.614 1.00 78.62 534 CYS A O 1
ATOM 4258 N N . ASP A 1 535 ? 43.429 3.475 -48.705 1.00 82.12 535 ASP A N 1
ATOM 4259 C CA . ASP A 1 535 ? 44.365 2.346 -48.759 1.00 82.12 535 ASP A CA 1
ATOM 4260 C C . ASP A 1 535 ? 43.530 1.061 -48.794 1.00 82.12 535 ASP A C 1
ATOM 4262 O O . ASP A 1 535 ? 42.730 0.816 -47.887 1.00 82.12 535 ASP A O 1
ATOM 4266 N N . LEU A 1 536 ? 43.641 0.304 -49.880 1.00 83.44 536 LEU A N 1
ATOM 4267 C CA . LEU A 1 536 ? 42.851 -0.889 -50.158 1.00 83.44 536 LEU A CA 1
ATOM 4268 C C . LEU A 1 536 ? 43.800 -2.094 -50.169 1.00 83.44 536 LEU A C 1
ATOM 4270 O O . LEU A 1 536 ? 44.709 -2.117 -50.981 1.00 83.44 536 LEU A O 1
ATOM 4274 N N . ARG A 1 537 ? 43.619 -3.105 -49.304 1.00 83.81 537 ARG A N 1
ATOM 4275 C CA . ARG A 1 537 ? 44.475 -4.313 -49.298 1.00 83.81 537 ARG A CA 1
ATOM 4276 C C . ARG A 1 537 ? 43.695 -5.611 -49.113 1.00 83.81 537 ARG A C 1
ATOM 4278 O O . ARG A 1 537 ? 42.782 -5.680 -48.293 1.00 83.81 537 ARG A O 1
ATOM 4285 N N . ASN A 1 538 ? 44.152 -6.678 -49.773 1.00 81.75 538 ASN A N 1
ATOM 4286 C CA . ASN A 1 538 ? 43.647 -8.050 -49.612 1.00 81.75 538 ASN A CA 1
ATOM 4287 C C . ASN A 1 538 ? 42.127 -8.161 -49.837 1.00 81.75 538 ASN A C 1
ATOM 4289 O O . ASN A 1 538 ? 41.362 -8.439 -48.911 1.00 81.75 538 ASN A O 1
ATOM 4293 N N . PHE A 1 539 ? 41.692 -7.925 -51.071 1.00 81.00 539 PHE A N 1
ATOM 4294 C CA . PHE A 1 539 ? 40.306 -8.113 -51.498 1.00 81.00 539 PHE A CA 1
ATOM 4295 C C . PHE A 1 539 ? 40.133 -9.484 -52.165 1.00 81.00 539 PHE A C 1
ATOM 4297 O O . PHE A 1 539 ? 41.043 -9.956 -52.848 1.00 81.00 539 PHE A O 1
ATOM 4304 N N . GLY A 1 540 ? 38.996 -10.142 -51.924 1.00 69.75 540 GLY A N 1
ATOM 4305 C CA . GLY A 1 540 ? 38.691 -11.466 -52.462 1.00 69.75 540 GLY A CA 1
ATOM 4306 C C . GLY A 1 540 ? 38.348 -11.476 -53.954 1.00 69.75 540 GLY A C 1
ATOM 4307 O O . GLY A 1 540 ? 38.599 -10.529 -54.691 1.00 69.75 540 GLY A O 1
ATOM 4308 N N . MET A 1 541 ? 37.787 -12.599 -54.407 1.00 63.34 541 MET A N 1
ATOM 4309 C CA . MET A 1 541 ? 37.743 -13.000 -55.822 1.00 63.34 541 MET A CA 1
ATOM 4310 C C . MET A 1 541 ? 37.022 -12.026 -56.774 1.00 63.34 541 MET A C 1
ATOM 4312 O O . MET A 1 541 ? 37.282 -12.073 -57.974 1.00 63.34 541 MET A O 1
ATOM 4316 N N . SER A 1 542 ? 36.114 -11.171 -56.288 1.00 77.12 542 SER A N 1
ATOM 4317 C CA . SER A 1 542 ? 35.381 -10.214 -57.127 1.00 77.12 542 SER A CA 1
ATOM 4318 C C . SER A 1 542 ? 35.094 -8.914 -56.373 1.00 77.12 542 SER A C 1
ATOM 4320 O O . SER A 1 542 ? 34.304 -8.896 -55.432 1.00 77.12 542 SER A O 1
ATOM 4322 N N . CYS A 1 543 ? 35.722 -7.818 -56.800 1.00 77.69 543 CYS A N 1
ATOM 4323 C CA . CYS A 1 543 ? 35.509 -6.500 -56.213 1.00 77.69 543 CYS A CA 1
ATOM 4324 C C . CYS A 1 543 ? 35.264 -5.429 -57.272 1.00 77.69 543 CYS A C 1
ATOM 4326 O O . CYS A 1 543 ? 36.138 -5.126 -58.084 1.00 77.69 543 CYS A O 1
ATOM 4328 N N . ASP A 1 544 ? 34.067 -4.852 -57.224 1.00 81.00 544 ASP A N 1
ATOM 4329 C CA . ASP A 1 544 ? 33.633 -3.762 -58.087 1.00 81.00 544 ASP A CA 1
ATOM 4330 C C . ASP A 1 544 ? 33.995 -2.423 -57.445 1.00 81.00 544 ASP A C 1
ATOM 4332 O O . ASP A 1 544 ? 33.635 -2.135 -56.304 1.00 81.00 544 ASP A O 1
ATOM 4336 N N . LEU A 1 545 ? 34.693 -1.585 -58.206 1.00 77.88 545 LEU A N 1
ATOM 4337 C CA . LEU A 1 545 ? 35.201 -0.302 -57.748 1.00 77.88 545 LEU A CA 1
ATOM 4338 C C . LEU A 1 545 ? 34.578 0.830 -58.588 1.00 77.88 545 LEU A C 1
ATOM 4340 O O . LEU A 1 545 ? 34.796 0.870 -59.800 1.00 77.88 545 LEU A O 1
ATOM 4344 N N . ARG A 1 546 ? 33.838 1.787 -57.986 1.00 80.62 546 ARG A N 1
ATOM 4345 C CA . ARG A 1 546 ? 33.278 2.966 -58.699 1.00 80.62 546 ARG A CA 1
ATOM 4346 C C . ARG A 1 546 ? 33.407 4.293 -57.918 1.00 80.62 546 ARG A C 1
ATOM 4348 O O . ARG A 1 546 ? 33.131 4.344 -56.726 1.00 80.62 546 ARG A O 1
ATOM 4355 N N . ASN A 1 547 ? 33.711 5.394 -58.620 1.00 74.81 547 ASN A N 1
ATOM 4356 C CA . ASN A 1 547 ? 33.790 6.777 -58.098 1.00 74.81 547 ASN A CA 1
ATOM 4357 C C . ASN A 1 547 ? 34.757 6.965 -56.900 1.00 74.81 547 ASN A C 1
ATOM 4359 O O . ASN A 1 547 ? 34.320 7.015 -55.749 1.00 74.81 547 ASN A O 1
ATOM 4363 N N . PHE A 1 548 ? 36.061 7.118 -57.167 1.00 72.94 548 PHE A N 1
ATOM 4364 C CA . PHE A 1 548 ? 37.104 7.295 -56.139 1.00 72.94 548 PHE A CA 1
ATOM 4365 C C . PHE A 1 548 ? 37.760 8.674 -56.180 1.00 72.94 548 PHE A C 1
ATOM 4367 O O . PHE A 1 548 ? 37.882 9.278 -57.245 1.00 72.94 548 PHE A O 1
ATOM 4374 N N . GLY A 1 549 ? 38.233 9.137 -55.019 1.00 64.38 549 GLY A N 1
ATOM 4375 C CA . GLY A 1 549 ? 39.098 10.310 -54.904 1.00 64.38 549 GLY A CA 1
ATOM 4376 C C . GLY A 1 549 ? 40.504 10.092 -55.481 1.00 64.38 549 GLY A C 1
ATOM 4377 O O . GLY A 1 549 ? 40.996 8.968 -55.568 1.00 64.38 549 GLY A O 1
ATOM 4378 N N . GLU A 1 550 ? 41.172 11.197 -55.825 1.00 59.19 550 GLU A N 1
ATOM 4379 C CA . GLU A 1 550 ? 42.434 11.271 -56.590 1.00 59.19 550 GLU A CA 1
ATOM 4380 C C . GLU A 1 550 ? 43.650 10.520 -55.994 1.00 59.19 550 GLU A C 1
ATOM 4382 O O . GLU A 1 550 ? 44.706 10.481 -56.621 1.00 59.19 550 GLU A O 1
ATOM 4387 N N . ARG A 1 551 ? 43.562 9.954 -54.778 1.00 65.31 551 ARG A N 1
ATOM 4388 C CA . ARG A 1 551 ? 44.689 9.319 -54.061 1.00 65.31 551 ARG A CA 1
ATOM 4389 C C . ARG A 1 551 ? 44.323 7.976 -53.417 1.00 65.31 551 ARG A C 1
ATOM 4391 O O . ARG A 1 551 ? 44.619 7.754 -52.239 1.00 65.31 551 ARG A O 1
ATOM 4398 N N . CYS A 1 552 ? 43.667 7.095 -54.166 1.00 64.56 552 CYS A N 1
ATOM 4399 C CA . CYS A 1 552 ? 43.451 5.708 -53.748 1.00 64.56 552 CYS A CA 1
ATOM 4400 C C . CYS A 1 552 ? 44.644 4.831 -54.151 1.00 64.56 552 CYS A C 1
ATOM 4402 O O . CYS A 1 552 ? 45.061 4.861 -55.307 1.00 64.56 552 CYS A O 1
ATOM 4404 N N . VAL A 1 553 ? 45.190 4.071 -53.200 1.00 67.31 553 VAL A N 1
ATOM 4405 C CA . VAL A 1 553 ? 46.271 3.098 -53.415 1.00 67.31 553 VAL A CA 1
ATOM 4406 C C . VAL A 1 553 ? 45.709 1.702 -53.144 1.00 67.31 553 VAL A C 1
ATOM 4408 O O . VAL A 1 553 ? 45.062 1.495 -52.118 1.00 67.31 553 VAL A O 1
ATOM 4411 N N . THR A 1 554 ? 45.915 0.787 -54.088 1.00 62.88 554 THR A N 1
ATOM 4412 C CA . THR A 1 554 ? 45.489 -0.626 -54.059 1.00 62.88 554 THR A CA 1
ATOM 4413 C C . THR A 1 554 ? 46.649 -1.568 -53.811 1.00 62.88 554 THR A C 1
ATOM 4415 O O . THR A 1 554 ? 47.750 -1.234 -54.310 1.00 62.88 554 THR A O 1
#

Foldseek 3Di:
DEEEAEDEEEEDEEEDAPAYYEYEAAEYEYEYYAHAHEYEYEHHQYEYEYEAAHDEYEAYHYHEYYEYEHAEAEYEYDAYEYEEEYEAHAHEYEHEHHAYEYEYYHAEAEYEAYHAHAEYEAYAAAAYYEHEHHEHEYEHEHHEHEYEHYAYYAYYEAYAAYDEYEAYHYHAYYEAEAHDAYYEHEHAHHEYEHEHHEHEYEHEHYEHEYEHEHAYQYYEAYAAYAYYEAYAYHHEYEAYHYHAYYEHEHYEHEYEHEHHHHEYHYEHYEHEYEAYAYYAYEEAYAAYAEYEAEHYEHEYEHYHHEHEYEYEAYAYEYEAYHAYAEYEAYAHHAYYEAYAHDAYYEHEHYEHEYEHEHHEHEYEAYHYYHEYEAYHAYAEYEHEAYAYEYEYEHHHAYYEAYHAHDEYEAYAAHHEYEHYAHDAEYEYEAAEHEYEYEHHHAYYEAYAYYAYYEAYAAHQEYEHEHYEHEYEHYHAEAEYEAYAYEHEYEAYHAYAEYEHEAAEDEYEYEHYHAEYEHEHHYAEYEHYHHHAAYEHYHHHDYYHDYHYHPHYDD

Radius of gyration: 43.69 Å; Cα contacts (8 Å, |Δi|>4): 1972; chains: 1; bounding box: 92×25×133 Å

pLDDT: mean 87.78, std 7.4, range [54.94, 97.19]

Organism: Biomphalaria pfeifferi (NCBI:txid112525)

Sequence (554 aa):
MRCDLRNFGEKYDLRNFGERCKVRNFGGMCDLRNFGGMCDLRNFGGMCDLRNFGMRCDLRNFGEKCDRRNFGKRCEVRNFGGMCDLRNFGGMCDLRNFGGMCDLRNFGMRCDLRNFGEKCDLRNFEERCEVRNFGGMCDLRNFGGMCDLRNFGEMCDLRNFGMRCDLRNFGEKCDLRNFGKRCEVRNFGGMCDLRNFGGMCDLRNFGGMCDLRNFGMRCDLRNYGEMCDLRNFGGTCDLRNFGERCEVRNLGGRCDLRNFGGMCDRRNFGGMCDLRNFGEKSDLRNFGERCEVRNFGGMCDLRNFGGMCDQRNFGGMCDLRNFGMRCDLRNFGEKCDLRNFGKRCEVRNFGGMCDLRNFGGMCDLRNFGGMCDLRNFGMRCDLRNFGGMCDLRNFGEKCDLRNFGERCDLRNLGGRCDLRNFGMSCDLRNFGGMCDLRNFGMRCDLRNFGEKCDLRNFGKRCEVRNFGGMCDLRNFGGMCDLRNFGGMCDLRNFGMRCDLRNFGGMCDLRNFGEKCDLRNFGERCDLRNLGGRCDLRNFGMSCDLRNFGERCVT

Solvent-accessible surface area (backbone atoms only — not comparable to full-atom values): 22234 Å² total; per-residue (Å²): 98,77,48,80,47,72,72,46,67,61,76,48,79,49,70,69,42,41,57,33,37,36,39,38,42,34,52,27,41,39,38,41,37,40,34,57,22,38,40,42,40,38,40,32,48,28,43,35,40,41,38,40,39,31,51,35,41,38,39,38,40,40,38,45,38,38,45,35,39,39,40,33,51,32,40,38,39,37,41,33,54,30,42,38,39,42,37,40,36,62,23,40,40,40,41,38,41,34,48,26,44,36,40,39,38,40,37,36,53,34,42,41,39,37,42,37,27,52,32,40,39,39,38,40,34,48,39,38,40,41,39,38,40,34,35,40,36,37,40,40,38,39,37,31,39,36,40,41,41,38,42,38,33,49,35,39,40,40,38,41,38,30,52,33,37,39,39,39,42,39,32,43,34,37,40,39,38,41,35,32,47,34,39,39,39,37,41,34,35,41,36,37,41,39,38,42,40,30,45,34,37,42,40,37,40,37,38,42,37,39,42,38,38,42,37,31,48,31,39,39,40,38,42,39,30,48,35,38,41,39,37,40,35,33,42,33,38,40,40,37,41,39,30,42,34,36,39,40,37,38,40,34,40,36,40,40,39,38,41,38,31,42,39,34,45,37,40,42,36,39,41,38,38,40,39,37,42,39,32,48,33,37,42,40,36,41,39,30,48,33,39,38,41,36,41,36,38,40,37,39,40,41,36,40,37,32,42,36,38,40,37,38,43,35,58,28,43,36,40,40,38,41,38,30,50,33,41,38,41,37,41,38,25,49,33,38,41,38,38,41,36,32,45,32,38,38,39,35,40,36,35,39,36,38,41,39,36,41,40,29,44,35,39,41,40,36,41,36,38,44,38,39,41,38,36,42,36,30,50,32,38,40,38,38,41,35,56,27,43,36,41,39,37,40,38,31,45,32,38,40,40,36,41,38,26,50,34,40,40,39,36,42,39,31,41,33,37,40,39,36,40,38,31,47,32,40,40,40,37,42,36,37,42,36,39,40,40,38,42,38,31,46,33,36,41,40,37,41,38,32,48,33,38,40,39,37,41,38,30,45,35,38,41,38,36,41,36,35,39,35,38,41,39,36,42,37,31,47,32,36,41,39,36,42,38,37,40,37,38,42,38,36,41,38,29,48,31,38,40,40,36,41,36,38,42,40,37,41,39,38,41,37,30,47,33,37,40,41,35,39,39,27,55,33,39,39,42,34,40,41,30,45,35,32,42,44,46,62,69,39,88,42,70,49,80,46,64,71,30,97,48,62,47,112